Protein AF-0000000079326137 (afdb_homodimer)

InterPro domains:
  IPR001387 Cro/C1-type, helix-turn-helix domain [PF01381] (57-108)
  IPR001387 Cro/C1-type, helix-turn-helix domain [PS50943] (63-108)
  IPR001387 Cro/C1-type, helix-turn-helix domain [SM00530] (54-108)
  IPR001387 Cro/C1-type, helix-turn-helix domain [cd00093] (54-108)
  IPR010982 Lambda repressor-like, DNA-binding domain superfamily [G3DSA:1.10.260.40] (44-111)
  IPR010982 Lambda repressor-like, DNA-binding domain superfamily [SSF47413] (52-109)

Organism: NCBI:txid704125

Solvent-accessible surface area (backbone atoms only — not comparable to full-atom values): 29788 Å² total; per-residue (Å²): 115,70,62,62,52,51,52,49,48,53,48,49,50,51,46,47,52,52,48,50,51,42,65,76,32,60,67,46,35,69,73,31,47,65,58,43,48,53,50,30,50,49,42,36,52,48,32,50,52,24,29,29,54,31,48,53,53,47,23,59,73,47,72,34,60,61,49,38,17,29,63,69,40,48,51,54,65,56,48,50,30,36,62,72,62,78,41,77,79,53,70,30,55,49,51,46,48,19,60,74,54,69,47,54,63,56,59,48,32,71,43,70,66,45,74,47,50,50,51,47,39,54,51,50,69,39,80,57,75,66,38,61,50,54,54,30,30,31,40,32,59,41,84,50,74,95,45,61,81,36,73,42,45,30,41,38,34,42,54,95,65,34,33,37,41,36,36,40,57,95,90,36,77,76,43,61,27,40,37,38,62,48,76,40,92,37,28,34,42,33,52,27,40,25,76,84,69,34,57,36,39,37,31,25,56,53,74,78,80,48,104,58,57,58,52,39,22,48,31,40,33,39,40,50,34,83,90,38,49,23,41,26,35,32,36,32,37,43,21,55,58,84,74,58,60,78,83,42,38,69,62,49,52,61,69,35,31,43,85,55,78,71,66,59,38,56,58,50,71,51,50,71,65,56,29,49,52,44,24,49,57,46,57,73,73,107,117,71,64,62,54,50,52,50,49,53,48,47,50,52,46,47,52,53,49,50,51,42,65,74,32,59,66,46,35,70,73,29,48,64,56,44,48,52,50,31,50,47,43,35,52,47,31,50,53,24,28,30,55,32,48,53,51,48,23,58,74,46,72,34,60,59,49,38,18,30,62,69,38,48,51,52,66,57,48,50,29,36,62,72,61,79,40,76,78,53,70,28,57,49,51,48,48,19,60,75,55,68,46,56,63,57,59,48,30,70,42,68,66,47,73,48,51,50,50,47,37,55,54,51,68,38,83,59,77,66,37,62,51,54,54,28,30,31,40,34,60,41,84,50,75,95,42,60,80,34,74,42,43,30,41,37,35,42,56,95,64,35,33,37,42,35,36,40,56,96,90,36,78,77,42,61,28,40,38,38,62,48,76,40,91,37,28,31,43,34,54,28,40,26,74,83,68,32,59,36,41,36,32,24,55,53,75,80,78,50,104,58,59,59,53,40,22,47,32,40,34,40,40,52,34,84,90,37,49,22,42,26,36,31,36,33,38,41,20,57,59,83,73,58,62,77,84,42,38,68,61,49,51,61,70,35,33,44,86,57,79,71,64,60,37,55,57,50,71,51,51,70,66,57,30,48,52,41,25,48,57,45,56,75,74,105

Nearest PDB structures (foldseek):
  3op9-assembly1_A  TM=6.527E-01  e=8.005E-03  Listeria innocua
  2b5a-assembly1_A  TM=7.492E-01  e=3.880E-02  [Bacillus] caldolyticus
  6c1z-assembly1_A  TM=4.361E-01  e=1.778E-01  Caenorhabditis elegans
  3emn-assembly1_X  TM=4.443E-01  e=1.898E+00  Mus musculus
  7nie-assembly1_C  TM=3.541E-01  e=6.559E+00  Sus scrofa

Foldseek 3Di:
DVVLQVVLVVLVVVLVVLVVVCVVCVVCVVPPPPSVVVSVVSVVVSQLSQLLLQLVLVCVLLPHLCSVCVLLVHDSVVSVCSNVSVDDDDPVSLVSVCLSQVHDSCCNGVHHQDPQNSVQSNVCVPPNCLQADQKWKKKAADPDPVRGLDIWIWMWGADSQKIKIFTDDPNDTPWIWIFGWDDDDQKIWTWIATPQFGIKIKIDGHDDPDVHHQAKFKIKMWGQDDSNPDTDIWIMIIHNDDDDCVVCSVVCSVLTDFDDDDDDDPDTDDDPVSRVVSSVVRVVVD/DVVLQVVLVVLVVVLVVLVVVCVVCVVCVVPPPPSVVVSVVSVVVSQLSQLLLQLVLVCVLLPHLCSVCVLLVHDSVVSVCSNVSVDDDDPVSLVSVCLSQVHDSCCNGVHHQDPVNSVQSNVCVPPNCLQADQKWKKKAADPDPVRGLDIWIWMWGADSQKIKIFTDDPNDTPWIWIFGWDDDDQKIWTWIAGPQFGIKIKIDGHDDPDVHHQAKFKIKMWGQDDRNPDTDIWIMIIHNDDDDCVVCSVVCSVLTDFDDDDDDDPDTDDDPVSRVVSSVVRVVVD

pLDDT: mean 83.82, std 13.49, range [38.31, 98.31]

Sequence (572 aa):
MNKELCEFKEIDEKVKSKLNYIKANPDIMFNNINEVKAVKNDIYMKTSKVFIYNLKKLIQLELTQKNLANKIGISEDLLSKYKSGDAFPAIETLLYICEVYNIGIEKLISSPLTTADIENLENHNELEFNIFEEKYYVYFLVTNISKEGSLHEGIVEIKNGNVSFKICSNDKVIKYFTGNYTTSNKIIFFNLQSSSDGITYINMIKPNVNKNKYVGGLAMMMLPSDANSKPCVQKILFSKIKLDRELYYTNLKEILNFNVEGVTLGHVKISQWEDEAAFNFILKLLMNKELCEFKEIDEKVKSKLNYIKANPDIMFNNINEVKAVKNDIYMKTSKVFIYNLKKLIQLELTQKNLANKIGISEDLLSKYKSGDAFPAIETLLYICEVYNIGIEKLISSPLTTADIENLENHNELEFNIFEEKYYVYFLVTNISKEGSLHEGIVEIKNGNVSFKICSNDKVIKYFTGNYTTSNKIIFFNLQSSSDGITYINMIKPNVNKNKYVGGLAMMMLPSDANSKPCVQKILFSKIKLDRELYYTNLKEILNFNVEGVTLGHVKISQWEDEAAFNFILKLL

Radius of gyration: 24.35 Å; Cα contacts (8 Å, |Δi|>4): 1026; chains: 2; bounding box: 52×69×56 Å

Structure (mmCIF, N/CA/C/O backbone):
data_AF-0000000079326137-model_v1
#
loop_
_entity.id
_entity.type
_entity.pdbx_description
1 polymer 'Transcriptional regulator'
#
loop_
_atom_site.group_PDB
_atom_site.id
_atom_site.type_symbol
_atom_site.label_atom_id
_atom_site.label_alt_id
_atom_site.label_comp_id
_atom_site.label_asym_id
_atom_site.label_entity_id
_atom_site.label_seq_id
_atom_site.pdbx_PDB_ins_code
_atom_site.Cartn_x
_atom_site.Cartn_y
_atom_site.Cartn_z
_atom_site.occupancy
_atom_site.B_iso_or_equiv
_atom_site.auth_seq_id
_atom_site.auth_comp_id
_atom_site.auth_asym_id
_atom_site.auth_atom_id
_atom_site.pdbx_PDB_model_num
ATOM 1 N N . MET A 1 1 ? -19.656 6.289 19.969 1 47.19 1 MET A N 1
ATOM 2 C CA . MET A 1 1 ? -18.641 5.785 19.047 1 47.19 1 MET A CA 1
ATOM 3 C C . MET A 1 1 ? -19.188 5.66 17.641 1 47.19 1 MET A C 1
ATOM 5 O O . MET A 1 1 ? -18.562 6.113 16.672 1 47.19 1 MET A O 1
ATOM 9 N N . ASN A 1 2 ? -20.453 5.246 17.562 1 56.06 2 ASN A N 1
ATOM 10 C CA . ASN A 1 2 ? -21.141 4.965 16.312 1 56.06 2 ASN A CA 1
ATOM 11 C C . ASN A 1 2 ? -21.594 6.246 15.617 1 56.06 2 ASN A C 1
ATOM 13 O O . ASN A 1 2 ? -21.5 6.367 14.398 1 56.06 2 ASN A O 1
ATOM 17 N N . LYS A 1 3 ? -21.875 7.242 16.5 1 56.5 3 LYS A N 1
ATOM 18 C CA . LYS A 1 3 ? -22.406 8.477 15.922 1 56.5 3 LYS A CA 1
ATOM 19 C C . LYS A 1 3 ? -21.312 9.297 15.266 1 56.5 3 LYS A C 1
ATOM 21 O O . LYS A 1 3 ? -21.5 9.852 14.18 1 56.5 3 LYS A O 1
ATOM 26 N N . GLU A 1 4 ? -20.172 9.344 15.93 1 64.88 4 GLU A N 1
ATOM 27 C CA . GLU A 1 4 ? -19.047 10.117 15.406 1 64.88 4 GLU A CA 1
ATOM 28 C C . GLU A 1 4 ? -18.547 9.539 14.086 1 64.88 4 GLU A C 1
ATOM 30 O O . GLU A 1 4 ? -18.219 10.289 13.164 1 64.88 4 GLU A O 1
ATOM 35 N N . LEU A 1 5 ? -18.625 8.305 13.969 1 62.44 5 LEU A N 1
ATOM 36 C CA . LEU A 1 5 ? -18.156 7.641 12.758 1 62.44 5 LEU A CA 1
ATOM 37 C C . LEU A 1 5 ? -19.094 7.941 11.586 1 62.44 5 LEU A C 1
ATOM 39 O O . LEU A 1 5 ? -18.625 8.125 10.453 1 62.44 5 LEU A O 1
ATOM 43 N N . CYS A 1 6 ? -20.422 7.961 11.93 1 61.22 6 CYS A N 1
ATOM 44 C CA . CYS A 1 6 ? -21.391 8.305 10.898 1 61.22 6 CYS A CA 1
ATOM 45 C C . CYS A 1 6 ? -21.188 9.727 10.398 1 61.22 6 CYS A C 1
ATOM 47 O O . CYS A 1 6 ? -21.281 10 9.203 1 61.22 6 CYS A O 1
ATOM 49 N N . GLU A 1 7 ? -20.922 10.609 11.383 1 67.81 7 GLU A N 1
ATOM 50 C CA . GLU A 1 7 ? -20.672 12 11.039 1 67.81 7 GLU A CA 1
ATOM 51 C C . GLU A 1 7 ? -19.438 12.133 10.141 1 67.81 7 GLU A C 1
ATOM 53 O O . GLU A 1 7 ? -19.438 12.93 9.203 1 67.81 7 GLU A O 1
ATOM 58 N N . PHE A 1 8 ? -18.438 11.336 10.391 1 67.81 8 PHE A N 1
ATOM 59 C CA . PHE A 1 8 ? -17.203 11.375 9.594 1 67.81 8 PHE A CA 1
ATOM 60 C C . PHE A 1 8 ? -17.484 10.953 8.156 1 67.81 8 PHE A C 1
ATOM 62 O O . PHE A 1 8 ? -16.938 11.539 7.219 1 67.81 8 PHE A O 1
ATOM 69 N N . LYS A 1 9 ? -18.391 10.086 8.07 1 62.84 9 LYS A N 1
ATOM 70 C CA . LYS A 1 9 ? -18.734 9.586 6.742 1 62.84 9 LYS A CA 1
ATOM 71 C C . LYS A 1 9 ? -19.469 10.656 5.93 1 62.84 9 LYS A C 1
ATOM 73 O O . LYS A 1 9 ? -19.219 10.805 4.734 1 62.84 9 LYS A O 1
ATOM 78 N N . GLU A 1 10 ? -20.328 11.297 6.594 1 66.06 10 GLU A N 1
ATOM 79 C CA . GLU A 1 10 ? -21.094 12.336 5.922 1 66.06 10 GLU A CA 1
ATOM 80 C C . GLU A 1 10 ? -20.188 13.484 5.469 1 66.06 10 GLU A C 1
ATOM 82 O O . GLU A 1 10 ? -20.328 13.984 4.352 1 66.06 10 GLU A O 1
ATOM 87 N N . ILE A 1 11 ? -19.281 13.812 6.352 1 69.31 11 ILE A N 1
ATOM 88 C CA . ILE A 1 11 ? -18.359 14.898 6.035 1 69.31 11 ILE A CA 1
ATOM 89 C C . ILE A 1 11 ? -17.438 14.484 4.887 1 69.31 11 ILE A C 1
ATOM 91 O O . ILE A 1 11 ? -17.172 15.273 3.979 1 69.31 11 ILE A O 1
ATOM 95 N N . ASP A 1 12 ? -17.062 13.266 4.949 1 69.12 12 ASP A N 1
ATOM 96 C CA . ASP A 1 12 ? -16.172 12.734 3.92 1 69.12 12 ASP A CA 1
ATOM 97 C C . ASP A 1 12 ? -16.844 12.742 2.553 1 69.12 12 ASP A C 1
ATOM 99 O O . ASP A 1 12 ? -16.234 13.133 1.555 1 69.12 12 ASP A O 1
ATOM 103 N N . GLU A 1 13 ? -18.094 12.32 2.559 1 65.19 13 GLU A N 1
ATOM 104 C CA . GLU A 1 13 ? -18.844 12.281 1.309 1 65.19 13 GLU A CA 1
ATOM 105 C C . GLU A 1 13 ? -19.062 13.68 0.741 1 65.19 13 GLU A C 1
ATOM 107 O O . GLU A 1 13 ? -18.984 13.883 -0.473 1 65.19 13 GLU A O 1
ATOM 112 N N . LYS A 1 14 ? -19.328 14.609 1.602 1 69.69 14 LYS A N 1
ATOM 113 C CA . LYS A 1 14 ? -19.547 15.992 1.175 1 69.69 14 LYS A CA 1
ATOM 114 C C . LYS A 1 14 ? -18.281 16.578 0.56 1 69.69 14 LYS A C 1
ATOM 116 O O . LYS A 1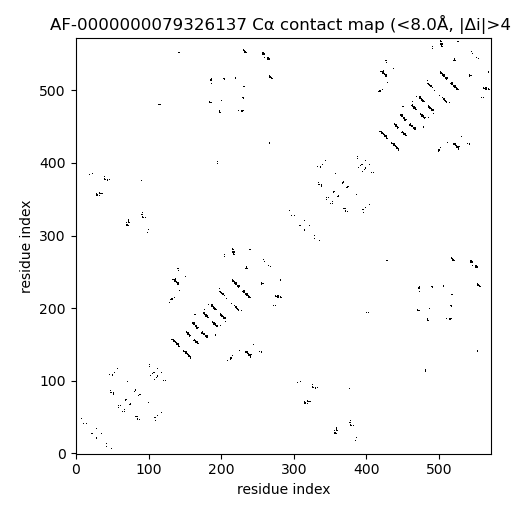 14 ? -18.328 17.203 -0.5 1 69.69 14 LYS A O 1
ATOM 121 N N . VAL A 1 15 ? -17.172 16.344 1.229 1 71.75 15 VAL A N 1
ATOM 122 C CA . VAL A 1 15 ? -15.891 16.875 0.756 1 71.75 15 VAL A CA 1
ATOM 123 C C . VAL A 1 15 ? -15.531 16.234 -0.583 1 71.75 15 VAL A C 1
ATOM 125 O O . VAL A 1 15 ? -15.125 16.938 -1.519 1 71.75 15 VAL A O 1
ATOM 128 N N . LYS A 1 16 ? -15.836 15.055 -0.635 1 63.84 16 LYS A N 1
ATOM 129 C CA . LYS A 1 16 ? -15.508 14.32 -1.852 1 63.84 16 LYS A CA 1
ATOM 130 C C . LYS A 1 16 ? -16.359 14.781 -3.027 1 63.84 16 LYS A C 1
ATOM 132 O O . LYS A 1 16 ? -15.859 14.938 -4.145 1 63.84 16 LYS A O 1
ATOM 137 N N . SER A 1 17 ? -17.625 14.859 -2.744 1 66.69 17 SER A N 1
ATOM 138 C CA . SER A 1 17 ? -18.547 15.32 -3.783 1 66.69 17 SER A CA 1
ATOM 139 C C . SER A 1 17 ? -18.156 16.688 -4.309 1 66.69 17 SER A C 1
ATOM 141 O O . SER A 1 17 ? -18.156 16.922 -5.516 1 66.69 17 SER A O 1
ATOM 143 N N . LYS A 1 18 ? -17.797 17.531 -3.414 1 70.81 18 LYS A N 1
ATOM 144 C CA . LYS A 1 18 ? -17.406 18.891 -3.801 1 70.81 18 LYS A CA 1
ATOM 145 C C . LYS A 1 18 ? -16.094 18.891 -4.582 1 70.81 18 LYS A C 1
ATOM 147 O O . LYS A 1 18 ? -15.953 19.625 -5.566 1 70.81 18 LYS A O 1
ATOM 152 N N . LEU A 1 19 ? -15.258 18.047 -4.168 1 69.88 19 LEU A N 1
ATOM 153 C CA . LEU A 1 19 ? -13.969 17.953 -4.836 1 69.88 19 LEU A CA 1
ATOM 154 C C . LEU A 1 19 ? -14.133 17.406 -6.254 1 69.88 19 LEU A C 1
ATOM 156 O O . LEU A 1 19 ? -13.5 17.906 -7.191 1 69.88 19 LEU A O 1
ATOM 160 N N . ASN A 1 20 ? -14.961 16.453 -6.371 1 63.53 20 ASN A N 1
ATOM 161 C CA . ASN A 1 20 ? -15.242 15.891 -7.688 1 63.53 20 ASN A CA 1
ATOM 162 C C . ASN A 1 20 ? -15.859 16.922 -8.625 1 63.53 20 ASN A C 1
ATOM 164 O O . ASN A 1 20 ? -15.547 16.953 -9.812 1 63.53 20 ASN A O 1
ATOM 168 N N . TYR A 1 21 ? -16.734 17.641 -8.016 1 63.91 21 TYR A N 1
ATOM 169 C CA . TYR A 1 21 ? -17.375 18.703 -8.789 1 63.91 21 TYR A CA 1
ATOM 170 C C . TYR A 1 21 ? -16.344 19.703 -9.297 1 63.91 21 TYR A C 1
ATOM 172 O O . TYR A 1 21 ? -16.375 20.094 -10.469 1 63.91 21 TYR A O 1
ATOM 180 N N . ILE A 1 22 ? -15.469 20.047 -8.523 1 66.19 22 ILE A N 1
ATOM 181 C CA . ILE A 1 22 ? -14.461 21.047 -8.883 1 66.19 22 ILE A CA 1
ATOM 182 C C . ILE A 1 22 ? -13.516 20.469 -9.938 1 66.19 22 ILE A C 1
ATOM 184 O O . ILE A 1 22 ? -13.156 21.156 -10.891 1 66.19 22 ILE A O 1
ATOM 188 N N . LYS A 1 23 ? -13.203 19.281 -9.781 1 65.38 23 LYS A N 1
ATOM 189 C CA . LYS A 1 23 ? -12.289 18.609 -10.703 1 65.38 23 LYS A CA 1
ATOM 190 C C . LYS A 1 23 ? -12.914 18.453 -12.086 1 65.38 23 LYS A C 1
ATOM 192 O O . LYS A 1 23 ? -12.219 18.516 -13.102 1 65.38 23 LYS A O 1
ATOM 197 N N . ALA A 1 24 ? -14.227 18.141 -12.039 1 61.12 24 ALA A N 1
ATOM 198 C CA . ALA A 1 24 ? -14.969 17.938 -13.289 1 61.12 24 ALA A CA 1
ATOM 199 C C . ALA A 1 24 ? -15.195 19.266 -14 1 61.12 24 ALA A C 1
ATOM 201 O O . ALA A 1 24 ? -15.531 19.297 -15.188 1 61.12 24 ALA A O 1
ATOM 202 N N . ASN A 1 25 ? -15.102 20.297 -13.266 1 59.09 25 ASN A N 1
ATOM 203 C CA . ASN A 1 25 ? -15.32 21.625 -13.844 1 59.09 25 ASN A CA 1
ATOM 204 C C . ASN A 1 25 ? -14.102 22.516 -13.68 1 59.09 25 ASN A C 1
ATOM 206 O O . ASN A 1 25 ? -14.109 23.438 -12.867 1 59.09 25 ASN A O 1
ATOM 210 N N . PRO A 1 26 ? -13.078 22.188 -14.531 1 56.72 26 PRO A N 1
ATOM 211 C CA . PRO A 1 26 ? -11.828 22.938 -14.383 1 56.72 26 PRO A CA 1
ATOM 212 C C . PRO A 1 26 ? -12.039 24.453 -14.445 1 56.72 26 PRO A C 1
ATOM 214 O O . PRO A 1 26 ? -11.242 25.203 -13.883 1 56.72 26 PRO A O 1
ATOM 217 N N . ASP A 1 27 ? -13.094 24.875 -15.172 1 58.22 27 ASP A N 1
ATOM 218 C CA . ASP A 1 27 ? -13.375 26.297 -15.266 1 58.22 27 ASP A CA 1
ATOM 219 C C . ASP A 1 27 ? -13.695 26.891 -13.891 1 58.22 27 ASP A C 1
ATOM 221 O O . ASP A 1 27 ? -13.5 28.078 -13.656 1 58.22 27 ASP A O 1
ATOM 225 N N . ILE A 1 28 ? -14.211 26.172 -13.094 1 53.84 28 ILE A N 1
ATOM 226 C CA . ILE A 1 28 ? -14.523 26.609 -11.742 1 53.84 28 ILE A CA 1
ATOM 227 C C . ILE A 1 28 ? -13.234 26.891 -10.977 1 53.84 28 ILE A C 1
ATOM 229 O O . ILE A 1 28 ? -13.172 27.828 -10.172 1 53.84 28 ILE A O 1
ATOM 233 N N . MET A 1 29 ? -12.25 26.062 -11.164 1 54.5 29 MET A N 1
ATOM 234 C CA . MET A 1 29 ? -10.953 26.25 -10.523 1 54.5 29 MET A CA 1
ATOM 235 C C . MET A 1 29 ? -10.383 27.625 -10.836 1 54.5 29 M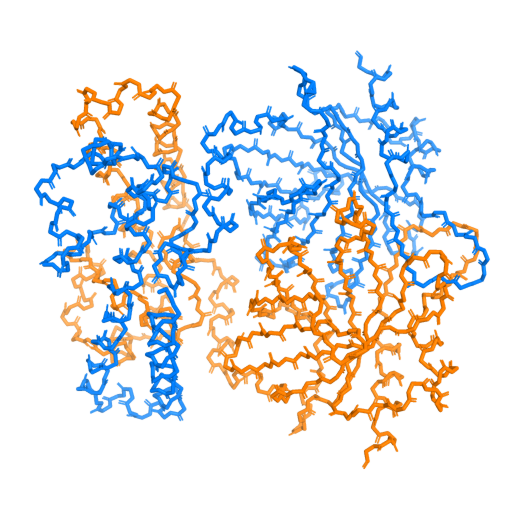ET A C 1
ATOM 237 O O . MET A 1 29 ? -9.719 28.234 -10 1 54.5 29 MET A O 1
ATOM 241 N N . PHE A 1 30 ? -10.719 28.109 -12.039 1 55.44 30 PHE A N 1
ATOM 242 C CA . PHE A 1 30 ? -10.188 29.391 -12.492 1 55.44 30 PHE A CA 1
ATOM 243 C C . PHE A 1 30 ? -11 30.547 -11.906 1 55.44 30 PHE A C 1
ATOM 245 O O . PHE A 1 30 ? -10.461 31.641 -11.68 1 55.44 30 PHE A O 1
ATOM 252 N N . ASN A 1 31 ? -12.344 30.312 -11.828 1 55.06 31 ASN A N 1
ATOM 253 C CA . ASN A 1 31 ? -13.141 31.5 -11.555 1 55.06 31 ASN A CA 1
ATOM 254 C C . ASN A 1 31 ? -13.68 31.5 -10.125 1 55.06 31 ASN A C 1
ATOM 256 O O . ASN A 1 31 ? -14.32 32.469 -9.695 1 55.06 31 ASN A O 1
ATOM 260 N N . ASN A 1 32 ? -13.32 30.453 -9.273 1 65.06 32 ASN A N 1
ATOM 261 C CA . ASN A 1 32 ? -14.086 30.625 -8.039 1 65.06 32 ASN A CA 1
ATOM 262 C C . ASN A 1 32 ? -13.25 30.281 -6.812 1 65.06 32 ASN A C 1
ATOM 264 O O . ASN A 1 32 ? -13.438 29.219 -6.211 1 65.06 32 ASN A O 1
ATOM 268 N N . ILE A 1 33 ? -12.352 31.141 -6.473 1 75.38 33 ILE A N 1
ATOM 269 C CA . ILE A 1 33 ? -11.523 31.125 -5.273 1 75.38 33 ILE A CA 1
ATOM 270 C C . ILE A 1 33 ? -12.391 30.859 -4.047 1 75.38 33 ILE A C 1
ATOM 272 O O . ILE A 1 33 ? -11.992 30.125 -3.137 1 75.38 33 ILE A O 1
ATOM 276 N N . ASN A 1 34 ? -13.562 31.391 -4.191 1 80.5 34 ASN A N 1
ATOM 277 C CA . ASN A 1 34 ? -14.461 31.234 -3.055 1 80.5 34 ASN A CA 1
ATOM 278 C C . ASN A 1 34 ? -14.914 29.781 -2.891 1 80.5 34 ASN A C 1
ATOM 280 O O . ASN A 1 34 ? -15.07 29.297 -1.767 1 80.5 34 ASN A O 1
ATOM 284 N N . GLU A 1 35 ? -15.102 29.203 -3.949 1 81.69 35 GLU A N 1
ATOM 285 C CA . GLU A 1 35 ? -15.516 27.812 -3.887 1 81.69 35 GLU A CA 1
ATOM 286 C C . GLU A 1 35 ? -14.391 26.922 -3.367 1 81.69 35 GLU A C 1
ATOM 288 O O . GLU A 1 35 ? -14.633 26 -2.58 1 81.69 35 GLU A O 1
ATOM 293 N N . VAL A 1 36 ? -13.242 27.25 -3.773 1 85.31 36 VAL A N 1
ATOM 294 C CA . VAL A 1 36 ? -12.086 26.469 -3.332 1 85.31 36 VAL A CA 1
ATOM 295 C C . VAL A 1 36 ? -11.867 26.688 -1.836 1 85.31 36 VAL A C 1
ATOM 297 O O . VAL A 1 36 ? -11.578 25.734 -1.107 1 85.31 36 VAL A O 1
ATOM 300 N N . LYS A 1 37 ? -12.07 27.891 -1.426 1 87.25 37 LYS A N 1
ATOM 301 C CA . LYS A 1 37 ? -11.93 28.203 -0.005 1 87.25 37 LYS A CA 1
ATOM 302 C C . LYS A 1 37 ? -12.945 27.422 0.826 1 87.25 37 LYS A C 1
ATOM 304 O O . LYS A 1 37 ? -12.633 26.953 1.92 1 87.25 37 LYS A O 1
ATOM 309 N N . ALA A 1 38 ? -14.117 27.391 0.252 1 86.06 38 ALA A N 1
ATOM 310 C CA . ALA A 1 38 ? -15.164 26.656 0.949 1 86.06 38 ALA A CA 1
ATOM 311 C C . ALA A 1 38 ? -14.797 25.172 1.081 1 86.06 38 ALA A C 1
ATOM 313 O O . ALA A 1 38 ? -15.016 24.562 2.131 1 86.06 38 ALA A O 1
ATOM 314 N N . VAL A 1 39 ? -14.266 24.594 0.055 1 85.94 39 VAL A N 1
ATOM 315 C CA . VAL A 1 39 ? -13.883 23.188 0.06 1 85.94 39 VAL A CA 1
ATOM 316 C C . VAL A 1 39 ? -12.734 22.969 1.044 1 85.94 39 VAL A C 1
ATOM 318 O O . VAL A 1 39 ? -12.727 21.984 1.786 1 85.94 39 VAL A O 1
ATOM 321 N N . LYS A 1 40 ? -11.836 23.859 1.06 1 90.25 40 LYS A N 1
ATOM 322 C CA . LYS A 1 40 ? -10.703 23.75 1.979 1 90.25 40 LYS A CA 1
ATOM 323 C C . LYS A 1 40 ? -11.172 23.812 3.43 1 90.25 40 LYS A C 1
ATOM 325 O O . LYS A 1 40 ? -10.648 23.094 4.289 1 90.25 40 LYS A O 1
ATOM 330 N N . ASN A 1 41 ? -12.102 24.672 3.619 1 90 41 ASN A N 1
ATOM 331 C CA . ASN A 1 41 ? -12.68 24.75 4.957 1 90 41 ASN A CA 1
ATOM 332 C C . ASN A 1 41 ? -13.32 23.422 5.363 1 90 41 ASN A C 1
ATOM 334 O O . ASN A 1 41 ? -13.227 23 6.52 1 90 41 ASN A O 1
ATOM 338 N N . ASP A 1 42 ? -14.031 22.875 4.426 1 87.44 42 ASP A N 1
ATOM 339 C CA . ASP A 1 42 ? -14.641 21.578 4.688 1 87.44 42 ASP A CA 1
ATOM 340 C C . ASP A 1 42 ? -13.578 20.516 4.977 1 87.44 42 ASP A C 1
ATOM 342 O O . ASP A 1 42 ? -13.766 19.672 5.848 1 87.44 42 ASP A O 1
ATOM 346 N N . ILE A 1 43 ? -12.516 20.562 4.242 1 90 43 ILE A N 1
ATOM 347 C CA . ILE A 1 43 ? -11.406 19.625 4.434 1 90 43 ILE A CA 1
ATOM 348 C C . ILE A 1 43 ? -10.828 19.797 5.836 1 90 43 ILE A C 1
ATOM 350 O O . ILE A 1 43 ? -10.586 18.812 6.539 1 90 43 ILE A O 1
ATOM 354 N N . TYR A 1 44 ? -10.672 21.031 6.219 1 92.31 44 TYR A N 1
ATOM 355 C CA . TYR A 1 44 ? -10.125 21.312 7.543 1 92.31 44 TYR A CA 1
ATOM 356 C C . TYR A 1 44 ? -11.031 20.75 8.633 1 92.31 44 TYR A C 1
ATOM 358 O O . TYR A 1 44 ? -10.547 20.156 9.602 1 92.31 44 TYR A O 1
ATOM 366 N N . MET A 1 45 ? -12.258 21 8.492 1 88.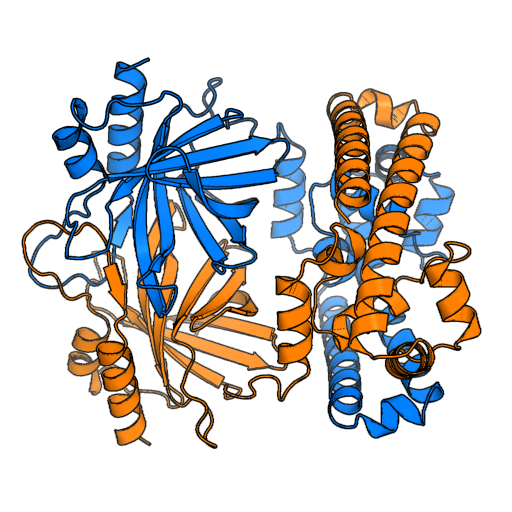94 45 MET A N 1
ATOM 367 C CA . MET A 1 45 ? -13.211 20.562 9.508 1 88.94 45 MET A CA 1
ATOM 368 C C . MET A 1 45 ? -13.172 19.047 9.656 1 88.94 45 MET A C 1
ATOM 370 O O . MET A 1 45 ? -13.141 18.531 10.781 1 88.94 45 MET A O 1
ATOM 374 N N . LYS A 1 46 ? -13.195 18.406 8.555 1 86.94 46 LYS A N 1
ATOM 375 C CA . LYS A 1 46 ? -13.117 16.953 8.586 1 86.94 46 LYS A CA 1
ATOM 376 C C . LYS A 1 46 ? -11.82 16.484 9.25 1 86.94 46 LYS A C 1
ATOM 378 O O . LYS A 1 46 ? -11.844 15.625 10.133 1 86.94 46 LYS A O 1
ATOM 383 N N . THR A 1 47 ? -10.734 17.031 8.805 1 91.75 47 THR A N 1
ATOM 384 C CA . THR A 1 47 ? -9.406 16.656 9.289 1 91.75 47 THR A CA 1
ATOM 385 C C . THR A 1 47 ? -9.289 16.922 10.789 1 91.75 47 THR A C 1
ATOM 387 O O . THR A 1 47 ? -8.758 16.094 11.531 1 91.75 47 THR A O 1
ATOM 390 N N . SER A 1 48 ? -9.75 18.094 11.203 1 92.56 48 SER A N 1
ATOM 391 C CA . SER A 1 48 ? -9.711 18.469 12.609 1 92.56 48 SER A CA 1
ATOM 392 C C . SER A 1 48 ? -10.516 17.484 13.469 1 92.56 48 SER A C 1
ATOM 394 O O . SER A 1 48 ? -10.047 17.047 14.516 1 92.56 48 SER A O 1
ATOM 396 N N . LYS A 1 49 ? -11.656 17.141 13.016 1 90.19 49 LYS A N 1
ATOM 397 C CA . LYS A 1 49 ? -12.516 16.234 13.758 1 90.19 49 LYS A CA 1
ATOM 398 C C . LYS A 1 49 ? -11.867 14.852 13.883 1 90.19 49 LYS A C 1
ATOM 400 O O . LYS A 1 49 ? -11.891 14.242 14.953 1 90.19 49 LYS A O 1
ATOM 405 N N . VAL A 1 50 ? -11.359 14.367 12.75 1 89.94 50 VAL A N 1
ATOM 406 C CA . VAL A 1 50 ? -10.703 13.062 12.742 1 89.94 50 VAL A CA 1
ATOM 407 C C . VAL A 1 50 ? -9.484 13.094 13.664 1 89.94 50 VAL A C 1
ATOM 409 O O . VAL A 1 50 ? -9.281 12.18 14.461 1 89.94 50 VAL A O 1
ATOM 412 N N . PHE A 1 51 ? -8.688 14.125 13.555 1 95.56 51 PHE A N 1
ATOM 413 C CA . PHE A 1 51 ? -7.496 14.25 14.391 1 95.56 51 PHE A CA 1
ATOM 414 C C . PHE A 1 51 ? -7.859 14.242 15.867 1 95.56 51 PHE A C 1
ATOM 416 O O . PHE A 1 51 ? -7.211 13.562 16.672 1 95.56 51 PHE A O 1
ATOM 423 N N . ILE A 1 52 ? -8.875 15 16.203 1 93.88 52 ILE A N 1
ATOM 424 C CA . ILE A 1 52 ? -9.305 15.086 17.594 1 93.88 52 ILE A CA 1
ATOM 425 C C . ILE A 1 52 ? -9.711 13.695 18.094 1 93.88 52 ILE A C 1
ATOM 427 O O . ILE A 1 52 ? -9.328 13.289 19.188 1 93.88 52 ILE A O 1
ATOM 431 N N . TYR A 1 53 ? -10.477 12.992 17.281 1 92.25 53 TYR A N 1
ATOM 432 C CA . TYR A 1 53 ? -10.875 11.633 17.625 1 92.25 53 TYR A CA 1
ATOM 433 C C . TYR A 1 53 ? -9.664 10.742 17.859 1 92.25 53 TYR A C 1
ATOM 435 O O . TYR A 1 53 ? -9.594 10.039 18.875 1 92.25 53 TYR A O 1
ATOM 443 N N . ASN A 1 54 ? -8.742 10.789 16.938 1 93.31 54 ASN A N 1
ATOM 444 C CA . ASN A 1 54 ? -7.555 9.945 17.016 1 93.31 54 ASN A CA 1
ATOM 445 C C . ASN A 1 54 ? -6.656 10.352 18.188 1 93.31 54 ASN A C 1
ATOM 447 O O . ASN A 1 54 ? -6.02 9.5 18.812 1 93.31 54 ASN A O 1
ATOM 451 N N . LEU A 1 55 ? -6.598 11.648 18.469 1 95.38 55 LEU A N 1
ATOM 452 C CA . LEU A 1 55 ? -5.828 12.141 19.609 1 95.38 55 LEU A CA 1
ATOM 453 C C . LEU A 1 55 ? -6.363 11.57 20.922 1 95.38 55 LEU A C 1
ATOM 455 O O . LEU A 1 55 ? -5.59 11.195 21.797 1 95.38 55 LEU A O 1
ATOM 459 N N . LYS A 1 56 ? -7.633 11.555 21.016 1 94.06 56 LYS A N 1
ATOM 460 C CA . LYS A 1 56 ? -8.25 11 22.219 1 94.06 56 LYS A CA 1
ATOM 461 C C . LYS A 1 56 ? -7.891 9.523 22.391 1 94.06 56 LYS A C 1
ATOM 463 O O . LYS A 1 56 ? -7.664 9.062 23.516 1 94.06 56 LYS A O 1
ATOM 468 N N . LYS A 1 57 ? -7.863 8.805 21.312 1 92.75 57 LYS A N 1
ATOM 469 C CA . LYS A 1 57 ? -7.453 7.402 21.359 1 92.75 57 LYS A CA 1
ATOM 470 C C . LYS A 1 57 ? -6 7.273 21.797 1 92.75 57 LYS A C 1
ATOM 472 O O . LYS A 1 57 ? -5.652 6.367 22.562 1 92.75 57 LYS A O 1
ATOM 477 N N . LEU A 1 58 ? -5.16 8.148 21.328 1 93.06 58 LEU A N 1
ATOM 478 C CA . LEU A 1 58 ? -3.756 8.125 21.719 1 93.06 58 LEU A CA 1
ATOM 479 C C . LEU A 1 58 ? -3.598 8.445 23.203 1 93.06 58 LEU A C 1
ATOM 481 O O . LEU A 1 58 ? -2.73 7.883 23.875 1 93.06 58 LEU A O 1
ATOM 485 N N . ILE A 1 59 ? -4.426 9.383 23.672 1 93.56 59 ILE A N 1
ATOM 486 C CA . ILE A 1 59 ? -4.398 9.719 25.094 1 93.56 59 ILE A CA 1
ATOM 487 C C . ILE A 1 59 ? -4.75 8.484 25.922 1 93.56 59 ILE A C 1
ATOM 489 O O . ILE A 1 59 ? -4.109 8.203 26.938 1 93.56 59 ILE A O 1
ATOM 493 N N . GLN A 1 60 ? -5.777 7.785 25.453 1 92.31 60 GLN A N 1
ATOM 494 C CA . GLN A 1 60 ? -6.156 6.555 26.125 1 92.31 60 GLN A CA 1
ATOM 495 C C . GLN A 1 60 ? -5.016 5.543 26.125 1 92.31 60 GLN A C 1
ATOM 497 O O . GLN A 1 60 ? -4.77 4.863 27.125 1 92.31 60 GLN A O 1
ATOM 502 N N . LEU A 1 61 ? -4.379 5.477 25.031 1 86.5 61 LEU A N 1
ATOM 503 C CA . LEU A 1 61 ? -3.256 4.559 24.875 1 86.5 61 LEU A CA 1
ATOM 504 C C . LEU A 1 61 ? -2.139 4.902 25.859 1 86.5 61 LEU A C 1
ATOM 506 O O . LEU A 1 61 ? -1.484 4.008 26.391 1 86.5 61 LEU A O 1
ATOM 510 N N . GLU A 1 62 ? -1.946 6.223 26.078 1 87.62 62 GLU A N 1
ATOM 511 C CA . GLU A 1 62 ? -0.881 6.684 26.969 1 87.62 62 GLU A CA 1
ATOM 512 C C . GLU A 1 62 ? -1.378 6.824 28.406 1 87.62 62 GLU A C 1
ATOM 514 O O . GLU A 1 62 ? -0.645 7.297 29.281 1 87.62 62 GLU A O 1
ATOM 519 N N . LEU A 1 63 ? -2.613 6.539 28.703 1 90.19 63 LEU A N 1
ATOM 520 C CA . LEU A 1 63 ? -3.264 6.477 30 1 90.19 63 LEU A CA 1
ATOM 521 C C . LEU A 1 63 ? -3.67 7.871 30.469 1 90.19 63 LEU A C 1
ATOM 523 O O . LEU A 1 63 ? -4.703 8.031 31.125 1 90.19 63 LEU A O 1
ATOM 527 N N . THR A 1 64 ? -2.771 8.898 30.234 1 91.44 64 THR A N 1
ATOM 528 C CA . THR A 1 64 ? -3.119 10.25 30.656 1 91.44 64 THR A CA 1
ATOM 529 C C . THR A 1 64 ? -2.713 11.266 29.594 1 91.44 64 THR A C 1
ATOM 531 O O . THR A 1 64 ? -1.833 11 28.766 1 91.44 64 THR A O 1
ATOM 534 N N . GLN A 1 65 ? -3.361 12.406 29.672 1 93.06 65 GLN A N 1
ATOM 535 C CA . GLN A 1 65 ? -3.004 13.508 28.781 1 93.06 65 GLN A CA 1
ATOM 536 C C . GLN A 1 65 ? -1.558 13.945 29 1 93.06 65 GLN A C 1
ATOM 538 O O . GLN A 1 65 ? -0.853 14.273 28.047 1 93.06 65 GLN A O 1
ATOM 543 N N . LYS A 1 66 ? -1.188 13.922 30.203 1 91.5 66 LYS A N 1
ATOM 544 C CA . LYS A 1 66 ? 0.169 14.32 30.562 1 91.5 66 LYS A CA 1
ATOM 545 C C . LYS A 1 66 ? 1.204 13.414 29.906 1 91.5 66 LYS A C 1
ATOM 547 O O . LYS A 1 66 ? 2.205 13.898 29.375 1 91.5 66 LYS A O 1
ATOM 552 N N . ASN A 1 67 ? 0.927 12.164 29.906 1 89.44 67 ASN A N 1
ATOM 553 C CA . ASN A 1 67 ? 1.845 11.195 29.312 1 89.44 67 ASN A CA 1
ATOM 554 C C . ASN A 1 67 ? 1.998 11.422 27.812 1 89.44 67 ASN A C 1
ATOM 556 O O . ASN A 1 67 ? 3.113 11.398 27.297 1 89.44 67 ASN A O 1
ATOM 560 N N . LEU A 1 68 ? 0.94 11.641 27.156 1 91.69 68 LEU A N 1
ATOM 561 C CA . LEU A 1 68 ? 1.005 11.875 25.719 1 91.69 68 LEU A CA 1
ATOM 562 C C . LEU A 1 68 ? 1.718 13.188 25.406 1 91.69 68 LEU A C 1
ATOM 564 O O . LEU A 1 68 ? 2.543 13.25 24.484 1 91.69 68 LEU A O 1
ATOM 568 N N . ALA A 1 69 ? 1.37 14.203 26.125 1 92.5 69 ALA A N 1
ATOM 569 C CA . ALA A 1 69 ? 2 15.508 25.922 1 92.5 69 ALA A CA 1
ATOM 570 C C . ALA A 1 69 ? 3.518 15.406 26.047 1 92.5 69 ALA A C 1
ATOM 572 O O . ALA A 1 69 ? 4.25 15.953 25.219 1 92.5 69 ALA A O 1
ATOM 573 N N . ASN A 1 70 ? 3.885 14.695 27.062 1 86.44 70 ASN A N 1
ATOM 574 C CA . ASN A 1 70 ? 5.312 14.484 27.266 1 86.44 70 ASN A CA 1
ATOM 575 C C . ASN A 1 70 ? 5.934 13.695 26.125 1 86.44 70 ASN A C 1
ATOM 577 O O . ASN A 1 70 ? 7.016 14.031 25.641 1 86.44 70 ASN A O 1
ATOM 581 N N . LYS A 1 71 ? 5.242 12.719 25.672 1 84.19 71 LYS A N 1
ATOM 582 C CA . LYS A 1 71 ? 5.738 11.828 24.625 1 84.19 71 LYS A CA 1
ATOM 583 C C . LYS A 1 71 ? 5.938 12.578 23.312 1 84.19 71 LYS A C 1
ATOM 585 O O . LYS A 1 71 ? 6.867 12.281 22.562 1 84.19 71 LYS A O 1
ATOM 590 N N . ILE A 1 72 ? 5.07 13.547 23.109 1 89.06 72 ILE A N 1
ATOM 591 C CA . ILE A 1 72 ? 5.164 14.211 21.812 1 89.06 72 ILE A CA 1
ATOM 592 C C . ILE A 1 72 ? 5.789 15.594 21.984 1 89.06 72 ILE A C 1
ATOM 594 O O . ILE A 1 72 ? 5.809 16.391 21.047 1 89.06 72 ILE A O 1
ATOM 598 N N . GLY A 1 73 ? 6.211 15.984 23.188 1 87.81 73 GLY A N 1
ATOM 599 C CA . GLY A 1 73 ? 7.035 17.141 23.469 1 87.81 73 GLY A CA 1
ATOM 600 C C . GLY A 1 73 ? 6.254 18.453 23.438 1 87.81 73 GLY A C 1
ATOM 601 O O . GLY A 1 73 ? 6.715 19.453 22.891 1 87.81 73 GLY A O 1
ATOM 602 N N . ILE A 1 74 ? 5.066 18.422 23.984 1 91.31 74 ILE A N 1
ATOM 603 C CA . ILE A 1 74 ? 4.289 19.656 24.094 1 91.31 74 ILE A CA 1
ATOM 604 C C . ILE A 1 74 ? 3.74 19.797 25.5 1 91.31 74 ILE A C 1
ATOM 606 O O . ILE A 1 74 ? 3.832 18.875 26.312 1 91.31 74 ILE A O 1
ATOM 610 N N . SER A 1 75 ? 3.264 20.984 25.797 1 92.31 75 SER A N 1
ATOM 611 C CA . SER A 1 75 ? 2.66 21.219 27.109 1 92.31 75 SER A CA 1
ATOM 612 C C . SER A 1 75 ? 1.279 20.578 27.188 1 92.31 75 SER A C 1
ATOM 614 O O . SER A 1 75 ? 0.597 20.406 26.188 1 92.31 75 SER A O 1
ATOM 616 N N . GLU A 1 76 ? 0.895 20.219 28.406 1 93.56 76 GLU A N 1
ATOM 617 C CA . GLU A 1 76 ? -0.446 19.688 28.625 1 93.56 76 GLU A CA 1
ATOM 618 C C . GLU A 1 76 ? -1.515 20.688 28.188 1 93.56 76 GLU A C 1
ATOM 620 O O . GLU A 1 76 ? -2.576 20.281 27.688 1 93.56 76 GLU A O 1
ATOM 625 N N . ASP A 1 77 ? -1.159 21.906 28.344 1 95.19 77 ASP A N 1
ATOM 626 C CA . ASP A 1 77 ? -2.086 22.953 27.938 1 95.19 77 ASP A CA 1
ATOM 627 C C . ASP A 1 77 ? -2.318 22.938 26.422 1 95.19 77 ASP A C 1
ATOM 629 O O . ASP A 1 77 ? -3.459 23.031 25.969 1 95.19 77 ASP A O 1
ATOM 633 N N . LEU A 1 78 ? -1.276 22.859 25.719 1 95.38 78 LEU A N 1
ATOM 634 C CA . LEU A 1 78 ? -1.387 22.812 24.266 1 95.38 78 LEU A CA 1
ATOM 635 C C . LEU A 1 78 ? -2.135 21.547 23.812 1 95.38 78 LEU A C 1
ATOM 637 O O . LEU A 1 78 ? -2.949 21.609 22.891 1 95.38 78 LEU A O 1
ATOM 641 N N . LEU A 1 79 ? -1.862 20.422 24.438 1 96.38 79 LEU A N 1
ATOM 642 C CA . LEU A 1 79 ? -2.574 19.188 24.109 1 96.38 79 LEU A CA 1
ATOM 643 C C . LEU A 1 79 ? -4.07 19.344 24.359 1 96.38 79 LEU A C 1
ATOM 645 O O . LEU A 1 79 ? -4.887 18.812 23.609 1 96.38 79 LEU A O 1
ATOM 649 N N . SER A 1 80 ? -4.398 20.031 25.469 1 96.12 80 SER A N 1
ATOM 650 C CA . SER A 1 80 ? -5.797 20.297 25.781 1 96.12 80 SER A CA 1
ATOM 651 C C . SER A 1 80 ? -6.465 21.109 24.672 1 96.12 80 SER A C 1
ATOM 653 O O . SER A 1 80 ? -7.617 20.859 24.312 1 96.12 80 SER A O 1
ATOM 655 N N . LYS A 1 81 ? -5.727 22.031 24.141 1 96.88 81 LYS A N 1
ATOM 656 C CA . LYS A 1 81 ? -6.242 22.844 23.047 1 96.88 81 LYS A CA 1
ATOM 657 C C . LYS A 1 81 ? -6.449 22.016 21.781 1 96.88 81 LYS A C 1
ATOM 659 O O . LYS A 1 81 ? -7.391 22.25 21.031 1 96.88 81 LYS A O 1
ATOM 664 N N . TYR A 1 82 ? -5.516 21.094 21.531 1 96.62 82 TYR A N 1
ATOM 665 C CA . TYR A 1 82 ? -5.695 20.172 20.406 1 96.62 82 TYR A CA 1
ATOM 666 C C . TYR A 1 82 ? -6.961 19.344 20.578 1 96.62 82 TYR A C 1
ATOM 668 O O . TYR A 1 82 ? -7.75 19.203 19.641 1 96.62 82 TYR A O 1
ATOM 676 N N . LYS A 1 83 ? -7.125 18.891 21.781 1 95.31 83 LYS A N 1
ATOM 677 C CA . LYS A 1 83 ? -8.219 17.984 22.109 1 95.31 83 LYS A CA 1
ATOM 678 C C . LYS A 1 83 ? -9.57 18.672 21.969 1 95.31 83 LYS A C 1
ATOM 680 O O . LYS A 1 83 ? -10.562 18.047 21.578 1 95.31 83 LYS A O 1
ATOM 685 N N . SER A 1 84 ? -9.594 19.984 22.281 1 94.44 84 SER A N 1
ATOM 686 C CA . SER A 1 84 ? -10.844 20.75 22.234 1 94.44 84 SER A CA 1
ATOM 687 C C . SER A 1 84 ? -11.078 21.328 20.859 1 94.44 84 SER A C 1
ATOM 689 O O . SER A 1 84 ? -12.156 21.859 20.578 1 94.44 84 SER A O 1
ATOM 691 N N . GLY A 1 85 ? -10.078 21.328 20 1 94.12 85 GLY A N 1
ATOM 692 C CA . GLY A 1 85 ? -10.211 21.891 18.672 1 94.12 85 GLY A CA 1
ATOM 693 C C . GLY A 1 85 ? -9.828 23.359 18.594 1 94.12 85 GLY A C 1
ATOM 694 O O . GLY A 1 85 ? -9.953 23.984 17.531 1 94.12 85 GLY A O 1
ATOM 695 N N . ASP A 1 86 ? -9.336 23.922 19.656 1 95.06 86 ASP A N 1
ATOM 696 C CA . ASP A 1 86 ? -8.969 25.328 19.703 1 95.06 86 ASP A CA 1
ATOM 697 C C . ASP A 1 86 ? -7.68 25.578 18.922 1 95.06 86 ASP A C 1
ATOM 699 O O . ASP A 1 86 ? -7.398 26.719 18.531 1 95.06 86 ASP A O 1
ATOM 703 N N . ALA A 1 87 ? -6.949 24.562 18.766 1 95.69 87 ALA A N 1
ATOM 704 C CA . ALA A 1 87 ? -5.727 24.625 17.969 1 95.69 87 ALA A CA 1
ATOM 705 C C . ALA A 1 87 ? -5.523 23.344 17.172 1 95.69 87 ALA A C 1
ATOM 707 O O . ALA A 1 87 ? -6.008 22.281 17.562 1 95.69 87 ALA A O 1
ATOM 708 N N . PHE A 1 88 ? -4.871 23.453 16.062 1 96.38 88 PHE A N 1
ATOM 709 C CA . PHE A 1 88 ? -4.469 22.312 15.258 1 96.38 88 PHE A CA 1
ATOM 710 C C . PHE A 1 88 ? -2.951 22.25 15.109 1 96.38 88 PHE A C 1
ATOM 712 O O . PHE A 1 88 ? -2.301 23.281 14.938 1 96.38 88 PHE A O 1
ATOM 719 N N . PRO A 1 89 ? -2.375 21.109 15.227 1 96.56 89 PRO A N 1
ATOM 720 C CA . PRO A 1 89 ? -0.913 21.016 15.203 1 96.56 89 PRO A CA 1
ATOM 721 C C . PRO A 1 89 ? -0.316 21.453 13.867 1 96.56 89 PRO A C 1
ATOM 723 O O . PRO A 1 89 ? -0.922 21.234 12.812 1 96.56 89 PRO A O 1
ATOM 726 N N . ALA A 1 90 ? 0.815 22.016 13.969 1 94.94 90 ALA A N 1
ATOM 727 C CA . ALA A 1 90 ? 1.591 22.297 12.766 1 94.94 90 ALA A CA 1
ATOM 728 C C . ALA A 1 90 ? 2.113 21 12.133 1 94.94 90 ALA A C 1
ATOM 730 O O . ALA A 1 90 ? 2.057 19.938 12.742 1 94.94 90 ALA A O 1
ATOM 731 N N . ILE A 1 91 ? 2.629 21.078 10.93 1 95.69 91 ILE A N 1
ATOM 732 C CA . ILE A 1 91 ? 2.984 19.891 10.141 1 95.69 91 ILE A CA 1
ATOM 733 C C . ILE A 1 91 ? 4.094 19.125 10.852 1 95.69 91 ILE A C 1
ATOM 735 O O . ILE A 1 91 ? 4.082 17.891 10.859 1 95.69 91 ILE A O 1
ATOM 739 N N . GLU A 1 92 ? 5.062 19.797 11.477 1 93.94 92 GLU A N 1
ATOM 740 C CA . GLU A 1 92 ? 6.172 19.125 12.125 1 93.94 92 GLU A CA 1
ATOM 741 C C . GLU A 1 92 ? 5.695 18.328 13.336 1 93.94 92 GLU A C 1
ATOM 743 O O . GLU A 1 92 ? 6.23 17.25 13.633 1 93.94 92 GLU A O 1
ATOM 748 N N . THR A 1 93 ? 4.715 18.875 14.039 1 94.62 93 THR A N 1
ATOM 749 C CA . THR A 1 93 ? 4.152 18.172 15.18 1 94.62 93 THR A CA 1
ATOM 750 C C . THR A 1 93 ? 3.387 16.938 14.711 1 94.62 93 THR A C 1
ATOM 752 O O . THR A 1 93 ? 3.516 15.859 15.305 1 94.62 93 THR A O 1
ATOM 755 N N . LEU A 1 94 ? 2.613 17.094 13.625 1 96 94 LEU A N 1
ATOM 756 C CA . LEU A 1 94 ? 1.883 15.961 13.07 1 96 94 LEU A CA 1
ATOM 757 C C . LEU A 1 94 ? 2.84 14.844 12.656 1 96 94 LEU A C 1
ATOM 759 O O . LEU A 1 94 ? 2.625 13.68 13 1 96 94 LEU A O 1
ATOM 763 N N . LEU A 1 95 ? 3.889 15.211 11.992 1 92.62 95 LEU A N 1
ATOM 764 C CA . LEU A 1 95 ? 4.844 14.227 11.5 1 92.62 95 LEU A CA 1
ATOM 765 C C . LEU A 1 95 ? 5.613 13.586 12.648 1 92.62 95 LEU A C 1
ATOM 767 O O . LEU A 1 95 ? 5.957 12.406 12.594 1 92.62 95 LEU A O 1
ATOM 771 N N . TYR A 1 96 ? 5.887 14.375 13.664 1 90.75 96 TYR A N 1
ATOM 772 C CA . TYR A 1 96 ? 6.555 13.82 14.836 1 90.75 96 TYR A CA 1
ATOM 773 C C . TYR A 1 96 ? 5.684 12.766 15.516 1 90.75 96 TYR A C 1
ATOM 775 O O . TYR A 1 96 ? 6.172 11.703 15.906 1 90.75 96 TYR A O 1
ATOM 783 N N . ILE A 1 97 ? 4.395 13.078 15.656 1 91.06 97 ILE A N 1
ATOM 784 C CA . ILE A 1 97 ? 3.463 12.109 16.234 1 91.06 97 ILE A CA 1
ATOM 785 C C . ILE A 1 97 ? 3.475 10.828 15.406 1 91.06 97 ILE A C 1
ATOM 787 O O . ILE A 1 97 ? 3.506 9.727 15.961 1 91.06 97 ILE A O 1
ATOM 791 N N . CYS A 1 98 ? 3.463 10.984 14.109 1 87 98 CYS A N 1
ATOM 792 C CA . CYS A 1 98 ? 3.49 9.836 13.211 1 87 98 CYS A CA 1
ATOM 793 C C . CYS A 1 98 ? 4.727 8.984 13.461 1 87 98 CYS A C 1
ATOM 795 O O . CYS A 1 98 ? 4.648 7.75 13.453 1 87 98 CYS A O 1
ATOM 797 N N . GLU A 1 99 ? 5.84 9.633 13.695 1 80.31 99 GLU A N 1
ATOM 798 C CA . GLU A 1 99 ? 7.09 8.922 13.953 1 80.31 99 GLU A CA 1
ATOM 799 C C . GLU A 1 99 ? 7.043 8.195 15.297 1 80.31 99 GLU A C 1
ATOM 801 O O . GLU A 1 99 ? 7.52 7.062 15.406 1 80.31 99 GLU A O 1
ATOM 806 N N . VAL A 1 100 ? 6.488 8.852 16.234 1 79.88 100 VAL A N 1
ATOM 807 C CA . VAL A 1 100 ? 6.422 8.297 17.578 1 79.88 100 VAL A CA 1
ATOM 808 C C . VAL A 1 100 ? 5.582 7.02 17.578 1 79.88 100 VAL A C 1
ATOM 810 O O . VAL A 1 100 ? 5.926 6.039 18.25 1 79.88 100 VAL A O 1
ATOM 813 N N . TYR A 1 101 ? 4.547 7.039 16.781 1 80.75 101 TYR A N 1
ATOM 814 C CA . TYR A 1 101 ? 3.625 5.91 16.812 1 80.75 101 TYR A CA 1
ATOM 815 C C . TYR A 1 101 ? 3.797 5.027 15.586 1 80.75 101 TYR A C 1
ATOM 817 O O . TYR A 1 101 ? 3.061 4.059 15.398 1 80.75 101 TYR A O 1
ATOM 825 N N . ASN A 1 102 ? 4.715 5.469 14.742 1 75.12 102 ASN A N 1
ATOM 826 C CA . ASN A 1 102 ? 5.043 4.719 13.539 1 75.12 102 ASN A CA 1
ATOM 827 C C . ASN A 1 102 ? 3.814 4.516 12.656 1 75.12 102 ASN A C 1
ATOM 829 O O . ASN A 1 102 ? 3.498 3.383 12.281 1 75.12 102 ASN A O 1
ATOM 833 N N . ILE A 1 103 ? 3.158 5.598 12.391 1 76.81 103 ILE A N 1
ATOM 834 C CA . ILE A 1 103 ? 2.014 5.574 11.484 1 76.81 103 ILE A CA 1
ATOM 835 C C . ILE A 1 103 ? 2.148 6.688 10.453 1 76.81 103 ILE A C 1
ATOM 837 O O . ILE A 1 103 ? 2.922 7.629 10.641 1 76.81 103 ILE A O 1
ATOM 841 N N . GLY A 1 104 ? 1.499 6.488 9.398 1 80.62 104 GLY A N 1
ATOM 842 C CA . GLY A 1 104 ? 1.48 7.527 8.383 1 80.62 104 GLY A CA 1
ATOM 843 C C . GLY A 1 104 ? 0.564 8.688 8.734 1 80.62 104 GLY A C 1
ATOM 844 O O . GLY A 1 104 ? -0.327 8.547 9.57 1 80.62 104 GLY A O 1
ATOM 845 N N . ILE A 1 105 ? 0.779 9.789 8.156 1 88.62 105 ILE A N 1
ATOM 846 C CA . ILE A 1 105 ? 0.029 11 8.477 1 88.62 105 ILE A CA 1
ATOM 847 C C . ILE A 1 105 ? -1.435 10.82 8.078 1 88.62 105 ILE A C 1
ATOM 849 O O . ILE A 1 105 ? -2.334 11.336 8.742 1 88.62 105 ILE A O 1
ATOM 853 N N . GLU A 1 106 ? -1.696 10.062 7.039 1 82.19 106 GLU A N 1
ATOM 854 C CA . GLU A 1 106 ? -3.074 9.812 6.625 1 82.19 106 GLU A CA 1
ATOM 855 C C . GLU A 1 106 ? -3.846 9.062 7.707 1 82.19 106 GLU A C 1
ATOM 857 O O . GLU A 1 106 ? -5.012 9.367 7.973 1 82.19 106 GLU A O 1
ATOM 862 N N . LYS A 1 107 ? -3.139 8.141 8.273 1 80.44 107 LYS A N 1
ATOM 863 C CA . LYS A 1 107 ? -3.756 7.363 9.344 1 80.44 107 LYS A CA 1
ATOM 864 C C . LYS A 1 107 ? -4.094 8.25 10.539 1 80.44 107 LYS A C 1
ATOM 866 O O . LYS A 1 107 ? -5.07 8.008 11.242 1 80.44 107 LYS A O 1
ATOM 871 N N . LEU A 1 108 ? -3.307 9.273 10.719 1 90.94 108 LEU A N 1
ATOM 872 C CA . LEU A 1 108 ? -3.475 10.164 11.867 1 90.94 108 LEU A CA 1
ATOM 873 C C . LEU A 1 108 ? -4.609 11.156 11.625 1 90.94 108 LEU A C 1
ATOM 875 O O . LEU A 1 108 ? -5.324 11.523 12.562 1 90.94 108 LEU A O 1
ATOM 879 N N . ILE A 1 109 ? -4.875 11.469 10.281 1 92.12 109 ILE A N 1
ATOM 880 C CA . ILE A 1 109 ? -5.723 12.648 10.148 1 92.12 109 ILE A CA 1
ATOM 881 C C . ILE A 1 109 ? -6.859 12.352 9.172 1 92.12 109 ILE A C 1
ATOM 883 O O . ILE A 1 109 ? -7.766 13.172 9 1 92.12 109 ILE A O 1
ATOM 887 N N . SER A 1 110 ? -6.875 11.289 8.492 1 81.06 110 SER A N 1
ATOM 888 C CA . SER A 1 110 ? -7.84 11.086 7.418 1 81.06 110 SER A CA 1
ATOM 889 C C . SER A 1 110 ? -8.977 10.164 7.859 1 81.06 110 SER A C 1
ATOM 891 O O . SER A 1 110 ? -10.094 10.266 7.352 1 81.06 110 SER A O 1
ATOM 893 N N . SER A 1 111 ? -8.688 9.234 8.742 1 75.81 111 SER A N 1
ATOM 894 C CA . SER A 1 111 ? -9.703 8.289 9.195 1 75.81 111 SER A CA 1
ATOM 895 C C . SER A 1 111 ? -9.562 8 10.68 1 75.81 111 SER A C 1
ATOM 897 O O . SER A 1 111 ? -8.453 8.008 11.219 1 75.81 111 SER A O 1
ATOM 899 N N . PRO A 1 112 ? -10.703 7.746 11.266 1 81.31 112 PRO A N 1
ATOM 900 C CA . PRO A 1 112 ? -10.641 7.395 12.688 1 81.31 112 PRO A CA 1
ATOM 901 C C . PRO A 1 112 ? -9.891 6.09 12.938 1 81.31 112 PRO A C 1
ATOM 903 O O . PRO A 1 112 ? -10.062 5.121 12.195 1 81.31 112 PRO A O 1
ATOM 906 N N . LEU A 1 113 ? -9.078 6.109 14.008 1 80.62 113 LEU A N 1
ATOM 907 C CA . LEU A 1 113 ? -8.359 4.902 14.398 1 80.62 113 LEU A CA 1
ATOM 908 C C . LEU A 1 113 ? -9.32 3.838 14.914 1 80.62 113 LEU A C 1
ATOM 910 O O . LEU A 1 113 ? -10.211 4.133 15.711 1 80.62 113 LEU A O 1
ATOM 914 N N . THR A 1 114 ? -9.102 2.684 14.438 1 71.94 114 THR A N 1
ATOM 915 C CA . THR A 1 114 ? -9.914 1.555 14.883 1 71.94 114 THR A CA 1
ATOM 916 C C . THR A 1 114 ? -9.258 0.865 16.078 1 71.94 114 THR A C 1
ATOM 918 O O . THR A 1 114 ? -8.133 1.197 16.453 1 71.94 114 THR A O 1
ATOM 921 N N . THR A 1 115 ? -9.984 -0.102 16.641 1 73.31 115 THR A N 1
ATOM 922 C CA . THR A 1 115 ? -9.43 -0.892 17.734 1 73.31 115 THR A CA 1
ATOM 923 C C . THR A 1 115 ? -8.18 -1.643 17.281 1 73.31 115 THR A C 1
ATOM 925 O O . THR A 1 115 ? -7.219 -1.767 18.047 1 73.31 115 THR A O 1
ATOM 928 N N . ALA A 1 116 ? -8.281 -2.092 16.031 1 62.31 116 ALA A N 1
ATOM 929 C CA . ALA A 1 116 ? -7.137 -2.809 15.484 1 62.31 116 ALA A CA 1
ATOM 930 C C . ALA A 1 116 ? -5.93 -1.888 15.336 1 62.31 116 ALA A C 1
ATOM 932 O O . ALA A 1 116 ? -4.793 -2.299 15.594 1 62.31 116 ALA A O 1
ATOM 933 N N . ASP A 1 117 ? -6.195 -0.646 14.969 1 71.94 117 ASP A N 1
ATOM 934 C CA . ASP A 1 117 ? -5.121 0.336 14.867 1 71.94 117 ASP A CA 1
ATOM 935 C C . ASP A 1 117 ? -4.438 0.551 16.219 1 71.94 117 ASP A C 1
ATOM 937 O O . ASP A 1 117 ? -3.209 0.576 16.297 1 71.94 117 ASP A O 1
ATOM 941 N N . ILE A 1 118 ? -5.27 0.637 17.188 1 75.94 118 ILE A N 1
ATOM 942 C CA . ILE A 1 118 ? -4.766 0.941 18.516 1 75.94 118 ILE A CA 1
ATOM 943 C C . ILE A 1 118 ? -3.92 -0.223 19.031 1 75.94 118 ILE A C 1
ATOM 945 O O . ILE A 1 118 ? -2.877 -0.014 19.656 1 75.94 118 ILE A O 1
ATOM 949 N N . GLU A 1 119 ? -4.398 -1.395 18.766 1 69.94 119 GLU A N 1
ATOM 950 C CA . GLU A 1 119 ? -3.637 -2.576 19.156 1 69.94 119 GLU A CA 1
ATOM 951 C C . GLU A 1 119 ? -2.275 -2.605 18.453 1 69.94 119 GLU A C 1
ATOM 953 O O . GLU A 1 119 ? -1.268 -2.957 19.078 1 69.94 119 GLU A O 1
ATOM 958 N N . ASN A 1 120 ? -2.328 -2.246 17.25 1 65.88 120 ASN A N 1
ATOM 959 C CA . ASN A 1 120 ? -1.078 -2.205 16.484 1 65.88 120 ASN A CA 1
ATOM 960 C C . ASN A 1 120 ? -0.134 -1.134 17.031 1 65.88 120 ASN A C 1
ATOM 962 O O . ASN A 1 120 ? 1.083 -1.323 17.047 1 65.88 120 ASN A O 1
ATOM 966 N N . LEU A 1 121 ? -0.72 -0.055 17.422 1 71.88 121 LEU A N 1
ATOM 967 C CA . LEU A 1 121 ? 0.079 1.032 17.969 1 71.88 121 LEU A CA 1
ATOM 968 C C . LEU A 1 121 ? 0.718 0.616 19.297 1 71.88 121 LEU A C 1
ATOM 970 O O . LEU A 1 121 ? 1.838 1.03 19.609 1 71.88 121 LEU A O 1
ATOM 974 N N . GLU A 1 122 ? -0.071 -0.128 19.984 1 65.69 122 GLU A N 1
ATOM 975 C CA . GLU A 1 122 ? 0.427 -0.638 21.266 1 65.69 122 GLU A CA 1
ATOM 976 C C . GLU A 1 122 ? 1.571 -1.626 21.047 1 65.69 122 GLU A C 1
ATOM 978 O O . GLU A 1 122 ? 2.549 -1.62 21.797 1 65.69 122 GLU A O 1
ATOM 983 N N . ASN A 1 123 ? 1.256 -2.453 20.109 1 54.91 123 ASN A N 1
ATOM 984 C CA . ASN A 1 123 ? 2.262 -3.473 19.828 1 54.91 123 ASN A CA 1
ATOM 985 C C . ASN A 1 123 ? 3.502 -2.873 19.172 1 54.91 123 AS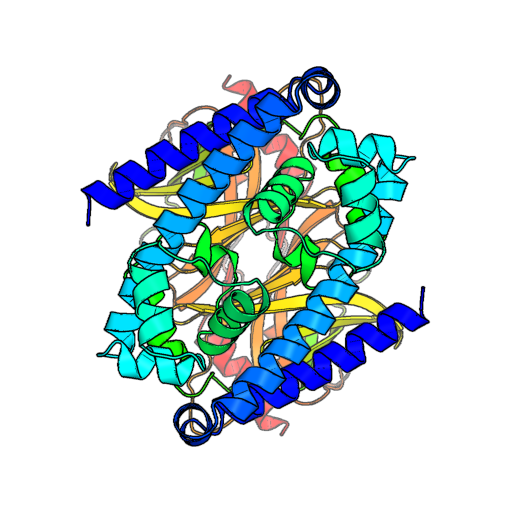N A C 1
ATOM 987 O O . ASN A 1 123 ? 4.605 -3.396 19.328 1 54.91 123 ASN A O 1
ATOM 991 N N . HIS A 1 124 ? 3.271 -1.958 18.297 1 49.97 124 HIS A N 1
ATOM 992 C CA . HIS A 1 124 ? 4.418 -1.302 17.672 1 49.97 124 HIS A CA 1
ATOM 993 C C . HIS A 1 124 ? 5.301 -0.631 18.719 1 49.97 124 HIS A C 1
ATOM 995 O O . HIS A 1 124 ? 6.488 -0.41 18.484 1 49.97 124 HIS A O 1
ATOM 1001 N N . ASN A 1 125 ? 4.594 0.103 19.719 1 45.75 125 ASN A N 1
ATOM 1002 C CA . ASN A 1 125 ? 5.445 0.583 20.812 1 45.75 125 ASN A CA 1
ATOM 1003 C C . ASN A 1 125 ? 6.348 -0.523 21.344 1 45.75 125 ASN A C 1
ATOM 1005 O O . ASN A 1 125 ? 7.301 -0.252 22.078 1 45.75 125 ASN A O 1
ATOM 1009 N N . GLU A 1 126 ? 5.742 -1.634 21.578 1 41.94 126 GLU A N 1
ATOM 1010 C CA . GLU A 1 126 ? 6.73 -2.631 21.969 1 41.94 126 GLU A CA 1
ATOM 1011 C C . GLU A 1 126 ? 7.914 -2.654 21.016 1 41.94 126 GLU A C 1
ATOM 1013 O O . GLU A 1 126 ? 7.809 -2.168 19.875 1 41.94 126 GLU A O 1
ATOM 1018 N N . LEU A 1 127 ? 9.117 -3.369 21.297 1 38.56 127 LEU A N 1
ATOM 1019 C CA . LEU A 1 127 ? 10.352 -3.633 20.562 1 38.56 127 LEU A CA 1
ATOM 1020 C C . LEU A 1 127 ? 10.078 -3.797 19.078 1 38.56 127 LEU A C 1
ATOM 1022 O O . LEU A 1 127 ? 9.398 -4.742 18.672 1 38.56 127 LEU A O 1
ATOM 1026 N N . GLU A 1 128 ? 9.531 -2.787 18.375 1 46.66 128 GLU A N 1
ATOM 1027 C CA . GLU A 1 128 ? 9.672 -2.836 16.922 1 46.66 128 GLU A CA 1
ATOM 1028 C C . GLU A 1 128 ? 10.547 -4.008 16.484 1 46.66 128 GLU A C 1
ATOM 1030 O O . GLU A 1 128 ? 11.648 -4.191 17.016 1 46.66 128 GLU A O 1
ATOM 1035 N N . PHE A 1 129 ? 9.867 -4.965 16.188 1 47.38 129 PHE A N 1
ATOM 1036 C CA . PHE A 1 129 ? 10.414 -6.238 15.734 1 47.38 129 PHE A CA 1
ATOM 1037 C C . PHE A 1 129 ? 11.695 -6.023 14.93 1 47.38 129 PHE A C 1
ATOM 1039 O O . PHE A 1 129 ? 11.656 -5.559 13.789 1 47.38 129 PHE A O 1
ATOM 1046 N N . ASN A 1 130 ? 12.539 -5.438 15.469 1 62.19 130 ASN A N 1
ATOM 1047 C CA . ASN A 1 130 ? 13.938 -5.543 15.07 1 62.19 130 ASN A CA 1
ATOM 1048 C C . ASN A 1 130 ? 14.297 -6.969 14.648 1 62.19 130 ASN A C 1
ATOM 1050 O O . ASN A 1 130 ? 15.312 -7.512 15.086 1 62.19 130 ASN A O 1
ATOM 1054 N N . ILE A 1 131 ? 13.25 -7.566 14.008 1 75.94 131 ILE A N 1
ATOM 1055 C CA . ILE A 1 131 ? 13.547 -8.961 13.703 1 75.94 131 ILE A CA 1
ATOM 1056 C C . ILE A 1 131 ? 14.438 -9.047 12.469 1 75.94 131 ILE A C 1
ATOM 1058 O O . ILE A 1 131 ? 15.062 -10.078 12.211 1 75.94 131 ILE A O 1
ATOM 1062 N N . PHE A 1 132 ? 14.461 -7.91 11.805 1 86.62 132 PHE A N 1
ATOM 1063 C CA . PHE A 1 132 ? 15.211 -7.992 10.555 1 86.62 132 PHE A CA 1
ATOM 1064 C C . PHE A 1 132 ? 16.641 -7.492 10.742 1 86.62 132 PHE A C 1
ATOM 1066 O O . PHE A 1 132 ? 16.875 -6.578 11.531 1 86.62 132 PHE A O 1
ATOM 1073 N N . GLU A 1 133 ? 17.5 -8.156 9.984 1 87.81 133 GLU A N 1
ATOM 1074 C CA . GLU A 1 133 ? 18.812 -7.555 9.734 1 87.81 133 GLU A CA 1
ATOM 1075 C C . GLU A 1 133 ? 18.703 -6.387 8.758 1 87.81 133 GLU A C 1
ATOM 1077 O O . GLU A 1 133 ? 17.656 -6.176 8.148 1 87.81 133 GLU A O 1
ATOM 1082 N N . GLU A 1 134 ? 19.75 -5.688 8.625 1 89.56 134 GLU A N 1
ATOM 1083 C CA . GLU A 1 134 ? 19.734 -4.5 7.777 1 89.56 134 GLU A CA 1
ATOM 1084 C C . GLU A 1 134 ? 19.781 -4.875 6.297 1 89.56 134 GLU A C 1
ATOM 1086 O O . GLU A 1 134 ? 19.422 -4.078 5.434 1 89.56 134 GLU A O 1
ATOM 1091 N N . LYS A 1 135 ? 20.359 -6.055 6.055 1 95.5 135 LYS A N 1
ATOM 1092 C CA . LYS A 1 135 ? 20.547 -6.418 4.652 1 95.5 135 LYS A CA 1
ATOM 1093 C C . LYS A 1 135 ? 20.266 -7.902 4.426 1 95.5 135 LYS A C 1
ATOM 1095 O O . LYS A 1 135 ? 20.688 -8.742 5.227 1 95.5 135 LYS A O 1
ATOM 1100 N N . TYR A 1 136 ? 19.547 -8.164 3.291 1 96.94 136 TYR A N 1
ATOM 1101 C CA . TYR A 1 136 ? 19.328 -9.531 2.834 1 96.94 136 TYR A CA 1
ATOM 1102 C C . TYR A 1 136 ? 19.609 -9.656 1.344 1 96.94 136 TYR A C 1
ATOM 1104 O O . TYR A 1 136 ? 19.344 -8.734 0.569 1 96.94 136 TYR A O 1
ATOM 1112 N N . TYR A 1 137 ? 20.203 -10.789 0.989 1 97.31 137 TYR A N 1
ATOM 1113 C CA . TYR A 1 137 ? 20.172 -11.211 -0.405 1 97.31 137 TYR A CA 1
ATOM 1114 C C . TYR A 1 137 ? 18.891 -11.977 -0.708 1 97.31 137 TYR A C 1
ATOM 1116 O O . TYR A 1 137 ? 18.406 -12.75 0.127 1 97.31 137 TYR A O 1
ATOM 1124 N N . VAL A 1 138 ? 18.391 -11.727 -1.899 1 97.94 138 VAL A N 1
ATOM 1125 C CA . VAL A 1 138 ? 17.156 -12.422 -2.234 1 97.94 138 VAL A CA 1
ATOM 1126 C C . VAL A 1 138 ? 17.312 -13.141 -3.57 1 97.94 138 VAL A C 1
ATOM 1128 O O . VAL A 1 138 ? 18.016 -12.672 -4.457 1 97.94 138 VAL A O 1
ATOM 1131 N N . TYR A 1 139 ? 16.609 -14.281 -3.686 1 97.19 139 TYR A N 1
ATOM 1132 C CA . TYR A 1 139 ? 16.688 -15.125 -4.875 1 97.19 139 TYR A CA 1
ATOM 1133 C C . TYR A 1 139 ? 15.289 -15.531 -5.34 1 97.19 139 TYR A C 1
ATOM 1135 O O . TYR A 1 139 ? 14.43 -15.867 -4.52 1 97.19 139 TYR A O 1
ATOM 1143 N N . PHE A 1 140 ? 15.055 -15.484 -6.633 1 95.94 140 PHE A N 1
ATOM 1144 C CA . PHE A 1 140 ? 13.797 -15.906 -7.227 1 95.94 140 PHE A CA 1
ATOM 1145 C C . PHE A 1 140 ? 13.992 -16.297 -8.688 1 95.94 140 PHE A C 1
ATOM 1147 O O . PHE A 1 140 ? 14.992 -15.938 -9.305 1 95.94 140 PHE A O 1
ATOM 1154 N N . LEU A 1 141 ? 13.07 -17.047 -9.211 1 92.94 141 LEU A N 1
ATOM 1155 C CA . LEU A 1 141 ? 13.211 -17.609 -10.555 1 92.94 141 LEU A CA 1
ATOM 1156 C C . LEU A 1 141 ? 12.883 -16.562 -11.617 1 92.94 141 LEU A C 1
ATOM 1158 O O . LEU A 1 141 ? 11.969 -15.75 -11.43 1 92.94 141 LEU A O 1
ATOM 1162 N N . VAL A 1 142 ? 13.562 -16.641 -12.719 1 87.31 142 VAL A N 1
ATOM 1163 C CA . VAL A 1 142 ? 13.25 -15.797 -13.875 1 87.31 142 VAL A CA 1
ATOM 1164 C C . VAL A 1 142 ? 11.938 -16.25 -14.5 1 87.31 142 VAL A C 1
ATOM 1166 O O . VAL A 1 142 ? 11.664 -17.438 -14.594 1 87.31 142 VAL A O 1
ATOM 1169 N N . THR A 1 143 ? 11.148 -15.297 -14.938 1 79.75 143 THR A N 1
ATOM 1170 C CA . THR A 1 143 ? 9.797 -15.633 -15.383 1 79.75 143 THR A CA 1
ATOM 1171 C C . THR A 1 143 ? 9.727 -15.695 -16.906 1 79.75 143 THR A C 1
ATOM 1173 O O . THR A 1 143 ? 8.75 -16.203 -17.469 1 79.75 143 THR A O 1
ATOM 1176 N N . ASN A 1 144 ? 10.82 -15.211 -17.547 1 73.94 144 ASN A N 1
ATOM 1177 C CA . ASN A 1 144 ? 10.852 -15.266 -19 1 73.94 144 ASN A CA 1
ATOM 1178 C C . ASN A 1 144 ? 11.156 -16.672 -19.5 1 73.94 144 ASN A C 1
ATOM 1180 O O . ASN A 1 144 ? 12.07 -17.328 -19 1 73.94 144 ASN A O 1
ATOM 1184 N N . ILE A 1 145 ? 10.492 -17.109 -20.5 1 64.75 145 ILE A N 1
ATOM 1185 C CA . ILE A 1 145 ? 10.547 -18.469 -21.016 1 64.75 145 ILE A CA 1
ATOM 1186 C C . ILE A 1 145 ? 11.953 -18.766 -21.531 1 64.75 145 ILE A C 1
ATOM 1188 O O . ILE A 1 145 ? 12.477 -19.859 -21.328 1 64.75 145 ILE A O 1
ATOM 1192 N N . SER A 1 146 ? 12.523 -17.828 -22.219 1 61.19 146 SER A N 1
ATOM 1193 C CA . SER A 1 146 ? 13.836 -18.078 -22.797 1 61.19 146 SER A CA 1
ATOM 1194 C C . SER A 1 146 ? 14.883 -18.344 -21.719 1 61.19 146 SER A C 1
ATOM 1196 O O . SER A 1 146 ? 15.938 -18.906 -22 1 61.19 146 SER A O 1
ATOM 1198 N N . LYS A 1 147 ? 14.578 -18.062 -20.5 1 65.56 147 LYS A N 1
ATOM 1199 C CA . LYS A 1 147 ? 15.531 -18.188 -19.406 1 65.56 147 LYS A CA 1
ATOM 1200 C C . LYS A 1 147 ? 14.922 -18.938 -18.234 1 65.56 147 LYS A C 1
ATOM 1202 O O . LYS A 1 147 ? 15.273 -18.703 -17.078 1 65.56 147 LYS A O 1
ATOM 1207 N N . GLU A 1 148 ? 14.039 -19.875 -18.609 1 63 148 GLU A N 1
ATOM 1208 C CA . GLU A 1 148 ? 13.344 -20.609 -17.578 1 63 148 GLU A CA 1
ATOM 1209 C C . GLU A 1 148 ? 14.32 -21.391 -16.688 1 63 148 GLU A C 1
ATOM 1211 O O . GLU A 1 148 ? 15.281 -21.969 -17.188 1 63 148 GLU A O 1
ATOM 1216 N N . GLY A 1 149 ? 14.148 -21.156 -15.492 1 65.88 149 GLY A N 1
ATOM 1217 C CA . GLY A 1 149 ? 14.992 -21.875 -14.555 1 65.88 149 GLY A CA 1
ATOM 1218 C C . GLY A 1 149 ? 16.203 -21.094 -14.094 1 65.88 149 GLY A C 1
ATOM 1219 O O . GLY A 1 149 ? 16.953 -21.547 -13.227 1 65.88 149 GLY A O 1
ATOM 1220 N N . SER A 1 150 ? 16.344 -20 -14.688 1 85.06 150 SER A N 1
ATOM 1221 C CA . SER A 1 150 ? 17.422 -19.156 -14.195 1 85.06 150 SER A CA 1
ATOM 1222 C C . SER A 1 150 ? 17.016 -18.406 -12.938 1 85.06 150 SER A C 1
ATOM 1224 O O . SER A 1 150 ? 15.836 -18.422 -12.555 1 85.06 150 SER A O 1
ATOM 1226 N N . LEU A 1 151 ? 18.047 -17.969 -12.25 1 92.06 151 LEU A N 1
ATOM 1227 C CA . LEU A 1 151 ? 17.797 -17.312 -10.969 1 92.06 151 LEU A CA 1
ATOM 1228 C C . LEU A 1 151 ? 18.188 -15.836 -11.023 1 92.06 151 LEU A C 1
ATOM 1230 O O . LEU A 1 151 ? 19.25 -15.492 -11.547 1 92.06 151 LEU A O 1
ATOM 1234 N N . HIS A 1 152 ? 17.281 -15.039 -10.539 1 92.81 152 HIS A N 1
ATOM 1235 C CA . HIS A 1 152 ? 17.625 -13.648 -10.258 1 92.81 152 HIS A CA 1
ATOM 1236 C C . HIS A 1 152 ? 18.172 -13.492 -8.836 1 92.81 152 HIS A C 1
ATOM 1238 O O . HIS A 1 152 ? 17.875 -14.305 -7.961 1 92.81 152 HIS A O 1
ATOM 1244 N N . GLU A 1 153 ? 19.031 -12.516 -8.766 1 94.12 153 GLU A N 1
ATOM 1245 C CA . GLU A 1 153 ? 19.516 -12.078 -7.457 1 94.12 153 GLU A CA 1
ATOM 1246 C C . GLU A 1 153 ? 19.141 -10.625 -7.191 1 94.12 153 GLU A C 1
ATOM 1248 O O . GLU A 1 153 ? 19.172 -9.789 -8.102 1 94.12 153 GLU A O 1
ATOM 1253 N N . GLY A 1 154 ? 18.719 -10.398 -5.953 1 96.25 154 GLY A N 1
ATOM 1254 C CA . GLY A 1 154 ? 18.438 -9.039 -5.52 1 96.25 154 GLY A CA 1
ATOM 1255 C C . GLY A 1 154 ? 18.953 -8.75 -4.121 1 96.25 154 GLY A C 1
ATOM 1256 O O . GLY A 1 154 ? 19.578 -9.602 -3.492 1 96.25 154 GLY A O 1
ATOM 1257 N N . ILE A 1 155 ? 18.781 -7.496 -3.721 1 96.94 155 ILE A N 1
ATOM 1258 C CA . ILE A 1 155 ? 19.188 -7.055 -2.389 1 96.94 155 ILE A CA 1
ATOM 1259 C C . ILE A 1 155 ? 18.031 -6.293 -1.733 1 96.94 155 ILE A C 1
ATOM 1261 O O . ILE A 1 155 ? 17.453 -5.387 -2.338 1 96.94 155 ILE A O 1
ATOM 1265 N N . VAL A 1 156 ? 17.703 -6.723 -0.498 1 97.19 156 VAL A N 1
ATOM 1266 C CA . VAL A 1 156 ? 16.719 -6.004 0.31 1 97.19 156 VAL A CA 1
ATOM 1267 C C . VAL A 1 156 ? 17.422 -5.367 1.515 1 97.19 156 VAL A C 1
ATOM 1269 O O . VAL A 1 156 ? 18.125 -6.047 2.258 1 97.19 156 VAL A O 1
ATOM 1272 N N . GLU A 1 157 ? 17.25 -4.141 1.637 1 94.19 157 GLU A N 1
ATOM 1273 C CA . GLU A 1 157 ? 17.766 -3.424 2.803 1 94.19 157 GLU A CA 1
ATOM 1274 C C . GLU A 1 157 ? 16.609 -2.846 3.635 1 94.19 157 GLU A C 1
ATOM 1276 O O . GLU A 1 157 ? 15.672 -2.273 3.088 1 94.19 157 GLU A O 1
ATOM 1281 N N . ILE A 1 158 ? 16.703 -3.125 4.926 1 87.19 158 ILE A N 1
ATOM 1282 C CA . ILE A 1 158 ? 15.68 -2.66 5.855 1 87.19 158 ILE A CA 1
ATOM 1283 C C . ILE A 1 158 ? 16.328 -1.78 6.926 1 87.19 158 ILE A C 1
ATOM 1285 O O . ILE A 1 158 ? 17.172 -2.244 7.695 1 87.19 158 ILE A O 1
ATOM 1289 N N . LYS A 1 159 ? 15.984 -0.587 6.848 1 76.75 159 LYS A N 1
ATOM 1290 C CA . LYS A 1 159 ? 16.516 0.359 7.824 1 76.75 159 LYS A CA 1
ATOM 1291 C C . LYS A 1 159 ? 15.406 1.227 8.406 1 76.75 159 LYS A C 1
ATOM 1293 O O . LYS A 1 159 ? 14.758 1.99 7.684 1 76.75 159 LYS A O 1
ATOM 1298 N N . ASN A 1 160 ? 15.148 1.068 9.688 1 63.62 160 ASN A N 1
ATOM 1299 C CA . ASN A 1 160 ? 14.172 1.885 10.406 1 63.62 160 ASN A CA 1
ATOM 1300 C C . ASN A 1 160 ? 12.797 1.819 9.742 1 63.62 160 ASN A C 1
ATOM 1302 O O . ASN A 1 160 ? 12.172 2.854 9.492 1 63.62 160 ASN A O 1
ATOM 1306 N N . GLY A 1 161 ? 12.492 0.602 9.359 1 67.88 161 GLY A N 1
ATOM 1307 C CA . GLY A 1 161 ? 11.164 0.402 8.789 1 67.88 161 GLY A CA 1
ATOM 1308 C C . GLY A 1 161 ? 11.109 0.665 7.297 1 67.88 161 GLY A C 1
ATOM 1309 O O . GLY A 1 161 ? 10.148 0.278 6.633 1 67.88 161 GLY A O 1
ATOM 1310 N N . ASN A 1 162 ? 12.141 1.39 6.773 1 75.31 162 ASN A N 1
ATOM 1311 C CA . ASN A 1 162 ? 12.234 1.614 5.336 1 75.31 162 ASN A CA 1
ATOM 1312 C C . ASN A 1 162 ? 12.859 0.419 4.621 1 75.31 162 ASN A C 1
ATOM 1314 O O . ASN A 1 162 ? 13.805 -0.188 5.129 1 75.31 162 ASN A O 1
ATOM 1318 N N . VAL A 1 163 ? 12.242 0.182 3.52 1 88.19 163 VAL A N 1
ATOM 1319 C CA . VAL A 1 163 ? 12.703 -0.986 2.777 1 88.19 163 VAL A CA 1
ATOM 1320 C C . VAL A 1 163 ? 13.141 -0.568 1.375 1 88.19 163 VAL A C 1
ATOM 1322 O O . VAL A 1 163 ? 12.453 0.207 0.708 1 88.19 163 VAL A O 1
ATOM 1325 N N . SER A 1 164 ? 14.305 -0.965 0.996 1 90.56 164 SER A N 1
ATOM 1326 C CA . SER A 1 164 ? 14.734 -0.865 -0.396 1 90.56 164 SER A CA 1
ATOM 1327 C C . SER A 1 164 ? 14.977 -2.244 -1 1 90.56 164 SER A C 1
ATOM 1329 O O . SER A 1 164 ? 15.5 -3.137 -0.331 1 90.56 164 SER A O 1
ATOM 1331 N N . PHE A 1 165 ? 14.453 -2.48 -2.184 1 97 165 PHE A N 1
ATOM 1332 C CA . PHE A 1 165 ? 14.602 -3.732 -2.918 1 97 165 PHE A CA 1
ATOM 1333 C C . PHE A 1 165 ? 15.164 -3.48 -4.309 1 97 165 PHE A C 1
ATOM 1335 O O . PHE A 1 165 ? 14.516 -2.857 -5.148 1 97 165 PHE A O 1
ATOM 1342 N N . LYS A 1 166 ? 16.375 -4.035 -4.531 1 94.88 166 LYS A N 1
ATOM 1343 C CA . LYS A 1 166 ? 17.078 -3.906 -5.809 1 94.88 166 LYS A CA 1
ATOM 1344 C C . LYS A 1 166 ? 17.172 -5.254 -6.52 1 94.88 166 LYS A C 1
ATOM 1346 O O . LYS A 1 166 ? 17.5 -6.266 -5.895 1 94.88 166 LYS A O 1
ATOM 1351 N N . ILE A 1 167 ? 16.797 -5.289 -7.738 1 93.81 167 ILE A N 1
ATOM 1352 C CA . ILE A 1 167 ? 17.047 -6.457 -8.578 1 93.81 167 ILE A CA 1
ATOM 1353 C C . ILE A 1 167 ? 18.25 -6.203 -9.484 1 93.81 167 ILE A C 1
ATOM 1355 O O . ILE A 1 167 ? 18.312 -5.184 -10.172 1 93.81 167 ILE A O 1
ATOM 1359 N N . CYS A 1 168 ? 19.125 -7.148 -9.438 1 88.31 168 CYS A N 1
ATOM 1360 C CA . CYS A 1 168 ? 20.391 -6.953 -10.125 1 88.31 168 CYS A CA 1
ATOM 1361 C C . CYS A 1 168 ? 20.562 -7.949 -11.266 1 88.31 168 CYS A C 1
ATOM 1363 O O . CYS A 1 168 ? 20.047 -9.062 -11.203 1 88.31 168 CYS A O 1
ATOM 1365 N N . SER A 1 169 ? 21.078 -7.555 -12.328 1 82.88 169 SER A N 1
ATOM 1366 C CA . SER A 1 169 ? 21.562 -8.375 -13.438 1 82.88 169 SER A CA 1
ATOM 1367 C C . SER A 1 169 ? 22.969 -7.988 -13.844 1 82.88 169 SER A C 1
ATOM 1369 O O . SER A 1 169 ? 23.219 -6.832 -14.203 1 82.88 169 SER A O 1
ATOM 1371 N N . ASN A 1 170 ? 23.922 -8.945 -13.828 1 80.44 170 ASN A N 1
ATOM 1372 C CA . ASN A 1 170 ? 25.328 -8.703 -14.141 1 80.44 170 ASN A CA 1
ATOM 1373 C C . ASN A 1 170 ? 25.875 -7.523 -13.352 1 80.44 170 ASN A C 1
ATOM 1375 O O . ASN A 1 170 ? 26.453 -6.598 -13.93 1 80.44 170 ASN A O 1
ATOM 1379 N N . ASP A 1 171 ? 25.531 -7.336 -12.062 1 75.25 171 ASP A N 1
ATOM 1380 C CA . ASP A 1 171 ? 26.047 -6.383 -11.086 1 75.25 171 ASP A CA 1
ATOM 1381 C C . ASP A 1 171 ? 25.484 -4.984 -11.336 1 75.25 171 ASP A C 1
ATOM 1383 O O . ASP A 1 171 ? 26.047 -3.994 -10.844 1 75.25 171 ASP A O 1
ATOM 1387 N N . LYS A 1 172 ? 24.578 -4.895 -12.211 1 87.25 172 LYS A N 1
ATOM 1388 C CA . LYS A 1 172 ? 23.875 -3.631 -12.43 1 87.25 172 LYS A CA 1
ATOM 1389 C C . LYS A 1 172 ? 22.438 -3.695 -11.898 1 87.25 172 LYS A C 1
ATOM 1391 O O . LYS A 1 172 ? 21.781 -4.723 -12.031 1 87.25 172 LYS A O 1
ATOM 1396 N N . VAL A 1 173 ? 22.031 -2.637 -11.352 1 87.19 173 VAL A N 1
ATOM 1397 C CA . VAL A 1 173 ? 20.672 -2.549 -10.844 1 87.19 173 VAL A CA 1
ATOM 1398 C C . VAL A 1 173 ? 19.703 -2.312 -12 1 87.19 173 VAL A C 1
ATOM 1400 O O . VAL A 1 173 ? 19.812 -1.313 -12.711 1 87.19 173 VAL A O 1
ATOM 1403 N N . ILE A 1 174 ? 18.781 -3.215 -12.156 1 86.69 174 ILE A N 1
ATOM 1404 C CA . ILE A 1 174 ? 17.859 -3.082 -13.281 1 86.69 174 ILE A CA 1
ATOM 1405 C C . ILE A 1 174 ? 16.5 -2.596 -12.781 1 86.69 174 ILE A C 1
ATOM 1407 O O . ILE A 1 174 ? 15.734 -1.988 -13.539 1 86.69 174 ILE A O 1
ATOM 1411 N N . LYS A 1 175 ? 16.188 -2.943 -11.57 1 88.94 175 LYS A N 1
ATOM 1412 C CA . LYS A 1 175 ? 14.969 -2.434 -10.93 1 88.94 175 LYS A CA 1
ATOM 1413 C C . LYS A 1 175 ? 15.242 -2.002 -9.492 1 88.94 175 LYS A C 1
ATOM 1415 O O . LYS A 1 175 ? 16.062 -2.611 -8.805 1 88.94 175 LYS A O 1
ATOM 1420 N N . TYR A 1 176 ? 14.57 -0.951 -9.117 1 87.44 176 TYR A N 1
ATOM 1421 C CA . TYR A 1 176 ? 14.758 -0.401 -7.781 1 87.44 176 TYR A CA 1
ATOM 1422 C C . TYR A 1 176 ? 13.43 0.019 -7.176 1 87.44 176 TYR A C 1
ATOM 1424 O O . TYR A 1 176 ? 12.75 0.912 -7.695 1 87.44 176 TYR A O 1
ATOM 1432 N N . PHE A 1 177 ? 13.078 -0.656 -6.051 1 89.19 177 PHE A N 1
ATOM 1433 C CA . PHE A 1 177 ? 11.828 -0.386 -5.352 1 89.19 177 PHE A CA 1
ATOM 1434 C C . PHE A 1 177 ? 12.094 0.136 -3.945 1 89.19 177 PHE A C 1
ATOM 1436 O O . PHE A 1 177 ? 13.062 -0.275 -3.297 1 89.19 177 PHE A O 1
ATOM 1443 N N . THR A 1 178 ? 11.242 1.017 -3.477 1 84 178 THR A N 1
ATOM 1444 C CA . THR A 1 178 ? 11.32 1.505 -2.105 1 84 178 THR A CA 1
ATOM 1445 C C . THR A 1 178 ? 9.938 1.524 -1.459 1 84 178 THR A C 1
ATOM 1447 O O . THR A 1 178 ? 8.922 1.605 -2.154 1 84 178 THR A O 1
ATOM 1450 N N . GLY A 1 179 ? 9.883 1.368 -0.157 1 83.5 179 GLY A N 1
ATOM 1451 C CA . GLY A 1 179 ? 8.633 1.388 0.59 1 83.5 179 GLY A CA 1
ATOM 1452 C C . GLY A 1 179 ? 8.805 0.974 2.039 1 83.5 179 GLY A C 1
ATOM 1453 O O . GLY A 1 179 ? 9.82 1.275 2.664 1 83.5 179 GLY A O 1
ATOM 1454 N N . ASN A 1 180 ? 7.746 0.365 2.543 1 82.5 180 ASN A N 1
ATOM 1455 C CA . ASN A 1 180 ? 7.73 -0.05 3.941 1 82.5 180 ASN A CA 1
ATOM 1456 C C . ASN A 1 180 ? 7.039 -1.399 4.117 1 82.5 180 ASN A C 1
ATOM 1458 O O . ASN A 1 180 ? 6.609 -2.016 3.139 1 82.5 180 ASN A O 1
ATOM 1462 N N . TYR A 1 181 ? 7.148 -1.868 5.344 1 86.62 181 TYR A N 1
ATOM 1463 C CA . TYR A 1 181 ? 6.395 -3.07 5.672 1 86.62 181 TYR A CA 1
ATOM 1464 C C . TYR A 1 181 ? 5.516 -2.844 6.898 1 86.62 181 TYR A C 1
ATOM 1466 O O . TYR A 1 181 ? 5.766 -1.93 7.688 1 86.62 181 TYR A O 1
ATOM 1474 N N . THR A 1 182 ? 4.457 -3.627 6.973 1 80.62 182 THR A N 1
ATOM 1475 C CA . THR A 1 182 ? 3.557 -3.65 8.125 1 80.62 182 THR A CA 1
ATOM 1476 C C . THR A 1 182 ? 3.287 -5.082 8.57 1 80.62 182 THR A C 1
ATOM 1478 O O . THR A 1 182 ? 3.359 -6.016 7.766 1 80.62 182 THR A O 1
ATOM 1481 N N . THR A 1 183 ? 3.064 -5.227 9.82 1 81.19 183 THR A N 1
ATOM 1482 C CA . THR A 1 183 ? 2.768 -6.551 10.359 1 81.19 183 THR A CA 1
ATOM 1483 C C . THR A 1 183 ? 1.314 -6.633 10.812 1 81.19 183 THR A C 1
ATOM 1485 O O . THR A 1 183 ? 0.8 -5.699 11.438 1 81.19 183 THR A O 1
ATOM 1488 N N . SER A 1 184 ? 0.645 -7.641 10.383 1 80.81 184 SER A N 1
ATOM 1489 C CA . SER A 1 184 ? -0.698 -7.957 10.859 1 80.81 184 SER A CA 1
ATOM 1490 C C . SER A 1 184 ? -0.854 -9.453 11.117 1 80.81 184 SER A C 1
ATOM 1492 O O . SER A 1 184 ? -0.637 -10.266 10.219 1 80.81 184 SER A O 1
ATOM 1494 N N . ASN A 1 185 ? -1.212 -9.82 12.336 1 79.75 185 ASN A N 1
ATOM 1495 C CA . ASN A 1 185 ? -1.314 -11.219 12.742 1 79.75 185 ASN A CA 1
ATOM 1496 C C . ASN A 1 185 ? -0.006 -11.969 12.508 1 79.75 185 ASN A C 1
ATOM 1498 O O . ASN A 1 185 ? 1.044 -11.57 13.008 1 79.75 185 ASN A O 1
ATOM 1502 N N . LYS A 1 186 ? -0.045 -12.953 11.703 1 86.06 186 LYS A N 1
ATOM 1503 C CA . LYS A 1 186 ? 1.122 -13.812 11.508 1 86.06 186 LYS A CA 1
ATOM 1504 C C . LYS A 1 186 ? 1.82 -13.5 10.188 1 86.06 186 LYS A C 1
ATOM 1506 O O . LYS A 1 186 ? 2.668 -14.273 9.734 1 86.06 186 LYS A O 1
ATOM 1511 N N . ILE A 1 187 ? 1.453 -12.336 9.594 1 91.62 187 ILE A N 1
ATOM 1512 C CA . ILE A 1 187 ? 1.998 -12.062 8.273 1 91.62 187 ILE A CA 1
ATOM 1513 C C . ILE A 1 187 ? 2.617 -10.664 8.25 1 91.62 187 ILE A C 1
ATOM 1515 O O . ILE A 1 187 ? 2.084 -9.734 8.859 1 91.62 187 ILE A O 1
ATOM 1519 N N . ILE A 1 188 ? 3.729 -10.531 7.598 1 91.06 188 ILE A N 1
ATOM 1520 C CA . ILE A 1 188 ? 4.352 -9.242 7.297 1 91.06 188 ILE A CA 1
ATOM 1521 C C . ILE A 1 188 ? 4.066 -8.859 5.848 1 91.06 188 ILE A C 1
ATOM 1523 O O . ILE A 1 188 ? 4.215 -9.68 4.938 1 91.06 188 ILE A O 1
ATOM 1527 N N . PHE A 1 189 ? 3.629 -7.621 5.645 1 92.25 189 PHE A N 1
ATOM 1528 C CA . PHE A 1 189 ? 3.223 -7.113 4.34 1 92.25 189 PHE A CA 1
ATOM 1529 C C . PHE A 1 189 ? 4.164 -6.008 3.873 1 92.25 189 PHE A C 1
ATOM 1531 O O . PHE A 1 189 ? 4.27 -4.965 4.52 1 92.25 189 PHE A O 1
ATOM 1538 N N . PHE A 1 190 ? 4.848 -6.27 2.709 1 93.31 190 PHE A N 1
ATOM 1539 C CA . PHE A 1 190 ? 5.68 -5.234 2.105 1 93.31 190 PHE A CA 1
ATOM 1540 C C . PHE A 1 190 ? 4.957 -4.57 0.939 1 93.31 190 PHE A C 1
ATOM 1542 O O . PHE A 1 190 ? 4.371 -5.25 0.095 1 93.31 190 PHE A O 1
ATOM 1549 N N . ASN A 1 191 ? 4.934 -3.301 0.909 1 89.81 191 ASN A N 1
ATOM 1550 C CA . ASN A 1 191 ? 4.469 -2.469 -0.198 1 89.81 191 ASN A CA 1
ATOM 1551 C C . ASN A 1 191 ? 5.582 -1.569 -0.727 1 89.81 191 ASN A C 1
ATOM 1553 O O . ASN A 1 191 ? 5.953 -0.587 -0.081 1 89.81 191 ASN A O 1
ATOM 1557 N N . LEU A 1 192 ? 6.117 -1.966 -1.967 1 90.56 192 LEU A N 1
ATOM 1558 C CA . LEU A 1 192 ? 7.301 -1.298 -2.5 1 90.56 192 LEU A CA 1
ATOM 1559 C C . LEU A 1 192 ? 7.02 -0.724 -3.887 1 90.56 192 LEU A C 1
ATOM 1561 O O . LEU A 1 192 ? 6.402 -1.385 -4.723 1 90.56 192 LEU A O 1
ATOM 1565 N N . GLN A 1 193 ? 7.457 0.426 -4.133 1 84.62 193 GLN A N 1
ATOM 1566 C CA . GLN A 1 193 ? 7.145 1.123 -5.375 1 84.62 193 GLN A CA 1
ATOM 1567 C C . GLN A 1 193 ? 8.414 1.533 -6.109 1 84.62 193 GLN A C 1
ATOM 1569 O O . GLN A 1 193 ? 9.438 1.826 -5.48 1 84.62 193 GLN A O 1
ATOM 1574 N N . SER A 1 194 ? 8.359 1.441 -7.406 1 83.06 194 SER A N 1
ATOM 1575 C CA . SER A 1 194 ? 9.422 1.912 -8.297 1 83.06 194 SER A CA 1
ATOM 1576 C C . SER A 1 194 ? 8.93 3.057 -9.18 1 83.06 194 SER A C 1
ATOM 1578 O O . SER A 1 194 ? 7.75 3.123 -9.516 1 83.06 194 SER A O 1
ATOM 1580 N N . SER A 1 195 ? 9.844 3.895 -9.539 1 67.31 195 SER A N 1
ATOM 1581 C CA . SER A 1 195 ? 9.5 5.008 -10.414 1 67.31 195 SER A CA 1
ATOM 1582 C C . SER A 1 195 ? 9.195 4.523 -11.828 1 67.31 195 SER A C 1
ATOM 1584 O O . SER A 1 195 ? 8.406 5.137 -12.547 1 67.31 195 SER A O 1
ATOM 1586 N N . SER A 1 196 ? 9.727 3.414 -12.141 1 70.25 196 SER A N 1
ATOM 1587 C CA . SER A 1 196 ? 9.641 3.008 -13.539 1 70.25 196 SER A CA 1
ATOM 1588 C C . SER A 1 196 ? 9.047 1.609 -13.672 1 70.25 196 SER A C 1
ATOM 1590 O O . SER A 1 196 ? 8.578 1.227 -14.742 1 70.25 196 SER A O 1
ATOM 1592 N N . ASP A 1 197 ? 8.984 0.929 -12.57 1 83.88 197 ASP A N 1
ATOM 1593 C CA . ASP A 1 197 ? 8.664 -0.486 -12.719 1 83.88 197 ASP A CA 1
ATOM 1594 C C . ASP A 1 197 ? 7.383 -0.841 -11.969 1 83.88 197 ASP A C 1
ATOM 1596 O O . ASP A 1 197 ? 7.09 -2.02 -11.75 1 83.88 197 ASP A O 1
ATOM 1600 N N . GLY A 1 198 ? 6.672 0.188 -11.516 1 86.19 198 GLY A N 1
ATOM 1601 C CA . GLY A 1 198 ? 5.398 -0.043 -10.852 1 86.19 198 GLY A CA 1
ATOM 1602 C C . GLY A 1 198 ? 5.543 -0.396 -9.383 1 86.19 198 GLY A C 1
ATOM 1603 O O . GLY A 1 198 ? 6.355 0.204 -8.68 1 86.19 198 GLY A O 1
ATOM 1604 N N . ILE A 1 199 ? 4.609 -1.336 -8.93 1 91.44 199 ILE A N 1
ATOM 1605 C CA . ILE A 1 199 ? 4.57 -1.684 -7.512 1 91.44 199 ILE A CA 1
ATOM 1606 C C . ILE A 1 199 ? 4.863 -3.174 -7.34 1 91.44 199 ILE A C 1
ATOM 1608 O O . ILE A 1 199 ? 4.461 -3.99 -8.172 1 91.44 199 ILE A O 1
ATOM 1612 N N . THR A 1 200 ? 5.59 -3.5 -6.301 1 95.44 200 THR A N 1
ATOM 1613 C CA . THR A 1 200 ? 5.793 -4.891 -5.914 1 95.44 200 THR A CA 1
ATOM 1614 C C . THR A 1 200 ? 5.309 -5.133 -4.484 1 95.44 200 THR A C 1
ATOM 1616 O O . THR A 1 200 ? 5.598 -4.344 -3.586 1 95.44 200 THR A O 1
ATOM 1619 N N . TYR A 1 201 ? 4.516 -6.168 -4.344 1 97.06 201 TYR A N 1
ATOM 1620 C CA . TYR A 1 201 ? 4.035 -6.586 -3.031 1 97.06 201 TYR A CA 1
ATOM 1621 C C . TYR A 1 201 ? 4.73 -7.859 -2.576 1 97.06 201 TYR A C 1
ATOM 1623 O O . TYR A 1 201 ? 4.953 -8.773 -3.377 1 97.06 201 TYR A O 1
ATOM 1631 N N . ILE A 1 202 ? 5.109 -7.902 -1.273 1 97.81 202 ILE A N 1
ATOM 1632 C CA . ILE A 1 202 ? 5.711 -9.094 -0.692 1 97.81 202 ILE A CA 1
ATOM 1633 C C . ILE A 1 202 ? 5.008 -9.445 0.618 1 97.81 202 ILE A C 1
ATOM 1635 O O . ILE A 1 202 ? 4.809 -8.578 1.471 1 97.81 202 ILE A O 1
ATOM 1639 N N . ASN A 1 203 ? 4.555 -10.68 0.772 1 97.56 203 ASN A N 1
ATOM 1640 C CA . ASN A 1 203 ? 4.016 -11.203 2.021 1 97.56 203 ASN A CA 1
ATOM 1641 C C . ASN A 1 203 ? 4.879 -12.336 2.572 1 97.56 203 ASN A C 1
ATOM 1643 O O . ASN A 1 203 ? 5.309 -13.219 1.826 1 97.56 203 ASN A O 1
ATOM 1647 N N . MET A 1 204 ? 5.172 -12.305 3.818 1 95.56 204 MET A N 1
ATOM 1648 C CA . MET A 1 204 ? 5.895 -13.414 4.434 1 95.56 204 MET A CA 1
ATOM 1649 C C . MET A 1 204 ? 5.312 -13.75 5.805 1 95.56 204 MET A C 1
ATOM 1651 O O . MET A 1 204 ? 4.695 -12.898 6.445 1 95.56 204 MET A O 1
ATOM 1655 N N . ILE A 1 205 ? 5.531 -14.984 6.16 1 93.5 205 ILE A N 1
ATOM 1656 C CA . ILE A 1 205 ? 5.148 -15.422 7.5 1 93.5 205 ILE A CA 1
ATOM 1657 C C . ILE A 1 205 ? 6.047 -14.742 8.531 1 93.5 205 ILE A C 1
ATOM 1659 O O . ILE A 1 205 ? 7.27 -14.727 8.391 1 93.5 205 ILE A O 1
ATOM 1663 N N . LYS A 1 206 ? 5.449 -14.141 9.477 1 88.31 206 LYS A N 1
ATOM 1664 C CA . LYS A 1 206 ? 6.195 -13.492 10.555 1 88.31 206 LYS A CA 1
ATOM 1665 C C . LYS A 1 206 ? 7.094 -14.492 11.273 1 88.31 206 LYS A C 1
ATOM 1667 O O . LYS A 1 206 ? 6.617 -15.516 11.773 1 88.31 206 LYS A O 1
ATOM 1672 N N . PRO A 1 207 ? 8.406 -14.227 11.25 1 82.69 207 PRO A N 1
ATOM 1673 C CA . PRO A 1 207 ? 9.305 -15.141 11.961 1 82.69 207 PRO A CA 1
ATOM 1674 C C . PRO A 1 207 ? 9.047 -15.18 13.461 1 82.69 207 PRO A C 1
ATOM 1676 O O . PRO A 1 207 ? 8.664 -14.172 14.055 1 82.69 207 PRO A O 1
ATOM 1679 N N . ASN A 1 208 ? 9.094 -16.391 14.055 1 68.94 208 ASN A N 1
ATOM 1680 C CA . ASN A 1 208 ? 8.953 -16.547 15.5 1 68.94 208 ASN A CA 1
ATOM 1681 C C . ASN A 1 208 ? 10.109 -15.883 16.25 1 68.94 208 ASN A C 1
ATOM 1683 O O . ASN A 1 208 ? 11.234 -15.852 15.75 1 68.94 208 ASN A O 1
ATOM 1687 N N . VAL A 1 209 ? 9.898 -14.758 16.984 1 55.41 209 VAL A N 1
ATOM 1688 C CA . VAL A 1 209 ? 10.836 -13.867 17.672 1 55.41 209 VAL A CA 1
ATOM 1689 C C . VAL A 1 209 ? 11.688 -14.672 18.656 1 55.41 209 VAL A C 1
ATOM 1691 O O . VAL A 1 209 ? 11.211 -15.055 19.734 1 55.41 209 VAL A O 1
ATOM 1694 N N . ASN A 1 210 ? 12.078 -15.781 18.266 1 53.66 210 ASN A N 1
ATOM 1695 C CA . ASN A 1 210 ? 13.117 -16 19.25 1 53.66 210 ASN A CA 1
ATOM 1696 C C . ASN A 1 210 ? 14.18 -14.914 19.219 1 53.66 210 ASN A C 1
ATOM 1698 O O . ASN A 1 210 ? 14.273 -14.172 18.234 1 53.66 210 ASN A O 1
ATOM 1702 N N . LYS A 1 211 ? 14.891 -14.625 20.422 1 53.22 211 LYS A N 1
ATOM 1703 C CA . LYS A 1 211 ? 15.875 -13.586 20.703 1 53.22 211 LYS A CA 1
ATOM 1704 C C . LYS A 1 211 ? 16.797 -13.359 19.5 1 53.22 211 LYS A C 1
ATOM 1706 O O . LYS A 1 211 ? 17.562 -12.406 19.484 1 53.22 211 LYS A O 1
ATOM 1711 N N . ASN A 1 212 ? 16.672 -14.211 18.359 1 60.06 212 ASN A N 1
ATOM 1712 C CA . ASN A 1 212 ? 17.609 -14.016 17.266 1 60.06 212 ASN A CA 1
ATOM 1713 C C . ASN A 1 212 ? 16.938 -13.367 16.062 1 60.06 212 ASN A C 1
ATOM 1715 O O . ASN A 1 212 ? 15.727 -13.5 15.867 1 60.06 212 ASN A O 1
ATOM 1719 N N . LYS A 1 213 ? 17.656 -12.5 15.352 1 76.5 213 LYS A N 1
ATOM 1720 C CA . LYS A 1 213 ? 17.281 -11.766 14.148 1 76.5 213 LYS A CA 1
ATOM 1721 C C . LYS A 1 213 ? 16.953 -12.727 13 1 76.5 213 LYS A C 1
ATOM 1723 O O . LYS A 1 213 ? 17.516 -13.828 12.938 1 76.5 213 LYS A O 1
ATOM 1728 N N . TYR A 1 214 ? 16.078 -12.438 12.164 1 88.06 214 TYR A N 1
ATOM 1729 C CA . TYR A 1 214 ? 15.641 -13.195 11 1 88.06 214 TYR A CA 1
ATOM 1730 C C . TYR A 1 214 ? 16.797 -13.398 10.016 1 88.06 214 TYR A C 1
ATOM 1732 O O . TYR A 1 214 ? 17.375 -12.43 9.523 1 88.06 214 TYR A O 1
ATOM 1740 N N . VAL A 1 215 ? 17.203 -14.711 9.812 1 91.75 215 VAL A N 1
ATOM 1741 C CA . VAL A 1 215 ? 18.375 -14.961 8.992 1 91.75 215 VAL A CA 1
ATOM 1742 C C . VAL A 1 215 ? 17.953 -15.312 7.566 1 91.75 215 VAL A C 1
ATOM 1744 O O . VAL A 1 215 ? 18.781 -15.344 6.652 1 91.75 215 VAL A O 1
ATOM 1747 N N . GLY A 1 216 ? 16.719 -15.695 7.418 1 94.12 216 GLY A N 1
ATOM 1748 C CA . GLY A 1 216 ? 16.234 -16.031 6.09 1 94.12 216 GLY A CA 1
ATOM 1749 C C . GLY A 1 216 ? 14.938 -16.797 6.109 1 94.12 216 GLY A C 1
ATOM 1750 O O . GLY A 1 216 ? 14.461 -17.203 7.172 1 94.12 216 GLY A O 1
ATOM 1751 N N . GLY A 1 217 ? 14.367 -17.016 4.969 1 95.81 217 GLY A N 1
ATOM 1752 C CA . GLY A 1 217 ? 13.109 -17.703 4.785 1 95.81 217 GLY A CA 1
ATOM 1753 C C . GLY A 1 217 ? 12.398 -17.344 3.494 1 95.81 217 GLY A C 1
ATOM 1754 O O . GLY A 1 217 ? 12.984 -16.688 2.627 1 95.81 217 GLY A O 1
ATOM 1755 N N . LEU A 1 218 ? 11.156 -17.828 3.361 1 97.25 218 LEU A N 1
ATOM 1756 C CA . LEU A 1 218 ? 10.414 -17.641 2.119 1 97.25 218 LEU A CA 1
ATOM 1757 C C . LEU A 1 218 ? 9.438 -16.484 2.238 1 97.25 218 LEU A C 1
ATOM 1759 O O . LEU A 1 218 ? 8.969 -16.172 3.336 1 97.25 218 LEU A O 1
ATOM 1763 N N . ALA A 1 219 ? 9.188 -15.891 1.153 1 98 219 ALA A N 1
ATOM 1764 C CA . ALA A 1 219 ? 8.109 -14.922 1.004 1 98 219 ALA A CA 1
ATOM 1765 C C . ALA A 1 219 ? 7.43 -15.055 -0.357 1 98 219 ALA A C 1
ATOM 1767 O O . ALA A 1 219 ? 7.953 -15.719 -1.255 1 98 219 ALA A O 1
ATOM 1768 N N . MET A 1 220 ? 6.207 -14.578 -0.437 1 98.19 220 MET A N 1
ATOM 1769 C CA . MET A 1 220 ? 5.465 -14.477 -1.689 1 98.19 220 MET A CA 1
ATOM 1770 C C . MET A 1 220 ? 5.617 -13.094 -2.305 1 98.19 220 MET A C 1
ATOM 1772 O O . MET A 1 220 ? 5.359 -12.086 -1.646 1 98.19 220 MET A O 1
ATOM 1776 N N . MET A 1 221 ? 6.012 -13.055 -3.539 1 98.19 221 MET A N 1
ATOM 1777 C CA . MET A 1 221 ? 6.219 -11.766 -4.199 1 98.19 221 MET A CA 1
ATOM 1778 C C . MET A 1 221 ? 5.309 -11.625 -5.414 1 98.19 221 MET A C 1
ATOM 1780 O O . MET A 1 221 ? 5.25 -12.523 -6.262 1 98.19 221 MET A O 1
ATOM 1784 N N . MET A 1 222 ? 4.562 -10.586 -5.484 1 97.31 222 MET A N 1
ATOM 1785 C CA . MET A 1 222 ? 3.777 -10.203 -6.652 1 97.31 222 MET A CA 1
ATOM 1786 C C . MET A 1 222 ? 4.398 -9.008 -7.359 1 97.31 222 MET A C 1
ATOM 1788 O O . MET A 1 222 ? 4.395 -7.895 -6.824 1 97.31 222 MET A O 1
ATOM 1792 N N . LEU A 1 223 ? 4.98 -9.203 -8.523 1 93.88 223 LEU A N 1
ATOM 1793 C CA . LEU A 1 223 ? 5.711 -8.234 -9.328 1 93.88 223 LEU A CA 1
ATOM 1794 C C . LEU A 1 223 ? 5.301 -8.328 -10.797 1 93.88 223 LEU A C 1
ATOM 1796 O O . LEU A 1 223 ? 5.148 -9.43 -11.328 1 93.88 223 LEU A O 1
ATOM 1800 N N . PRO A 1 224 ? 5.047 -7.129 -11.422 1 90.5 224 PRO A N 1
ATOM 1801 C CA . PRO A 1 224 ? 4.734 -7.191 -12.844 1 90.5 224 PRO A CA 1
ATOM 1802 C C . PRO A 1 224 ? 5.855 -7.824 -13.672 1 90.5 224 PRO A C 1
ATOM 1804 O O . PRO A 1 224 ? 7.031 -7.531 -13.445 1 90.5 224 PRO A O 1
ATOM 1807 N N . SER A 1 225 ? 5.508 -8.719 -14.547 1 88.62 225 SER A N 1
ATOM 1808 C CA . SER A 1 225 ? 6.457 -9.375 -15.438 1 88.62 225 SER A CA 1
ATOM 1809 C C . SER A 1 225 ? 6.223 -8.977 -16.891 1 88.62 225 SER A C 1
ATOM 1811 O O . SER A 1 225 ? 5.297 -8.219 -17.188 1 88.62 225 SER A O 1
ATOM 1813 N N . ASP A 1 226 ? 7.113 -9.445 -17.797 1 83.81 226 ASP A N 1
ATOM 1814 C CA . ASP A 1 226 ? 6.984 -9.242 -19.234 1 83.81 226 ASP A CA 1
ATOM 1815 C C . ASP A 1 226 ? 6.805 -7.766 -19.578 1 83.81 226 ASP A C 1
ATOM 1817 O O . ASP A 1 226 ? 5.789 -7.375 -20.156 1 83.81 226 ASP A O 1
ATOM 1821 N N . ALA A 1 227 ? 7.801 -6.957 -19.219 1 77.44 227 ALA A N 1
ATOM 1822 C CA . ALA A 1 227 ? 7.82 -5.52 -19.453 1 77.44 227 ALA A CA 1
ATOM 1823 C C . ALA A 1 227 ? 6.66 -4.832 -18.734 1 77.44 227 ALA A C 1
ATOM 1825 O O . ALA A 1 227 ? 5.957 -4.004 -19.328 1 77.44 227 ALA A O 1
ATOM 1826 N N . ASN A 1 228 ? 6.344 -5.316 -17.547 1 81.12 228 ASN A N 1
ATOM 1827 C CA . ASN A 1 228 ? 5.352 -4.727 -16.656 1 81.12 228 ASN A CA 1
ATOM 1828 C C . ASN A 1 228 ? 3.949 -4.805 -17.25 1 81.12 228 ASN A C 1
ATOM 1830 O O . ASN A 1 228 ? 3.15 -3.879 -17.094 1 81.12 228 ASN A O 1
ATOM 1834 N N . SER A 1 229 ? 3.67 -5.961 -17.984 1 85.81 229 SER A N 1
ATOM 1835 C CA . SER A 1 229 ? 2.383 -6.039 -18.672 1 85.81 229 SER A CA 1
ATOM 1836 C C . SER A 1 229 ? 1.497 -7.117 -18.047 1 85.81 229 SER A C 1
ATOM 1838 O O . SER A 1 229 ? 0.298 -7.176 -18.328 1 85.81 229 SER A O 1
ATOM 1840 N N . LYS A 1 230 ? 2.061 -7.934 -17.188 1 92.75 230 LYS A N 1
ATOM 1841 C CA . LYS A 1 230 ? 1.306 -9.055 -16.641 1 92.75 230 LYS A CA 1
ATOM 1842 C C . LYS A 1 230 ? 1.496 -9.156 -15.133 1 92.75 230 LYS A C 1
ATOM 1844 O O . LYS A 1 230 ? 2.623 -9.102 -14.633 1 92.75 230 LYS A O 1
ATOM 1849 N N . PRO A 1 231 ? 0.355 -9.289 -14.375 1 94.75 231 PRO A N 1
ATOM 1850 C CA . PRO A 1 231 ? 0.544 -9.68 -12.977 1 94.75 231 PRO A CA 1
ATOM 1851 C C . PRO A 1 231 ? 1.254 -11.023 -12.828 1 94.75 231 PRO A C 1
ATOM 1853 O O . PRO A 1 231 ? 0.886 -12 -13.5 1 94.75 231 PRO A O 1
ATOM 1856 N N . CYS A 1 232 ? 2.258 -11.102 -12.031 1 95.5 232 CYS A N 1
ATOM 1857 C CA . CYS A 1 232 ? 3.055 -12.305 -11.836 1 95.5 232 CYS A CA 1
ATOM 1858 C C . CYS A 1 232 ? 3.377 -12.523 -10.367 1 95.5 232 CYS A C 1
ATOM 1860 O O . CYS A 1 232 ? 3.633 -11.562 -9.633 1 95.5 232 CYS A O 1
ATOM 1862 N N . VAL A 1 233 ? 3.285 -13.805 -9.914 1 96.38 233 VAL A N 1
ATOM 1863 C CA . VAL A 1 233 ? 3.582 -14.141 -8.523 1 96.38 233 VAL A CA 1
ATOM 1864 C C . VAL A 1 233 ? 4.598 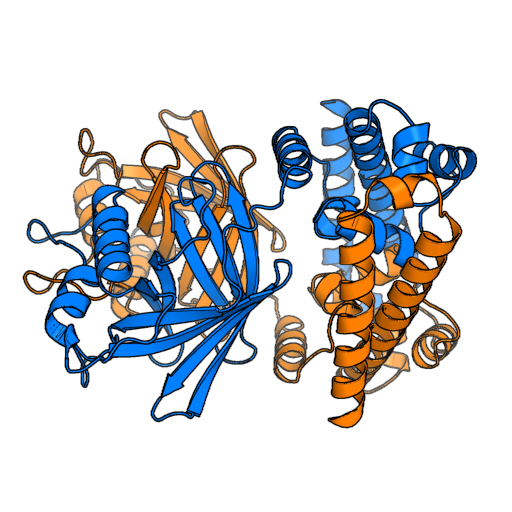-15.281 -8.477 1 96.38 233 VAL A C 1
ATOM 1866 O O . VAL A 1 233 ? 4.523 -16.219 -9.266 1 96.38 233 VAL A O 1
ATOM 1869 N N . GLN A 1 234 ? 5.492 -15.156 -7.605 1 96.12 234 GLN A N 1
ATOM 1870 C CA . GLN A 1 234 ? 6.5 -16.188 -7.391 1 96.12 234 GLN A CA 1
ATOM 1871 C C . GLN A 1 234 ? 6.996 -16.188 -5.949 1 96.12 234 GLN A C 1
ATOM 1873 O O . GLN A 1 234 ? 6.766 -15.227 -5.211 1 96.12 234 GLN A O 1
ATOM 1878 N N . LYS A 1 235 ? 7.676 -17.312 -5.594 1 97.25 235 LYS A N 1
ATOM 1879 C CA . LYS A 1 235 ? 8.367 -17.344 -4.305 1 97.25 235 LYS A CA 1
ATOM 1880 C C . LYS A 1 235 ? 9.688 -16.578 -4.375 1 97.25 235 LYS A C 1
ATOM 1882 O O . LYS A 1 235 ? 10.336 -16.531 -5.422 1 97.25 235 LYS A O 1
ATOM 1887 N N . ILE A 1 236 ? 10.023 -16.016 -3.281 1 98.12 236 ILE A N 1
ATOM 1888 C CA . ILE A 1 236 ? 11.32 -15.375 -3.117 1 98.12 236 ILE A CA 1
ATOM 1889 C C . ILE A 1 236 ? 11.977 -15.852 -1.826 1 98.12 236 ILE A C 1
ATOM 1891 O O . ILE A 1 236 ? 11.305 -16.031 -0.808 1 98.12 236 ILE A O 1
ATOM 1895 N N . LEU A 1 237 ? 13.273 -16.109 -1.926 1 98.31 237 LEU A N 1
ATOM 1896 C CA . LEU A 1 237 ? 14.039 -16.547 -0.76 1 98.31 237 LEU A CA 1
ATOM 1897 C C . LEU A 1 237 ? 14.875 -15.406 -0.201 1 98.31 237 LEU A C 1
ATOM 1899 O O . LEU A 1 237 ? 15.719 -14.844 -0.908 1 98.31 237 LEU A O 1
ATOM 1903 N N . PHE A 1 238 ? 14.633 -15.062 1.045 1 97.5 238 PHE A N 1
ATOM 1904 C CA . PHE A 1 238 ? 15.492 -14.141 1.785 1 97.5 238 PHE A CA 1
ATOM 1905 C C . PHE A 1 238 ? 16.672 -14.883 2.4 1 97.5 238 PHE A C 1
ATOM 1907 O O . PHE A 1 238 ? 16.5 -15.953 2.982 1 97.5 238 PHE A O 1
ATOM 1914 N N . SER A 1 239 ? 17.891 -14.305 2.256 1 97.56 239 SER A N 1
ATOM 1915 C CA . SER A 1 239 ? 19.094 -14.891 2.838 1 97.56 239 SER A CA 1
ATOM 1916 C C . SER A 1 239 ? 20 -13.82 3.422 1 97.56 239 SER A C 1
ATOM 1918 O O . SER A 1 239 ? 20.375 -12.875 2.732 1 97.56 239 SER A O 1
ATOM 1920 N N . LYS A 1 240 ? 20.359 -14.047 4.598 1 95.19 240 LYS A N 1
ATOM 1921 C CA . LYS A 1 240 ? 21.297 -13.133 5.242 1 95.19 240 LYS A CA 1
ATOM 1922 C C . LYS A 1 240 ? 22.672 -13.172 4.562 1 95.19 240 LYS A C 1
ATOM 1924 O O . LYS A 1 240 ? 23.375 -12.164 4.527 1 95.19 240 LYS A O 1
ATOM 1929 N N . ILE A 1 241 ? 23.016 -14.305 4.008 1 96.5 241 ILE A N 1
ATOM 1930 C CA . ILE A 1 241 ? 24.312 -14.453 3.354 1 96.5 241 ILE A CA 1
ATOM 1931 C C . ILE A 1 241 ? 24.109 -14.609 1.846 1 96.5 241 ILE A C 1
ATOM 1933 O O . ILE A 1 241 ? 23.078 -15.117 1.397 1 96.5 241 ILE A O 1
ATOM 1937 N N . LYS A 1 242 ? 25.125 -14.164 1.162 1 96.62 242 LYS A N 1
ATOM 1938 C CA . LYS A 1 242 ? 25.078 -14.336 -0.288 1 96.62 242 LYS A CA 1
ATOM 1939 C C . LYS A 1 242 ? 25.297 -15.797 -0.674 1 96.62 242 LYS A C 1
ATOM 1941 O O . LYS A 1 242 ? 26.219 -16.453 -0.184 1 96.62 242 LYS A O 1
ATOM 1946 N N . LEU A 1 243 ? 24.5 -16.297 -1.525 1 96.62 243 LEU A N 1
ATOM 1947 C CA . LEU A 1 243 ? 24.609 -17.688 -1.946 1 96.62 243 LEU A CA 1
ATOM 1948 C C . LEU A 1 243 ? 25.25 -17.797 -3.326 1 96.62 243 LEU A C 1
ATOM 1950 O O . LEU A 1 243 ? 24.984 -16.969 -4.199 1 96.62 243 LEU A O 1
ATOM 1954 N N . ASP A 1 244 ? 26.078 -18.828 -3.432 1 95.12 244 ASP A N 1
ATOM 1955 C CA . ASP A 1 244 ? 26.547 -19.188 -4.766 1 95.12 244 ASP A CA 1
ATOM 1956 C C . ASP A 1 244 ? 25.438 -19.828 -5.582 1 95.12 244 ASP A C 1
ATOM 1958 O O . ASP A 1 244 ? 25.094 -21 -5.367 1 95.12 244 ASP A O 1
ATOM 1962 N N . ARG A 1 245 ? 25 -19.188 -6.586 1 92.38 245 ARG A N 1
ATOM 1963 C CA . ARG A 1 245 ? 23.812 -19.594 -7.324 1 92.38 245 ARG A CA 1
ATOM 1964 C C . ARG A 1 245 ? 24.078 -20.875 -8.109 1 92.38 245 ARG A C 1
ATOM 1966 O O . ARG A 1 245 ? 23.172 -21.703 -8.281 1 92.38 245 ARG A O 1
ATOM 1973 N N . GLU A 1 246 ? 25.266 -20.953 -8.539 1 92.56 246 GLU A N 1
ATOM 1974 C CA . GLU A 1 246 ? 25.609 -22.172 -9.289 1 92.56 246 GLU A CA 1
ATOM 1975 C C . GLU A 1 246 ? 25.734 -23.375 -8.359 1 92.56 246 GLU A C 1
ATOM 1977 O O . GLU A 1 246 ? 25.203 -24.453 -8.648 1 92.56 246 GLU A O 1
ATOM 1982 N N . LEU A 1 247 ? 26.422 -23.188 -7.285 1 95.06 247 LEU A N 1
ATOM 1983 C CA . LEU A 1 247 ? 26.656 -24.266 -6.324 1 95.06 247 LEU A CA 1
ATOM 1984 C C . LEU A 1 247 ? 25.344 -24.766 -5.727 1 95.06 247 LEU A C 1
ATOM 1986 O O . LEU A 1 247 ? 25.156 -25.969 -5.527 1 95.06 247 LEU A O 1
ATOM 1990 N N . TYR A 1 248 ? 24.391 -23.844 -5.469 1 95.81 248 TYR A N 1
ATOM 1991 C CA . TYR A 1 248 ? 23.172 -24.219 -4.758 1 95.81 248 TYR A CA 1
ATOM 1992 C C . TYR A 1 248 ? 21.969 -24.188 -5.688 1 95.81 248 TYR A C 1
ATOM 1994 O O . TYR A 1 248 ? 20.828 -24.031 -5.234 1 95.81 248 TYR A O 1
ATOM 2002 N N . TYR A 1 249 ? 22.156 -24.297 -6.934 1 94.31 249 TYR A N 1
ATOM 2003 C CA . TYR A 1 249 ? 21.094 -24.125 -7.93 1 94.31 249 TYR A CA 1
ATOM 2004 C C . TYR A 1 249 ? 19.953 -25.109 -7.688 1 94.31 249 TYR A C 1
ATOM 2006 O O . TYR A 1 249 ? 18.781 -24.719 -7.68 1 94.31 249 TYR A O 1
ATOM 2014 N N . THR A 1 250 ? 20.266 -26.359 -7.461 1 93.94 250 THR A N 1
ATOM 2015 C CA . THR A 1 250 ? 19.25 -27.391 -7.285 1 93.94 250 THR A CA 1
ATOM 2016 C C . THR A 1 250 ? 18.453 -27.141 -6.016 1 93.94 250 THR A C 1
ATOM 2018 O O . THR A 1 250 ? 17.219 -27.266 -6.02 1 93.94 250 THR A O 1
ATOM 2021 N N . ASN A 1 251 ? 19.125 -26.75 -4.938 1 95.38 251 ASN A N 1
ATOM 2022 C CA . ASN A 1 251 ? 18.453 -26.438 -3.686 1 95.38 251 ASN A CA 1
ATOM 2023 C C . ASN A 1 251 ? 17.5 -25.25 -3.848 1 95.38 251 ASN A C 1
ATOM 2025 O O . ASN A 1 251 ? 16.359 -25.297 -3.396 1 95.38 251 ASN A O 1
ATOM 2029 N N . LEU A 1 252 ? 18 -24.266 -4.551 1 95.81 252 LEU A N 1
ATOM 2030 C CA . LEU A 1 252 ? 17.219 -23.047 -4.73 1 95.81 252 LEU A CA 1
ATOM 2031 C C . LEU A 1 252 ? 16 -23.297 -5.609 1 95.81 252 LEU A C 1
ATOM 2033 O O . LEU A 1 252 ? 14.906 -22.828 -5.312 1 95.81 252 LEU A O 1
ATOM 2037 N N . LYS A 1 253 ? 16.203 -24.047 -6.625 1 93.12 253 LYS A N 1
ATOM 2038 C CA . LYS A 1 253 ? 15.094 -24.375 -7.504 1 93.12 253 LYS A CA 1
ATOM 2039 C C . LYS A 1 253 ? 14 -25.109 -6.75 1 93.12 253 LYS A C 1
ATOM 2041 O O . LYS A 1 253 ? 12.812 -24.828 -6.926 1 93.12 253 LYS A O 1
ATOM 2046 N N . GLU A 1 254 ? 14.391 -26 -5.953 1 93 254 GLU A N 1
ATOM 2047 C CA . GLU A 1 254 ? 13.422 -26.781 -5.176 1 93 254 GLU A CA 1
ATOM 2048 C C . GLU A 1 254 ? 12.672 -25.891 -4.191 1 93 254 GLU A C 1
ATOM 2050 O O . GLU A 1 254 ? 11.445 -26 -4.055 1 93 254 GLU A O 1
ATOM 2055 N N . ILE A 1 255 ? 13.344 -25 -3.555 1 95.56 255 ILE A N 1
ATOM 2056 C CA . ILE A 1 255 ? 12.773 -24.125 -2.543 1 95.56 255 ILE A CA 1
ATOM 2057 C C . ILE A 1 255 ? 11.82 -23.125 -3.203 1 95.56 255 ILE A C 1
ATOM 2059 O O . ILE A 1 255 ? 10.773 -22.797 -2.646 1 95.56 255 ILE A O 1
ATOM 2063 N N . LEU A 1 256 ? 12.164 -22.734 -4.414 1 96.25 256 LEU A N 1
ATOM 2064 C CA . LEU A 1 256 ? 11.492 -21.609 -5.035 1 96.25 256 LEU A CA 1
ATOM 2065 C C . LEU A 1 256 ? 10.336 -22.062 -5.91 1 96.25 256 LEU A C 1
ATOM 2067 O O . LEU A 1 256 ? 9.5 -21.25 -6.316 1 96.25 256 LEU A O 1
ATOM 2071 N N . ASN A 1 257 ? 10.281 -23.359 -6.129 1 93.06 257 ASN A N 1
ATOM 2072 C CA . ASN A 1 257 ? 9.172 -23.859 -6.934 1 93.06 257 ASN A CA 1
ATOM 2073 C C . ASN A 1 257 ? 7.93 -24.109 -6.09 1 93.06 257 ASN A C 1
ATOM 2075 O O . ASN A 1 257 ? 8.031 -24.547 -4.941 1 93.06 257 ASN A O 1
ATOM 2079 N N . PHE A 1 258 ? 6.793 -23.781 -6.707 1 91.62 258 PHE A N 1
ATOM 2080 C CA . PHE A 1 258 ? 5.539 -24.219 -6.109 1 91.62 258 PHE A CA 1
ATOM 2081 C C . PHE A 1 258 ? 5.34 -25.719 -6.309 1 91.62 258 PHE A C 1
ATOM 2083 O O . PHE A 1 258 ? 5.676 -26.266 -7.367 1 91.62 258 PHE A O 1
ATOM 2090 N N . ASN A 1 259 ? 4.82 -26.328 -5.234 1 80.06 259 ASN A N 1
ATOM 2091 C CA . ASN A 1 259 ? 4.441 -27.734 -5.387 1 80.06 259 ASN A CA 1
ATOM 2092 C C . ASN A 1 259 ? 3.062 -27.875 -6.023 1 80.06 259 ASN A C 1
ATOM 2094 O O . ASN A 1 259 ? 2.098 -27.25 -5.566 1 80.06 259 ASN A O 1
ATOM 2098 N N . VAL A 1 260 ? 3.002 -28.516 -7.16 1 79.06 260 VAL A N 1
ATOM 2099 C CA . VAL A 1 260 ? 1.746 -28.672 -7.887 1 79.06 260 VAL A CA 1
ATOM 2100 C C . VAL A 1 260 ? 1.282 -30.125 -7.805 1 79.06 260 VAL A C 1
ATOM 2102 O O . VAL A 1 260 ? 2.049 -31.047 -8.102 1 79.06 260 VAL A O 1
ATOM 2105 N N . GLU A 1 261 ? 0.183 -30.234 -6.965 1 69.38 261 GLU A N 1
ATOM 2106 C CA . GLU A 1 261 ? -0.428 -31.547 -6.992 1 69.38 261 GLU A CA 1
ATOM 2107 C C . GLU A 1 261 ? -1.545 -31.625 -8.031 1 69.38 261 GLU A C 1
ATOM 2109 O O . GLU A 1 261 ? -2.566 -30.938 -7.898 1 69.38 261 GLU A O 1
ATOM 2114 N N . GLY A 1 262 ? -1.352 -32.281 -9.195 1 67.56 262 GLY A N 1
ATOM 2115 C CA . GLY A 1 262 ? -2.389 -32.469 -10.195 1 67.56 262 GLY A CA 1
ATOM 2116 C C . GLY A 1 262 ? -2.279 -31.5 -11.359 1 67.56 262 GLY A C 1
ATOM 2117 O O . GLY A 1 262 ? -1.23 -30.875 -11.562 1 67.56 262 GLY A O 1
ATOM 2118 N N . VAL A 1 263 ? -3.43 -31.344 -12.102 1 65.31 263 VAL A N 1
ATOM 2119 C CA . VAL A 1 263 ? -3.4 -30.625 -13.367 1 65.31 263 VAL A CA 1
ATOM 2120 C C . VAL A 1 263 ? -3.859 -29.188 -13.156 1 65.31 263 VAL A C 1
ATOM 2122 O O . VAL A 1 263 ? -3.527 -28.297 -13.945 1 65.31 263 VAL A O 1
ATOM 2125 N N . THR A 1 264 ? -4.637 -28.922 -12.219 1 71.31 264 THR A N 1
ATOM 2126 C CA . THR A 1 264 ? -5.121 -27.578 -11.969 1 71.31 264 THR A CA 1
ATOM 2127 C C . THR A 1 264 ? -4.738 -27.109 -10.562 1 71.31 264 THR A C 1
ATOM 2129 O O . THR A 1 264 ? -4.609 -27.938 -9.648 1 71.31 264 THR A O 1
ATOM 2132 N N . LEU A 1 265 ? -4.457 -25.797 -10.57 1 84.56 265 LEU A N 1
ATOM 2133 C CA . LEU A 1 265 ? -4.047 -25.188 -9.312 1 84.56 265 LEU A CA 1
ATOM 2134 C C . LEU A 1 265 ? -4.898 -23.969 -9.008 1 84.56 265 LEU A C 1
ATOM 2136 O O . LEU A 1 265 ? -4.867 -22.984 -9.75 1 84.56 265 LEU A O 1
ATOM 2140 N N . GLY A 1 266 ? -5.699 -24.078 -8 1 88.62 266 GLY A N 1
ATOM 2141 C CA . GLY A 1 266 ? -6.625 -23 -7.68 1 88.62 266 GLY A CA 1
ATOM 2142 C C . GLY A 1 266 ? -5.965 -21.844 -6.957 1 88.62 266 GLY A C 1
ATOM 2143 O O . GLY A 1 266 ? -6.473 -20.719 -6.98 1 88.62 266 GLY A O 1
ATOM 2144 N N . HIS A 1 267 ? -4.922 -22.156 -6.285 1 91 267 HIS A N 1
ATOM 2145 C CA . HIS A 1 267 ? -4.18 -21.172 -5.512 1 91 267 HIS A CA 1
ATOM 2146 C C . HIS A 1 267 ? -2.758 -21.641 -5.234 1 91 267 HIS A C 1
ATOM 2148 O O . HIS A 1 267 ? -2.441 -22.812 -5.422 1 91 267 HIS A O 1
ATOM 2154 N N . VAL A 1 268 ? -1.934 -20.766 -4.949 1 92.31 268 VAL A N 1
ATOM 2155 C CA . VAL A 1 268 ? -0.608 -21.094 -4.434 1 92.31 268 VAL A CA 1
ATOM 2156 C C . VAL A 1 268 ? -0.42 -20.469 -3.053 1 92.31 268 VAL A C 1
ATOM 2158 O O . VAL A 1 268 ? -0.897 -19.359 -2.797 1 92.31 268 VAL A O 1
ATOM 2161 N N . LYS A 1 269 ? 0.28 -21.219 -2.174 1 93.31 269 LYS A N 1
ATOM 2162 C CA . LYS A 1 269 ? 0.519 -20.766 -0.807 1 93.31 269 LYS A CA 1
ATOM 2163 C C . LYS A 1 269 ? 1.945 -21.078 -0.365 1 93.31 269 LYS A C 1
ATOM 2165 O O . LYS A 1 269 ? 2.654 -21.844 -1.03 1 93.31 269 LYS A O 1
ATOM 2170 N N . ILE A 1 270 ? 2.357 -20.375 0.636 1 94.88 270 ILE A N 1
ATOM 2171 C CA . ILE A 1 270 ? 3.568 -20.734 1.356 1 94.88 270 ILE A CA 1
ATOM 2172 C C . ILE A 1 270 ? 3.203 -21.297 2.73 1 94.88 270 ILE A C 1
ATOM 2174 O O . ILE A 1 270 ? 2.605 -20.594 3.551 1 94.88 270 ILE A O 1
ATOM 2178 N N . SER A 1 271 ? 3.568 -22.562 2.947 1 91.88 271 SER A N 1
ATOM 2179 C CA . SER A 1 271 ? 3.285 -23.172 4.242 1 91.88 271 SER A CA 1
ATOM 2180 C C . SER A 1 271 ? 4.387 -22.859 5.25 1 91.88 271 SER A C 1
ATOM 2182 O O . SER A 1 271 ? 5.504 -22.516 4.871 1 91.88 271 SER A O 1
ATOM 2184 N N . GLN A 1 272 ? 3.996 -23.031 6.488 1 91.5 272 GLN A N 1
ATOM 2185 C CA . GLN A 1 272 ? 4.98 -22.859 7.551 1 91.5 272 GLN A CA 1
ATOM 2186 C C . GLN A 1 272 ? 6.133 -23.844 7.406 1 91.5 272 GLN A C 1
ATOM 2188 O O . GLN A 1 272 ? 7.285 -23.5 7.668 1 91.5 272 GLN A O 1
ATOM 2193 N N . TRP A 1 273 ? 5.816 -24.984 6.98 1 91.12 273 TRP A N 1
ATOM 2194 C CA . TRP A 1 273 ? 6.828 -26.031 6.816 1 91.12 273 TRP A CA 1
ATOM 2195 C C . TRP A 1 273 ? 7.824 -25.656 5.727 1 91.12 273 TRP A C 1
ATOM 2197 O O . TRP A 1 273 ? 9.031 -25.844 5.887 1 91.12 273 TRP A O 1
ATOM 2207 N N . GLU A 1 274 ? 7.305 -25.141 4.66 1 94.06 274 GLU A N 1
ATOM 2208 C CA . GLU A 1 274 ? 8.18 -24.703 3.578 1 94.06 274 GLU A CA 1
ATOM 2209 C C . GLU A 1 274 ? 9.094 -23.562 4.031 1 94.06 274 GLU A C 1
ATOM 2211 O O . GLU A 1 274 ? 10.281 -23.547 3.695 1 94.06 274 GLU A O 1
ATOM 2216 N N . ASP A 1 275 ? 8.484 -22.625 4.746 1 94.69 275 ASP A N 1
ATOM 2217 C CA . ASP A 1 275 ? 9.266 -21.5 5.25 1 94.69 275 ASP A CA 1
ATOM 2218 C C . ASP A 1 275 ? 10.344 -21.969 6.227 1 94.69 275 ASP A C 1
ATOM 2220 O O . ASP A 1 275 ? 11.477 -21.5 6.18 1 94.69 275 ASP A O 1
ATOM 2224 N N . GLU A 1 276 ? 10.008 -22.922 7.059 1 93.06 276 GLU A N 1
ATOM 2225 C CA . GLU A 1 276 ? 10.961 -23.469 8.016 1 93.06 276 GLU A CA 1
ATOM 2226 C C . GLU A 1 276 ? 12.094 -24.203 7.309 1 93.06 276 GLU A C 1
ATOM 2228 O O . GLU A 1 276 ? 13.25 -24.125 7.727 1 93.06 276 GLU A O 1
ATOM 2233 N N . ALA A 1 277 ? 11.734 -24.938 6.312 1 94 277 ALA A N 1
ATOM 2234 C CA . ALA A 1 277 ? 12.75 -25.656 5.539 1 94 277 ALA A CA 1
ATOM 2235 C C . ALA A 1 277 ? 13.734 -24.672 4.902 1 94 277 ALA A C 1
ATOM 2237 O O . ALA A 1 277 ? 14.945 -24.906 4.906 1 94 277 ALA A O 1
ATOM 2238 N N . ALA A 1 278 ? 13.227 -23.594 4.375 1 95.94 278 ALA A N 1
ATOM 2239 C CA . ALA A 1 278 ? 14.07 -22.562 3.781 1 95.94 278 ALA A CA 1
ATOM 2240 C C . ALA A 1 278 ? 14.945 -21.906 4.836 1 95.94 278 ALA A C 1
ATOM 2242 O O . ALA A 1 278 ? 16.141 -21.672 4.609 1 95.94 278 ALA A O 1
ATOM 2243 N N . PHE A 1 279 ? 14.32 -21.609 5.953 1 94.06 279 PHE A N 1
ATOM 2244 C CA . PHE A 1 279 ? 15.047 -21.047 7.082 1 94.06 279 PHE A CA 1
ATOM 2245 C C . PHE A 1 279 ? 16.203 -21.938 7.492 1 94.06 279 PHE A C 1
ATOM 2247 O O . PHE A 1 279 ? 17.328 -21.484 7.664 1 94.06 279 PHE A O 1
ATOM 2254 N N . ASN A 1 280 ? 15.945 -23.203 7.605 1 93.75 280 ASN A N 1
ATOM 2255 C CA . ASN A 1 280 ? 16.953 -24.172 8.008 1 93.75 280 ASN A CA 1
ATOM 2256 C C . ASN A 1 280 ? 18.078 -24.266 6.977 1 93.75 280 ASN A C 1
ATOM 2258 O O . ASN A 1 280 ? 19.25 -24.438 7.332 1 93.75 280 ASN A O 1
ATOM 2262 N N . PHE A 1 281 ? 17.703 -24.25 5.762 1 96.44 281 PHE A N 1
ATOM 2263 C CA . PHE A 1 281 ? 18.688 -24.281 4.688 1 96.44 281 PHE A CA 1
ATOM 2264 C C . PHE A 1 281 ? 19.688 -23.156 4.84 1 96.44 281 PHE A C 1
ATOM 2266 O O . PHE A 1 281 ? 20.906 -23.375 4.746 1 96.44 281 PHE A O 1
ATOM 2273 N N . ILE A 1 282 ? 19.188 -21.906 5.102 1 95.25 282 ILE A N 1
ATOM 2274 C CA . ILE A 1 282 ? 20.047 -20.75 5.258 1 95.25 282 ILE A CA 1
ATOM 2275 C C . ILE A 1 282 ? 20.859 -20.875 6.551 1 95.25 282 ILE A C 1
ATOM 2277 O O . ILE A 1 282 ? 22.047 -20.562 6.582 1 95.25 282 ILE A O 1
ATOM 2281 N N . LEU A 1 283 ? 20.234 -21.328 7.57 1 92 283 LEU A N 1
ATOM 2282 C CA . LEU A 1 283 ? 20.875 -21.469 8.875 1 92 283 LEU A CA 1
ATOM 2283 C C . LEU A 1 283 ? 22.078 -22.422 8.797 1 92 283 LEU A C 1
ATOM 2285 O O . LEU A 1 283 ? 23.094 -22.172 9.445 1 92 283 LEU A O 1
ATOM 2289 N N . LYS A 1 284 ? 21.969 -23.453 8.031 1 94.25 284 LYS A N 1
ATOM 2290 C CA . LYS A 1 284 ? 23.047 -24.438 7.879 1 94.25 284 LYS A CA 1
ATOM 2291 C C . LYS A 1 284 ? 24.266 -23.828 7.191 1 94.25 284 LYS A C 1
ATOM 2293 O O . LYS A 1 284 ? 25.375 -24.328 7.336 1 94.25 284 LYS A O 1
ATOM 2298 N N . LEU A 1 285 ? 24.016 -22.812 6.449 1 94.06 285 LEU A N 1
ATOM 2299 C CA . LEU A 1 285 ? 25.094 -22.188 5.688 1 94.06 285 LEU A CA 1
ATOM 2300 C C . LEU A 1 285 ? 25.781 -21.094 6.496 1 94.06 285 LEU A C 1
ATOM 2302 O O . LEU A 1 285 ?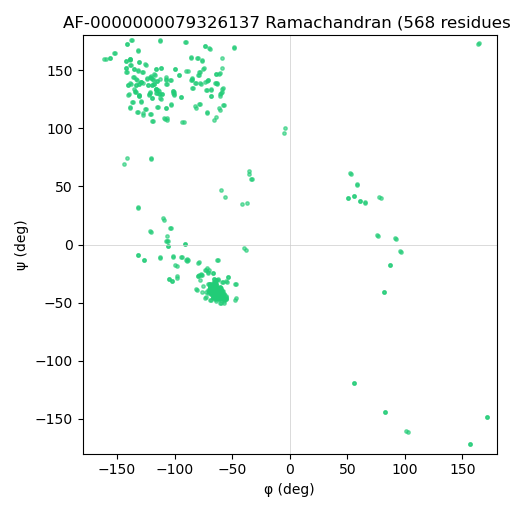 26.781 -20.531 6.066 1 94.06 285 LEU A O 1
ATOM 2306 N N . LEU A 1 286 ? 25.188 -20.688 7.594 1 88.44 286 LEU A N 1
ATOM 2307 C CA . LEU A 1 286 ? 25.766 -19.703 8.5 1 88.44 286 LEU A CA 1
ATOM 2308 C C . LEU A 1 286 ? 26.75 -20.359 9.461 1 88.44 286 LEU A C 1
ATOM 2310 O O . LEU A 1 286 ? 27.781 -19.766 9.789 1 88.44 286 LEU A O 1
ATOM 2314 N N . MET B 1 1 ? 19.875 19.594 -9.719 1 46.22 1 MET B N 1
ATOM 2315 C CA . MET B 1 1 ? 18.922 18.516 -9.469 1 46.22 1 MET B CA 1
ATOM 2316 C C . MET B 1 1 ? 19.516 17.453 -8.547 1 46.22 1 MET B C 1
ATOM 2318 O O . MET B 1 1 ? 18.891 17.062 -7.562 1 46.22 1 MET B O 1
ATOM 2322 N N . ASN B 1 2 ? 20.859 17.125 -8.812 1 58.44 2 ASN B N 1
ATOM 2323 C CA . ASN B 1 2 ? 21.594 16.078 -8.102 1 58.44 2 ASN B CA 1
ATOM 2324 C C . ASN B 1 2 ? 21.984 16.531 -6.699 1 58.44 2 ASN B C 1
ATOM 2326 O O . ASN B 1 2 ? 21.922 15.75 -5.75 1 58.44 2 ASN B O 1
ATOM 2330 N N . LYS B 1 3 ? 22.297 17.828 -6.637 1 59 3 LYS B N 1
ATOM 2331 C CA . LYS B 1 3 ? 22.781 18.328 -5.363 1 59 3 LYS B CA 1
ATOM 2332 C C . LYS B 1 3 ? 21.656 18.422 -4.336 1 59 3 LYS B C 1
ATOM 2334 O O . LYS B 1 3 ? 21.844 18.078 -3.166 1 59 3 LYS B O 1
ATOM 2339 N N . GLU B 1 4 ? 20.406 18.875 -4.707 1 63.97 4 GLU B N 1
ATOM 2340 C CA . GLU B 1 4 ? 19.266 19.016 -3.824 1 63.97 4 GLU B CA 1
ATOM 2341 C C . GLU B 1 4 ? 18.812 17.656 -3.283 1 63.97 4 GLU B C 1
ATOM 2343 O O . GLU B 1 4 ? 18.453 17.547 -2.109 1 63.97 4 GLU B O 1
ATOM 2348 N N . LEU B 1 5 ? 18.922 16.703 -4.059 1 62.62 5 LEU B N 1
ATOM 2349 C CA . LEU B 1 5 ? 18.5 15.352 -3.662 1 62.62 5 LEU B CA 1
ATOM 2350 C C . LEU B 1 5 ? 19.438 14.789 -2.596 1 62.62 5 LEU B C 1
ATOM 2352 O O . LEU B 1 5 ? 19 14.109 -1.672 1 62.62 5 LEU B O 1
ATOM 2356 N N . CYS B 1 6 ? 20.766 15.188 -2.787 1 62.84 6 CYS B N 1
ATOM 2357 C CA . CYS B 1 6 ? 21.75 14.758 -1.797 1 62.84 6 CYS B CA 1
ATOM 2358 C C . CYS B 1 6 ? 21.484 15.406 -0.446 1 62.84 6 CYS B C 1
ATOM 2360 O O . CYS B 1 6 ? 21.594 14.758 0.596 1 62.84 6 CYS B O 1
ATOM 2362 N N . GLU B 1 7 ? 21.141 16.672 -0.542 1 68.5 7 GLU B N 1
ATOM 2363 C CA . GLU B 1 7 ? 20.828 17.406 0.684 1 68.5 7 GLU B CA 1
ATOM 2364 C C . GLU B 1 7 ? 19.625 16.812 1.391 1 68.5 7 GLU B C 1
ATOM 2366 O O . GLU B 1 7 ? 19.594 16.703 2.619 1 68.5 7 GLU B O 1
ATOM 2371 N N . PHE B 1 8 ? 18.641 16.375 0.643 1 68.5 8 PHE B N 1
ATOM 2372 C CA . PHE B 1 8 ? 17.438 15.781 1.207 1 68.5 8 PHE B CA 1
ATOM 2373 C C . PHE B 1 8 ? 17.766 14.484 1.937 1 68.5 8 PHE B C 1
ATOM 2375 O O . PHE B 1 8 ? 17.219 14.211 3.006 1 68.5 8 PHE B O 1
ATOM 2382 N N . LYS B 1 9 ? 18.719 13.836 1.405 1 63.88 9 LYS B N 1
ATOM 2383 C CA . LYS B 1 9 ? 19.125 12.562 2.008 1 63.88 9 LYS B CA 1
ATOM 2384 C C . LYS B 1 9 ? 19.812 12.781 3.352 1 63.88 9 LYS B C 1
ATOM 2386 O O . LYS B 1 9 ? 19.578 12.039 4.305 1 63.88 9 LYS B O 1
ATOM 2391 N N . GLU B 1 10 ? 20.609 13.766 3.352 1 66.44 10 GLU B N 1
ATOM 2392 C CA . GLU B 1 10 ? 21.344 14.07 4.582 1 66.44 10 GLU B CA 1
ATOM 2393 C C . GLU B 1 10 ? 20.391 14.516 5.688 1 66.44 10 GLU B C 1
ATOM 2395 O O . GLU B 1 10 ? 20.516 14.094 6.84 1 66.44 10 GLU B O 1
ATOM 2400 N N . ILE B 1 11 ? 19.453 15.305 5.262 1 70.5 11 ILE B N 1
ATOM 2401 C CA . ILE B 1 11 ? 18.484 15.812 6.234 1 70.5 11 ILE B CA 1
ATOM 2402 C C . ILE B 1 11 ? 17.609 14.672 6.738 1 70.5 11 ILE B C 1
ATOM 2404 O O . ILE B 1 11 ? 17.328 14.578 7.934 1 70.5 11 ILE B O 1
ATOM 2408 N N . ASP B 1 12 ? 17.281 13.828 5.832 1 70.06 12 ASP B N 1
ATOM 2409 C CA . ASP B 1 12 ? 16.438 12.688 6.168 1 70.06 12 ASP B CA 1
ATOM 2410 C C . ASP B 1 12 ? 17.141 11.766 7.16 1 70.06 12 ASP B C 1
ATOM 2412 O O . ASP B 1 12 ? 16.531 11.312 8.133 1 70.06 12 ASP B O 1
ATOM 2416 N N . GLU B 1 13 ? 18.406 11.539 6.91 1 66.31 13 GLU B N 1
ATOM 2417 C CA . GLU B 1 13 ? 19.188 10.664 7.781 1 66.31 13 GLU B CA 1
ATOM 2418 C C . GLU B 1 13 ? 19.328 11.273 9.18 1 66.31 13 GLU B C 1
ATOM 2420 O O . GLU B 1 13 ? 19.266 10.555 10.18 1 66.31 13 GLU B O 1
ATOM 2425 N N . LYS B 1 14 ? 19.562 12.547 9.211 1 70.62 14 LYS B N 1
ATOM 2426 C CA . LYS B 1 14 ? 19.719 13.242 10.484 1 70.62 14 LYS B CA 1
ATOM 2427 C C . LYS B 1 14 ? 18.422 13.164 11.305 1 70.62 14 LYS B C 1
ATOM 2429 O O . LYS B 1 14 ? 18.469 12.859 12.5 1 70.62 14 LYS B O 1
ATOM 2434 N N . VAL B 1 15 ? 17.328 13.414 10.656 1 71.94 15 VAL B N 1
ATOM 2435 C CA . VAL B 1 15 ? 16.031 13.406 11.336 1 71.94 15 VAL B CA 1
ATOM 2436 C C . VAL B 1 15 ? 15.727 11.992 11.828 1 71.94 15 VAL B C 1
ATOM 2438 O O . VAL B 1 15 ? 15.305 11.805 12.977 1 71.94 15 VAL B O 1
ATOM 2441 N N . LYS B 1 16 ? 16.078 11.125 11.039 1 65.44 16 LYS B N 1
ATOM 2442 C CA . LYS B 1 16 ? 15.812 9.734 11.375 1 65.44 16 LYS B CA 1
ATOM 2443 C C . LYS B 1 16 ? 16.672 9.281 12.555 1 65.44 16 LYS B C 1
ATOM 2445 O O . LYS B 1 16 ? 16.172 8.578 13.445 1 65.44 16 LYS B O 1
ATOM 2450 N N . SER B 1 17 ? 17.922 9.602 12.445 1 68 17 SER B N 1
ATOM 2451 C CA . SER B 1 17 ? 18.828 9.242 13.523 1 68 17 SER B CA 1
ATOM 2452 C C . SER B 1 17 ? 18.375 9.828 14.859 1 68 17 SER B C 1
ATOM 2454 O O . SER B 1 17 ? 18.406 9.141 15.883 1 68 17 SER B O 1
ATOM 2456 N N . LYS B 1 18 ? 17.953 11.039 14.82 1 71 18 LYS B N 1
ATOM 2457 C CA . LYS B 1 18 ? 17.516 11.711 16.047 1 71 18 LYS B CA 1
ATOM 2458 C C . LYS B 1 18 ? 16.219 11.094 16.562 1 71 18 LYS B C 1
ATOM 2460 O O . LYS B 1 18 ? 16.062 10.914 17.781 1 71 18 LYS B O 1
ATOM 2465 N N . LEU B 1 19 ? 15.414 10.75 15.648 1 70.25 19 LEU B N 1
ATOM 2466 C CA . LEU B 1 19 ? 14.141 10.148 16.031 1 70.25 19 LEU B CA 1
ATOM 2467 C C . LEU B 1 19 ? 14.359 8.773 16.656 1 70.25 19 LEU B C 1
ATOM 2469 O O . LEU B 1 19 ? 13.727 8.438 17.656 1 70.25 19 LEU B O 1
ATOM 2473 N N . ASN B 1 20 ? 15.234 8.062 16.094 1 64 20 ASN B N 1
ATOM 2474 C CA . ASN B 1 20 ? 15.562 6.746 16.641 1 64 20 ASN B CA 1
ATOM 2475 C C . ASN B 1 20 ? 16.141 6.844 18.047 1 64 20 ASN B C 1
ATOM 2477 O O . ASN B 1 20 ? 15.859 6.012 18.906 1 64 20 ASN B O 1
ATOM 2481 N N . TYR B 1 21 ? 16.969 7.82 18.141 1 64.75 21 TYR B N 1
ATOM 2482 C CA . TYR B 1 21 ? 17.578 8.062 19.438 1 64.75 21 TYR B CA 1
ATOM 2483 C C . TYR B 1 21 ? 16.5 8.359 20.484 1 64.75 21 TYR B C 1
ATOM 2485 O O . TYR B 1 21 ? 16.531 7.816 21.594 1 64.75 21 TYR B O 1
ATOM 2493 N N . ILE B 1 22 ? 15.586 9.109 20.156 1 66.69 22 ILE B N 1
ATOM 2494 C CA . ILE B 1 22 ? 14.539 9.516 21.078 1 66.69 22 ILE B CA 1
ATOM 2495 C C . ILE B 1 22 ? 13.648 8.32 21.406 1 66.69 22 ILE B C 1
ATOM 2497 O O . ILE B 1 22 ? 13.266 8.109 22.562 1 66.69 22 ILE B O 1
ATOM 2501 N N . LYS B 1 23 ? 13.398 7.582 20.469 1 64.94 23 LYS B N 1
ATOM 2502 C CA . LYS B 1 23 ? 12.531 6.418 20.625 1 64.94 23 LYS B CA 1
ATOM 2503 C C . LYS B 1 23 ? 13.188 5.371 21.516 1 64.94 23 LYS B C 1
ATOM 2505 O O . LYS B 1 23 ? 12.5 4.672 22.266 1 64.94 23 LYS B O 1
ATOM 2510 N N . ALA B 1 24 ? 14.508 5.219 21.281 1 60.94 24 ALA B N 1
ATOM 2511 C CA . ALA B 1 24 ? 15.281 4.238 22.047 1 60.94 24 ALA B CA 1
ATOM 2512 C C . ALA B 1 24 ? 15.453 4.684 23.5 1 60.94 24 ALA B C 1
ATOM 2514 O O . ALA B 1 24 ? 15.812 3.877 24.359 1 60.94 24 ALA B O 1
ATOM 2515 N N . ASN B 1 25 ? 15.312 5.922 23.688 1 59.16 25 ASN B N 1
ATOM 2516 C CA . ASN B 1 25 ? 15.484 6.453 25.031 1 59.16 25 ASN B CA 1
ATOM 2517 C C . ASN B 1 25 ? 14.219 7.148 25.531 1 59.16 25 ASN B C 1
ATOM 2519 O O . ASN B 1 25 ? 14.172 8.375 25.609 1 59.16 25 ASN B O 1
ATOM 2523 N N . PRO B 1 26 ? 13.227 6.27 25.859 1 56.44 26 PRO B N 1
ATOM 2524 C CA . PRO B 1 26 ? 11.945 6.852 26.25 1 56.44 26 PRO B CA 1
ATOM 2525 C C . PRO B 1 26 ? 12.086 7.871 27.375 1 56.44 26 PRO B C 1
ATOM 2527 O O . PRO B 1 26 ? 11.258 8.773 27.516 1 56.44 26 PRO B O 1
ATOM 2530 N N . ASP B 1 27 ? 13.125 7.699 28.219 1 57.91 27 ASP B N 1
ATOM 2531 C CA . ASP B 1 27 ? 13.344 8.641 29.312 1 57.91 27 ASP B CA 1
ATOM 2532 C C . ASP B 1 27 ? 13.625 10.047 28.781 1 57.91 27 ASP B C 1
ATOM 2534 O O . ASP B 1 27 ? 13.398 11.039 29.469 1 57.91 27 ASP B O 1
ATOM 2538 N N . ILE B 1 28 ? 14.156 10.125 27.734 1 53.28 28 ILE B N 1
ATOM 2539 C CA . ILE B 1 28 ? 14.438 11.414 27.109 1 53.28 28 ILE B CA 1
ATOM 2540 C C . ILE B 1 28 ? 13.125 12.117 26.766 1 53.28 28 ILE B C 1
ATOM 2542 O O . ILE B 1 28 ? 13.031 13.344 26.828 1 53.28 28 ILE B O 1
ATOM 2546 N N . MET B 1 29 ? 12.148 11.375 26.312 1 53.78 29 MET B N 1
ATOM 2547 C CA . MET B 1 29 ? 10.836 11.93 26 1 53.78 29 MET B CA 1
ATOM 2548 C C . MET B 1 29 ? 10.258 12.688 27.188 1 53.78 29 MET B C 1
ATOM 2550 O O . MET B 1 29 ? 9.555 13.688 27.016 1 53.78 29 MET B O 1
ATOM 2554 N N . PHE B 1 30 ? 10.609 12.203 28.391 1 54.72 30 PHE B N 1
ATOM 2555 C CA . PHE B 1 30 ? 10.062 12.797 29.609 1 54.72 30 PHE B CA 1
ATOM 2556 C C . PHE B 1 30 ? 10.82 14.07 29.984 1 54.72 30 PHE B C 1
ATOM 2558 O O . PHE B 1 30 ? 10.258 14.984 30.578 1 54.72 30 PHE B O 1
ATOM 2565 N N . ASN B 1 31 ? 12.188 14.008 29.781 1 54.44 31 ASN B N 1
ATOM 2566 C CA . ASN B 1 31 ? 12.953 15.102 30.375 1 54.44 31 ASN B CA 1
ATOM 2567 C C . ASN B 1 31 ? 13.445 16.078 29.312 1 54.44 31 ASN B C 1
ATOM 2569 O O . ASN B 1 31 ? 14.07 17.094 29.641 1 54.44 31 ASN B O 1
ATOM 2573 N N . ASN B 1 32 ? 13.023 15.938 28 1 65.19 32 ASN B N 1
ATOM 2574 C CA . ASN B 1 32 ? 13.773 16.906 27.188 1 65.19 32 ASN B CA 1
ATOM 2575 C C . ASN B 1 32 ? 12.922 17.484 26.062 1 65.19 32 ASN B C 1
ATOM 2577 O O . ASN B 1 32 ? 13.148 17.188 24.891 1 65.19 32 ASN B O 1
ATOM 2581 N N . ILE B 1 33 ? 11.969 18.266 26.438 1 75.31 33 ILE B N 1
ATOM 2582 C CA . ILE B 1 33 ? 11.117 19.047 25.547 1 75.31 33 ILE B CA 1
ATOM 2583 C C . ILE B 1 33 ? 11.977 19.766 24.516 1 75.31 33 ILE B C 1
ATOM 2585 O O . ILE B 1 33 ? 11.594 19.859 23.344 1 75.31 33 ILE B O 1
ATOM 2589 N N . ASN B 1 34 ? 13.117 20.109 25.016 1 80.69 34 ASN B N 1
ATOM 2590 C CA . ASN B 1 34 ? 14 20.844 24.109 1 80.69 34 ASN B CA 1
ATOM 2591 C C . ASN B 1 34 ? 14.523 19.953 22.984 1 80.69 34 ASN B C 1
ATOM 2593 O O . ASN B 1 34 ? 14.68 20.422 21.859 1 80.69 34 ASN B O 1
ATOM 2597 N N . GLU B 1 35 ? 14.758 18.812 23.344 1 81.62 35 GLU B N 1
ATOM 2598 C CA . GLU B 1 35 ? 15.242 17.891 22.328 1 81.62 35 GLU B CA 1
ATOM 2599 C C . GLU B 1 35 ? 14.148 17.562 21.312 1 81.62 35 GLU B C 1
ATOM 2601 O O . GLU B 1 35 ? 14.414 17.484 20.109 1 81.62 35 GLU B O 1
ATOM 2606 N N . VAL B 1 36 ? 12.992 17.453 21.797 1 85.31 36 VAL B N 1
ATOM 2607 C CA . VAL B 1 36 ? 11.867 17.156 20.922 1 85.31 36 VAL B CA 1
ATOM 2608 C C . VAL B 1 36 ? 11.609 18.359 20 1 85.31 36 VAL B C 1
ATOM 2610 O O . VAL B 1 36 ? 11.352 18.172 18.797 1 85.31 36 VAL B O 1
ATOM 2613 N N . LYS B 1 37 ? 11.734 19.516 20.578 1 87.31 37 LYS B N 1
ATOM 2614 C CA . LYS B 1 37 ? 11.555 20.719 19.781 1 87.31 37 LYS B CA 1
ATOM 2615 C C . LYS B 1 37 ? 12.594 20.812 18.672 1 87.31 37 LYS B C 1
ATOM 2617 O O . LYS B 1 37 ? 12.273 21.234 17.547 1 87.31 37 LYS B O 1
ATOM 2622 N N . ALA B 1 38 ? 13.773 20.438 19.078 1 86.25 38 ALA B N 1
ATOM 2623 C CA . ALA B 1 38 ? 14.844 20.469 18.078 1 86.25 38 ALA B CA 1
ATOM 2624 C C . ALA B 1 38 ? 14.555 19.5 16.938 1 86.25 38 ALA B C 1
ATOM 2626 O O . ALA B 1 38 ? 14.781 19.812 15.773 1 86.25 38 ALA B O 1
ATOM 2627 N N . VAL B 1 39 ? 14.078 18.344 17.234 1 86.25 39 VAL B N 1
ATOM 2628 C CA . VAL B 1 39 ? 13.766 17.328 16.234 1 86.25 39 VAL B CA 1
ATOM 2629 C C . VAL B 1 39 ? 12.609 17.812 15.367 1 86.25 39 VAL B C 1
ATOM 2631 O O . VAL B 1 39 ? 12.625 17.625 14.141 1 86.25 39 VAL B O 1
ATOM 2634 N N . LYS B 1 40 ? 11.648 18.391 15.969 1 90.25 40 LYS B N 1
ATOM 2635 C CA . LYS B 1 40 ? 10.508 18.906 15.211 1 90.25 40 LYS B CA 1
ATOM 2636 C C . LYS B 1 40 ? 10.938 20 14.242 1 90.25 40 LYS B C 1
ATOM 2638 O O . LYS B 1 40 ? 10.438 20.062 13.117 1 90.25 40 LYS B O 1
ATOM 2643 N N . ASN B 1 41 ? 11.828 20.781 14.711 1 90.06 41 ASN B N 1
ATOM 2644 C CA . ASN B 1 41 ? 12.367 21.812 13.828 1 90.06 41 ASN B CA 1
ATOM 2645 C C . ASN B 1 41 ? 13.07 21.188 12.625 1 90.06 41 ASN B C 1
ATOM 2647 O O . ASN B 1 41 ? 12.969 21.719 11.508 1 90.06 41 ASN B O 1
ATOM 2651 N N . ASP B 1 42 ? 13.82 20.172 12.914 1 87.75 42 ASP B N 1
ATOM 2652 C CA . ASP B 1 42 ? 14.492 19.469 11.828 1 87.75 42 ASP B CA 1
ATOM 2653 C C . ASP B 1 42 ? 13.477 18.875 10.859 1 87.75 42 ASP B C 1
ATOM 2655 O O . ASP B 1 42 ? 13.688 18.891 9.641 1 87.75 42 ASP B O 1
ATOM 2659 N N . ILE B 1 43 ? 12.43 18.344 11.398 1 90.31 43 ILE B N 1
ATOM 2660 C CA . ILE B 1 43 ? 11.367 17.766 10.586 1 90.31 43 ILE B CA 1
ATOM 2661 C C . ILE B 1 43 ? 10.75 18.844 9.695 1 90.31 43 ILE B C 1
ATOM 2663 O O . ILE B 1 43 ? 10.547 18.625 8.5 1 90.31 43 ILE B O 1
ATOM 2667 N N . TYR B 1 44 ? 10.523 19.969 10.281 1 92.44 44 TYR B N 1
ATOM 2668 C CA . TYR B 1 44 ? 9.945 21.062 9.523 1 92.44 44 TYR B CA 1
ATOM 2669 C C . TYR B 1 44 ? 10.852 21.484 8.375 1 92.44 44 TYR B C 1
ATOM 2671 O O . TYR B 1 44 ? 10.391 21.719 7.258 1 92.44 44 TYR B O 1
ATOM 2679 N N . MET B 1 45 ? 12.07 21.625 8.688 1 89.19 45 MET B N 1
ATOM 2680 C CA . MET B 1 45 ? 13.023 22.062 7.672 1 89.19 45 MET B CA 1
ATOM 2681 C C . MET B 1 45 ? 13.062 21.094 6.496 1 89.19 45 MET B C 1
ATOM 2683 O O . MET B 1 45 ? 13.031 21.516 5.34 1 89.19 45 MET B O 1
ATOM 2687 N N . LYS B 1 46 ? 13.125 19.891 6.836 1 87.25 46 LYS B N 1
ATOM 2688 C CA . LYS B 1 46 ? 13.117 18.875 5.781 1 87.25 46 LYS B CA 1
ATOM 2689 C C . LYS B 1 46 ? 11.828 18.953 4.957 1 87.25 46 LYS B C 1
ATOM 2691 O O . LYS B 1 46 ? 11.875 18.969 3.727 1 87.25 46 LYS B O 1
ATOM 2696 N N . THR B 1 47 ? 10.719 18.969 5.629 1 92 47 THR B N 1
ATOM 2697 C CA . THR B 1 47 ? 9.406 18.969 4.992 1 92 47 THR B CA 1
ATOM 2698 C C . THR B 1 47 ? 9.242 20.203 4.117 1 92 47 THR B C 1
ATOM 2700 O O . THR B 1 47 ? 8.734 20.125 2.998 1 92 47 THR B O 1
ATOM 2703 N N . SER B 1 48 ? 9.641 21.344 4.637 1 92.62 48 SER B N 1
ATOM 2704 C CA . SER B 1 48 ? 9.555 22.594 3.9 1 92.62 48 SER B CA 1
ATOM 2705 C C . SER B 1 48 ? 10.383 22.547 2.623 1 92.62 48 SER B C 1
ATOM 2707 O O . SER B 1 48 ? 9.914 22.953 1.558 1 92.62 48 SER B O 1
ATOM 2709 N N . LYS B 1 49 ? 11.555 22.047 2.746 1 90.44 49 LYS B N 1
ATOM 2710 C CA . LYS B 1 49 ? 12.445 21.969 1.588 1 90.44 49 LYS B CA 1
ATOM 2711 C C . LYS B 1 49 ? 11.867 21.047 0.517 1 90.44 49 LYS B C 1
ATOM 2713 O O . LYS B 1 49 ? 11.898 21.375 -0.671 1 90.44 49 LYS B O 1
ATOM 2718 N N . VAL B 1 50 ? 11.406 19.891 0.969 1 90.06 50 VAL B N 1
ATOM 2719 C CA . VAL B 1 50 ? 10.82 18.922 0.038 1 90.06 50 VAL B CA 1
ATOM 2720 C C . VAL B 1 50 ? 9.578 19.547 -0.618 1 90.06 50 VAL B C 1
ATOM 2722 O O . VAL B 1 50 ? 9.406 19.438 -1.834 1 90.06 50 VAL B O 1
ATOM 2725 N N . PHE B 1 51 ? 8.734 20.156 0.163 1 95.75 51 PHE B N 1
ATOM 2726 C CA . PHE B 1 51 ? 7.52 20.766 -0.364 1 95.75 51 PHE B CA 1
ATOM 2727 C C . PHE B 1 51 ? 7.855 21.812 -1.411 1 95.75 51 PHE B C 1
ATOM 2729 O O . PHE B 1 51 ? 7.223 21.875 -2.469 1 95.75 51 PHE B O 1
ATOM 2736 N N . ILE B 1 52 ? 8.812 22.641 -1.103 1 93.88 52 ILE B N 1
ATOM 2737 C CA . ILE B 1 52 ? 9.211 23.703 -2.023 1 93.88 52 ILE B CA 1
ATOM 2738 C C . ILE B 1 52 ? 9.68 23.094 -3.342 1 93.88 52 ILE B C 1
ATOM 2740 O O . ILE B 1 52 ? 9.297 23.547 -4.418 1 93.88 52 ILE B O 1
ATOM 2744 N N . TYR B 1 53 ? 10.492 22.062 -3.25 1 92.19 53 TYR B N 1
ATOM 2745 C CA . TYR B 1 53 ? 10.961 21.359 -4.438 1 92.19 53 TYR B CA 1
ATOM 2746 C C . TYR B 1 53 ? 9.781 20.844 -5.262 1 92.19 53 TYR B C 1
ATOM 2748 O O . TYR B 1 53 ? 9.734 21.047 -6.477 1 92.19 53 TYR B O 1
ATOM 2756 N N . ASN B 1 54 ? 8.883 20.172 -4.578 1 93.44 54 ASN B N 1
ATOM 2757 C CA . ASN B 1 54 ? 7.738 19.578 -5.258 1 93.44 54 ASN B CA 1
ATOM 2758 C C . ASN B 1 54 ? 6.797 20.625 -5.816 1 93.44 54 ASN B C 1
ATOM 2760 O O . ASN B 1 54 ? 6.191 20.438 -6.871 1 93.44 54 ASN B O 1
ATOM 2764 N N . LEU B 1 55 ? 6.664 21.734 -5.109 1 95.38 55 LEU B N 1
ATOM 2765 C CA . LEU B 1 55 ? 5.844 22.859 -5.582 1 95.38 55 LEU B CA 1
ATOM 2766 C C . LEU B 1 55 ? 6.383 23.406 -6.902 1 95.38 55 LEU B C 1
ATOM 2768 O O . LEU B 1 55 ? 5.609 23.719 -7.805 1 95.38 55 LEU B O 1
ATOM 2772 N N . LYS B 1 56 ? 7.645 23.547 -6.957 1 94.12 56 LYS B N 1
ATOM 2773 C CA . LYS B 1 56 ? 8.266 24.016 -8.188 1 94.12 56 LYS B CA 1
ATOM 2774 C C . LYS B 1 56 ? 7.98 23.078 -9.359 1 94.12 56 LYS B C 1
ATOM 2776 O O . LYS B 1 56 ? 7.75 23.531 -10.477 1 94.12 56 LYS B O 1
ATOM 2781 N N . LYS B 1 57 ? 8.008 21.812 -9.094 1 92.81 57 LYS B N 1
ATOM 2782 C CA . LYS B 1 57 ? 7.664 20.828 -10.125 1 92.81 57 LYS B CA 1
ATOM 2783 C C . LYS B 1 57 ? 6.207 20.984 -10.562 1 92.81 57 LYS B C 1
ATOM 2785 O O . LYS B 1 57 ? 5.895 20.859 -11.75 1 92.81 57 LYS B O 1
ATOM 2790 N N . LEU B 1 58 ? 5.336 21.219 -9.625 1 93.12 58 LEU B N 1
ATOM 2791 C CA . LEU B 1 58 ? 3.926 21.406 -9.945 1 93.12 58 LEU B CA 1
ATOM 2792 C C . LEU B 1 58 ? 3.719 22.672 -10.773 1 93.12 58 LEU B C 1
ATOM 2794 O O . LEU B 1 58 ? 2.867 22.703 -11.664 1 93.12 58 LEU B O 1
ATOM 2798 N N . ILE B 1 59 ? 4.504 23.703 -10.43 1 93.69 59 ILE B N 1
ATOM 2799 C CA . ILE B 1 59 ? 4.43 24.953 -11.203 1 93.69 59 ILE B CA 1
ATOM 2800 C C . ILE B 1 59 ? 4.828 24.672 -12.648 1 93.69 59 ILE B C 1
ATOM 2802 O O . ILE B 1 59 ? 4.18 25.172 -13.578 1 93.69 59 ILE B O 1
ATOM 2806 N N . GLN B 1 60 ? 5.891 23.906 -12.797 1 92.56 60 GLN B N 1
ATOM 2807 C CA . GLN B 1 60 ? 6.316 23.531 -14.141 1 92.56 60 GLN B CA 1
ATOM 2808 C C . GLN B 1 60 ? 5.227 22.766 -14.867 1 92.56 60 GLN B C 1
ATOM 2810 O O . GLN B 1 60 ? 4.992 22.969 -16.062 1 92.56 60 GLN B O 1
ATOM 2815 N N . LEU B 1 61 ? 4.613 21.906 -14.156 1 86.75 61 LEU B N 1
ATOM 2816 C CA . LEU B 1 61 ? 3.539 21.094 -14.719 1 86.75 61 LEU B CA 1
ATOM 2817 C C . LEU B 1 61 ? 2.385 21.969 -15.188 1 86.75 61 LEU B C 1
ATOM 2819 O O . LEU B 1 61 ? 1.763 21.703 -16.219 1 86.75 61 LEU B O 1
ATOM 2823 N N . GLU B 1 62 ? 2.121 23.047 -14.414 1 88 62 GLU B N 1
ATOM 2824 C CA . GLU B 1 62 ? 1.016 23.953 -14.734 1 88 62 GLU B CA 1
ATOM 2825 C C . GLU B 1 62 ? 1.475 25.094 -15.641 1 88 62 GLU B C 1
ATOM 2827 O O . GLU B 1 62 ? 0.703 26 -15.938 1 88 62 GLU B O 1
ATOM 2832 N N . LEU B 1 63 ? 2.721 25.156 -16.031 1 90.44 63 LEU B N 1
ATOM 2833 C CA . LEU B 1 63 ? 3.348 26.078 -16.984 1 90.44 63 LEU B CA 1
ATOM 2834 C C . LEU B 1 63 ? 3.678 27.406 -16.312 1 90.44 63 LEU B C 1
ATOM 2836 O O . LEU B 1 63 ? 4.688 28.031 -16.641 1 90.44 63 LEU B O 1
ATOM 2840 N N . THR B 1 64 ? 2.744 27.906 -15.445 1 91.56 64 THR B N 1
ATOM 2841 C CA . THR B 1 64 ? 3.021 29.188 -14.781 1 91.56 64 THR B CA 1
ATOM 2842 C C . THR B 1 64 ? 2.588 29.125 -13.32 1 91.56 64 THR B C 1
ATOM 2844 O O . THR B 1 64 ? 1.737 28.312 -12.945 1 91.56 64 THR B O 1
ATOM 2847 N N . GLN B 1 65 ? 3.17 30.031 -12.555 1 93.19 65 GLN B N 1
ATOM 2848 C CA . GLN B 1 65 ? 2.777 30.172 -11.156 1 93.19 65 GLN B CA 1
ATOM 2849 C C . GLN B 1 65 ? 1.309 30.562 -11.031 1 93.19 65 GLN B C 1
ATOM 2851 O O . GLN B 1 65 ? 0.606 30.078 -10.141 1 93.19 65 GLN B O 1
ATOM 2856 N N . LYS B 1 66 ? 0.916 31.359 -11.914 1 91.75 66 LYS B N 1
ATOM 2857 C CA . LYS B 1 66 ? -0.465 31.844 -11.922 1 91.75 66 LYS B CA 1
ATOM 2858 C C . LYS B 1 66 ? -1.443 30.688 -12.117 1 91.75 66 LYS B C 1
ATOM 2860 O O . LYS B 1 66 ? -2.453 30.594 -11.414 1 91.75 66 LYS B O 1
ATOM 2865 N N . ASN B 1 67 ? -1.107 29.812 -13 1 89.69 67 ASN B N 1
ATOM 2866 C CA . ASN B 1 67 ? -1.965 28.672 -13.281 1 89.69 67 ASN B CA 1
ATOM 2867 C C . ASN B 1 67 ? -2.098 27.75 -12.062 1 89.69 67 ASN B C 1
ATOM 2869 O O . ASN B 1 67 ? -3.199 27.312 -11.727 1 89.69 67 ASN B O 1
ATOM 2873 N N . LEU B 1 68 ? -1.045 27.484 -11.406 1 91.94 68 LEU B N 1
ATOM 2874 C CA . LEU B 1 68 ? -1.092 26.641 -10.227 1 91.94 68 LEU B CA 1
ATOM 2875 C C . LEU B 1 68 ? -1.86 27.312 -9.094 1 91.94 68 LEU B C 1
ATOM 2877 O O . LEU B 1 68 ? -2.668 26.672 -8.422 1 91.94 68 LEU B O 1
ATOM 2881 N N . ALA B 1 69 ? -1.576 28.562 -8.891 1 92.56 69 ALA B N 1
ATOM 2882 C CA . ALA B 1 69 ? -2.264 29.312 -7.84 1 92.56 69 ALA B CA 1
ATOM 2883 C C . ALA B 1 69 ? -3.777 29.25 -8.023 1 92.56 69 ALA B C 1
ATOM 2885 O O . ALA B 1 69 ? -4.52 29.016 -7.07 1 92.56 69 ALA B O 1
ATOM 2886 N N . ASN B 1 70 ? -4.121 29.453 -9.266 1 86.69 70 ASN B N 1
ATOM 2887 C CA . ASN B 1 70 ? -5.539 29.375 -9.586 1 86.69 70 ASN B CA 1
ATOM 2888 C C . ASN B 1 70 ? -6.094 27.969 -9.344 1 86.69 70 ASN B C 1
ATOM 2890 O O . ASN B 1 70 ? -7.184 27.812 -8.789 1 86.69 70 ASN B O 1
ATOM 2894 N N . LYS B 1 71 ? -5.352 27 -9.688 1 84.44 71 LYS B N 1
ATOM 2895 C CA . LYS B 1 71 ? -5.781 25.609 -9.586 1 84.44 71 LYS B CA 1
ATOM 2896 C C . LYS B 1 71 ? -5.988 25.203 -8.133 1 84.44 71 LYS B C 1
ATOM 2898 O O . LYS B 1 71 ? -6.887 24.422 -7.82 1 84.44 71 LYS B O 1
ATOM 2903 N N . ILE B 1 72 ? -5.168 25.797 -7.281 1 89.19 72 ILE B N 1
ATOM 2904 C CA . ILE B 1 72 ? -5.27 25.344 -5.898 1 89.19 72 ILE B CA 1
ATOM 2905 C C . ILE B 1 72 ? -5.965 26.406 -5.055 1 89.19 72 ILE B C 1
ATOM 2907 O O . ILE B 1 72 ? -6.004 26.312 -3.826 1 89.19 72 ILE B O 1
ATOM 2911 N N . GLY B 1 73 ? -6.418 27.516 -5.648 1 87.94 73 GLY B N 1
ATOM 2912 C CA . GLY B 1 73 ? -7.305 28.484 -5.039 1 87.94 73 GLY B CA 1
ATOM 2913 C C . GLY B 1 73 ? -6.59 29.438 -4.09 1 87.94 73 GLY B C 1
ATOM 2914 O O . GLY B 1 73 ? -7.086 29.719 -3.002 1 87.94 73 GLY B O 1
ATOM 2915 N N . ILE B 1 74 ? -5.414 29.859 -4.473 1 91.44 74 ILE B N 1
ATOM 2916 C CA . ILE B 1 74 ? -4.703 30.844 -3.664 1 91.44 74 ILE B CA 1
ATOM 2917 C C . ILE B 1 74 ? -4.188 31.969 -4.555 1 91.44 74 ILE B C 1
ATOM 2919 O O . ILE B 1 74 ? -4.25 31.875 -5.781 1 91.44 74 ILE B O 1
ATOM 2923 N N . SER B 1 75 ? -3.773 33.031 -3.918 1 92.5 75 SER B N 1
ATOM 2924 C CA . SER B 1 75 ? -3.207 34.156 -4.672 1 92.5 75 SER B CA 1
ATOM 2925 C C . SER B 1 75 ? -1.797 33.844 -5.156 1 92.5 75 SER B C 1
ATOM 2927 O O . SER B 1 75 ? -1.088 33.031 -4.535 1 92.5 75 SER B O 1
ATOM 2929 N N . GLU B 1 76 ? -1.428 34.438 -6.258 1 93.69 76 GLU B N 1
ATOM 2930 C CA . GLU B 1 76 ? -0.065 34.281 -6.758 1 93.69 76 GLU B CA 1
ATOM 2931 C C . GLU B 1 76 ? 0.959 34.75 -5.719 1 93.69 76 GLU B C 1
ATOM 2933 O O . GLU B 1 76 ? 2.049 34.156 -5.625 1 93.69 76 GLU B O 1
ATOM 2938 N N . ASP B 1 77 ? 0.545 35.719 -4.973 1 95.25 77 ASP B N 1
ATOM 2939 C CA . ASP B 1 77 ? 1.427 36.219 -3.92 1 95.25 77 ASP B CA 1
ATOM 2940 C C . ASP B 1 77 ? 1.69 35.125 -2.867 1 95.25 77 ASP B C 1
ATOM 2942 O O . ASP B 1 77 ? 2.834 34.938 -2.447 1 95.25 77 ASP B O 1
ATOM 2946 N N . LEU B 1 78 ? 0.659 34.531 -2.438 1 95.44 78 LEU B N 1
ATOM 2947 C CA . LEU B 1 78 ? 0.802 33.469 -1.443 1 95.44 78 LEU B CA 1
ATOM 2948 C C . LEU B 1 78 ? 1.621 32.312 -1.998 1 95.44 78 LEU B C 1
ATOM 2950 O O . LEU B 1 78 ? 2.451 31.75 -1.29 1 95.44 78 LEU B O 1
ATOM 2954 N N . LEU B 1 79 ? 1.383 31.922 -3.24 1 96.44 79 LEU B N 1
ATOM 2955 C CA . LEU B 1 79 ? 2.16 30.859 -3.865 1 96.44 79 LEU B CA 1
ATOM 2956 C C . LEU B 1 79 ? 3.641 31.219 -3.902 1 96.44 79 LEU B C 1
ATOM 2958 O O . LEU B 1 79 ? 4.5 30.359 -3.725 1 96.44 79 LEU B O 1
ATOM 2962 N N . SER B 1 80 ? 3.924 32.5 -4.188 1 96.19 80 SER B N 1
ATOM 2963 C CA . SER B 1 80 ? 5.301 33 -4.195 1 96.19 80 SER B CA 1
ATOM 2964 C C . SER B 1 80 ? 5.953 32.812 -2.826 1 96.19 80 SER B C 1
ATOM 2966 O O . SER B 1 80 ? 7.121 32.438 -2.732 1 96.19 80 SER B O 1
ATOM 2968 N N . LYS B 1 81 ? 5.176 33.062 -1.816 1 96.88 81 LYS B N 1
ATOM 2969 C CA . LYS B 1 81 ? 5.672 32.875 -0.454 1 96.88 81 LYS B CA 1
ATOM 2970 C C . LYS B 1 81 ? 5.949 31.422 -0.147 1 96.88 81 LYS B C 1
ATOM 2972 O O . LYS B 1 81 ? 6.895 31.094 0.574 1 96.88 81 LYS B O 1
ATOM 2977 N N . TYR B 1 82 ? 5.059 30.547 -0.64 1 96.62 82 TYR B N 1
ATOM 2978 C CA . TYR B 1 82 ? 5.305 29.109 -0.494 1 96.62 82 TYR B CA 1
ATOM 2979 C C . TYR B 1 82 ? 6.605 28.703 -1.176 1 96.62 82 TYR B C 1
ATOM 2981 O O . TYR B 1 82 ? 7.422 27.984 -0.595 1 96.62 82 TYR B O 1
ATOM 2989 N N . LYS B 1 83 ? 6.77 29.234 -2.342 1 95.31 83 LYS B N 1
ATOM 2990 C CA . LYS B 1 83 ? 7.902 28.875 -3.191 1 95.31 83 LYS B CA 1
ATOM 2991 C C . LYS B 1 83 ? 9.219 29.344 -2.582 1 95.31 83 LYS B C 1
ATOM 2993 O O . LYS B 1 83 ? 10.242 28.672 -2.725 1 95.31 83 LYS B O 1
ATOM 2998 N N . SER B 1 84 ? 9.18 30.484 -1.87 1 94.5 84 SER B N 1
ATOM 2999 C CA . SER B 1 84 ? 10.383 31.047 -1.278 1 94.5 84 SER B CA 1
ATOM 3000 C C . SER B 1 84 ? 10.625 30.5 0.125 1 94.5 84 SER B C 1
ATOM 3002 O O . SER B 1 84 ? 11.68 30.734 0.714 1 94.5 84 SER B O 1
ATOM 3004 N N . GLY B 1 85 ? 9.641 29.859 0.709 1 94.12 85 GLY B N 1
ATOM 3005 C CA . GLY B 1 85 ? 9.773 29.312 2.051 1 94.12 85 GLY B CA 1
ATOM 3006 C C . GLY B 1 85 ? 9.32 30.266 3.133 1 94.12 85 GLY B C 1
ATOM 3007 O O . GLY B 1 85 ? 9.438 29.969 4.324 1 94.12 85 GLY B O 1
ATOM 3008 N N . ASP B 1 86 ? 8.789 31.406 2.766 1 95.06 86 ASP B N 1
ATOM 3009 C CA . ASP B 1 86 ? 8.344 32.406 3.723 1 95.06 86 ASP B CA 1
ATOM 3010 C C . ASP B 1 86 ? 7.059 31.984 4.426 1 95.06 86 ASP B C 1
ATOM 3012 O O . ASP B 1 86 ? 6.723 32.5 5.492 1 95.06 86 ASP B O 1
ATOM 3016 N N . ALA B 1 87 ? 6.379 31.109 3.793 1 95.69 87 ALA B N 1
ATOM 3017 C CA . ALA B 1 87 ? 5.172 30.531 4.375 1 95.69 87 ALA B CA 1
ATOM 3018 C C . ALA B 1 87 ? 5.047 29.047 4.035 1 95.69 87 ALA B C 1
ATOM 3020 O O . ALA B 1 87 ? 5.578 28.594 3.018 1 95.69 87 ALA B O 1
ATOM 3021 N N . PHE B 1 88 ? 4.406 28.312 4.879 1 96.44 88 PHE B N 1
ATOM 3022 C CA . PHE B 1 88 ? 4.078 26.922 4.641 1 96.44 88 PHE B CA 1
ATOM 3023 C C . PHE B 1 88 ? 2.57 26.703 4.672 1 96.44 88 PHE B C 1
ATOM 3025 O O . PHE B 1 88 ? 1.874 27.281 5.508 1 96.44 88 PHE B O 1
ATOM 3032 N N . PRO B 1 89 ? 2.057 25.938 3.768 1 96.56 89 PRO B N 1
ATOM 3033 C CA . PRO B 1 89 ? 0.602 25.781 3.689 1 96.56 89 PRO B CA 1
ATOM 3034 C C . PRO B 1 89 ? 0.011 25.125 4.934 1 96.56 89 PRO B C 1
ATOM 3036 O O . PRO B 1 89 ? 0.646 24.25 5.535 1 96.56 89 PRO B O 1
ATOM 3039 N N . ALA B 1 90 ? -1.153 25.547 5.23 1 94.94 90 ALA B N 1
ATOM 3040 C CA . ALA B 1 90 ? -1.919 24.859 6.27 1 94.94 90 ALA B CA 1
ATOM 3041 C C . ALA B 1 90 ? -2.363 23.484 5.801 1 94.94 90 ALA B C 1
ATOM 3043 O O . ALA B 1 90 ? -2.254 23.156 4.617 1 94.94 90 ALA B O 1
ATOM 3044 N N . ILE B 1 91 ? -2.863 22.656 6.691 1 95.69 91 ILE B N 1
ATOM 3045 C CA . ILE B 1 91 ? -3.146 21.25 6.418 1 95.69 91 ILE B CA 1
ATOM 3046 C C . ILE B 1 91 ? -4.23 21.141 5.348 1 95.69 91 ILE B C 1
ATOM 3048 O O . ILE B 1 91 ? -4.16 20.281 4.473 1 95.69 91 ILE B O 1
ATOM 3052 N N . GLU B 1 92 ? -5.238 22.016 5.359 1 93.88 92 GLU B N 1
ATOM 3053 C CA . GLU B 1 92 ? -6.328 21.938 4.391 1 93.88 92 GLU B CA 1
ATOM 3054 C C . GLU B 1 92 ? -5.84 22.25 2.98 1 93.88 92 GLU B C 1
ATOM 3056 O O . GLU B 1 92 ? -6.332 21.688 2.006 1 93.88 92 GLU B O 1
ATOM 3061 N N . THR B 1 93 ? -4.902 23.188 2.902 1 94.62 93 THR B N 1
ATOM 3062 C CA . THR B 1 93 ? -4.324 23.516 1.601 1 94.62 93 THR B CA 1
ATOM 3063 C C . THR B 1 93 ? -3.492 22.344 1.073 1 94.62 93 THR B C 1
ATOM 3065 O O . THR B 1 93 ? -3.582 22 -0.105 1 94.62 93 THR B O 1
ATOM 3068 N N . LEU B 1 94 ? -2.705 21.734 1.983 1 96 94 LEU B N 1
ATOM 3069 C CA . LEU B 1 94 ? -1.908 20.578 1.593 1 96 94 LEU B CA 1
ATOM 3070 C C . LEU B 1 94 ? -2.801 19.453 1.078 1 96 94 LEU B C 1
ATOM 3072 O O . LEU B 1 94 ? -2.537 18.891 0.017 1 96 94 LEU B O 1
ATOM 3076 N N . LEU B 1 95 ? -3.85 19.188 1.792 1 92.5 95 LEU B N 1
ATOM 3077 C CA . LEU B 1 95 ? -4.746 18.094 1.431 1 92.5 95 LEU B CA 1
ATOM 3078 C C . LEU B 1 95 ? -5.508 18.422 0.148 1 92.5 95 LEU B C 1
ATOM 3080 O O . LEU B 1 95 ? -5.793 17.531 -0.651 1 92.5 95 LEU B O 1
ATOM 3084 N N . TYR B 1 96 ? -5.84 19.672 -0.035 1 90.56 96 TYR B N 1
ATOM 3085 C CA . TYR B 1 96 ? -6.504 20.062 -1.271 1 90.56 96 TYR B CA 1
ATOM 3086 C C . TYR B 1 96 ? -5.594 19.844 -2.475 1 90.56 96 TYR B C 1
ATOM 3088 O O . TYR B 1 96 ? -6.039 19.344 -3.51 1 90.56 96 TYR B O 1
ATOM 3096 N N . ILE B 1 97 ? -4.328 20.234 -2.324 1 91 97 ILE B N 1
ATOM 3097 C CA . ILE B 1 97 ? -3.363 20 -3.395 1 91 97 ILE B CA 1
ATOM 3098 C C . ILE B 1 97 ? -3.295 18.5 -3.715 1 91 97 ILE B C 1
ATOM 3100 O O . ILE B 1 97 ? -3.281 18.125 -4.883 1 91 97 ILE B O 1
ATOM 3104 N N . CYS B 1 98 ? -3.27 17.719 -2.68 1 86.88 98 CYS B N 1
ATOM 3105 C CA . CYS B 1 98 ? -3.221 16.266 -2.85 1 86.88 98 CYS B CA 1
ATOM 3106 C C . CYS B 1 98 ? -4.418 15.766 -3.648 1 86.88 98 CYS B C 1
ATOM 3108 O O . CYS B 1 98 ? -4.281 14.898 -4.512 1 86.88 98 CYS B O 1
ATOM 3110 N N . GLU B 1 99 ? -5.566 16.344 -3.377 1 79.94 99 GLU B N 1
ATOM 3111 C CA . GLU B 1 99 ? -6.785 15.953 -4.086 1 79.94 99 GLU B CA 1
ATOM 3112 C C . GLU B 1 99 ? -6.727 16.391 -5.551 1 79.94 99 GLU B C 1
ATOM 3114 O O . GLU B 1 99 ? -7.152 15.641 -6.438 1 79.94 99 GLU B O 1
ATOM 3119 N N . VAL B 1 100 ? -6.227 17.547 -5.746 1 79.81 100 VAL B N 1
ATOM 3120 C CA . VAL B 1 100 ? -6.164 18.094 -7.094 1 79.81 100 VAL B CA 1
ATOM 3121 C C . VAL B 1 100 ? -5.266 17.234 -7.973 1 79.81 100 VAL B C 1
ATOM 3123 O O . VAL B 1 100 ? -5.574 16.984 -9.141 1 79.81 100 VAL B O 1
ATOM 3126 N N . TYR B 1 101 ? -4.211 16.734 -7.379 1 80.75 101 TYR B N 1
ATOM 3127 C CA . TYR B 1 101 ? -3.236 16.016 -8.18 1 80.75 101 TYR B CA 1
ATOM 3128 C C . TYR B 1 101 ? -3.342 14.508 -7.93 1 80.75 101 TYR B C 1
ATOM 3130 O O . TYR B 1 101 ? -2.557 13.727 -8.469 1 80.75 101 TYR B O 1
ATOM 3138 N N . ASN B 1 102 ? -4.254 14.188 -7.031 1 74.94 102 ASN B N 1
ATOM 3139 C CA . ASN B 1 102 ? -4.516 12.789 -6.707 1 74.94 102 ASN B CA 1
ATOM 3140 C C . ASN B 1 102 ? -3.26 12.086 -6.203 1 74.94 102 ASN B C 1
ATOM 3142 O O . ASN B 1 102 ? -2.879 11.039 -6.727 1 74.94 102 ASN B O 1
ATOM 3146 N N . ILE B 1 103 ? -2.654 12.695 -5.242 1 76.75 103 ILE B N 1
ATOM 3147 C CA . ILE B 1 103 ? -1.488 12.102 -4.598 1 76.75 103 ILE B CA 1
ATOM 3148 C C . ILE B 1 103 ? -1.653 12.148 -3.08 1 76.75 103 ILE B C 1
ATOM 3150 O O . ILE B 1 103 ? -2.475 12.914 -2.566 1 76.75 103 ILE B O 1
ATOM 3154 N N . GLY B 1 104 ? -0.972 11.297 -2.459 1 80.5 104 GLY B N 1
ATOM 3155 C CA . GLY B 1 104 ? -0.98 11.32 -1.006 1 80.5 104 GLY B CA 1
ATOM 3156 C C . GLY B 1 104 ? -0.134 12.438 -0.423 1 80.5 104 GLY B C 1
ATOM 3157 O O . GLY B 1 104 ? 0.746 12.977 -1.099 1 80.5 104 GLY B O 1
ATOM 3158 N N . ILE B 1 105 ? -0.392 12.812 0.759 1 88.62 105 ILE B N 1
ATOM 3159 C CA . ILE B 1 105 ? 0.29 13.93 1.398 1 88.62 105 ILE B CA 1
ATOM 3160 C C . ILE B 1 105 ? 1.769 13.594 1.583 1 88.62 105 ILE B C 1
ATOM 3162 O O . ILE B 1 105 ? 2.627 14.477 1.488 1 88.62 105 ILE B O 1
ATOM 3166 N N . GLU B 1 106 ? 2.09 12.336 1.793 1 82.31 106 GLU B N 1
ATOM 3167 C CA . GLU B 1 106 ? 3.486 11.938 1.937 1 82.31 106 GLU B CA 1
ATOM 3168 C C . GLU B 1 106 ? 4.27 12.203 0.657 1 82.31 106 GLU B C 1
ATOM 3170 O O . GLU B 1 106 ? 5.41 12.672 0.708 1 82.31 106 GLU B O 1
ATOM 3175 N N . LYS B 1 107 ? 3.604 11.906 -0.406 1 80.5 107 LYS B N 1
ATOM 3176 C CA . LYS B 1 107 ? 4.238 12.148 -1.7 1 80.5 107 LYS B CA 1
ATOM 3177 C C . LYS B 1 107 ? 4.5 13.633 -1.917 1 80.5 107 LYS B C 1
ATOM 3179 O O . LYS B 1 107 ? 5.477 14.008 -2.572 1 80.5 107 LYS B O 1
ATOM 3184 N N . LEU B 1 108 ? 3.66 14.438 -1.339 1 91.06 108 LEU B N 1
ATOM 3185 C CA . LEU B 1 108 ? 3.758 15.883 -1.523 1 91.06 108 LEU B CA 1
ATOM 3186 C C . LEU B 1 108 ? 4.848 16.469 -0.636 1 91.06 108 LEU B C 1
ATOM 3188 O O . LEU B 1 108 ? 5.523 17.438 -1.025 1 91.06 108 LEU B O 1
ATOM 3192 N N . ILE B 1 109 ? 5.125 15.773 0.539 1 92.38 109 ILE B N 1
ATOM 3193 C CA . ILE B 1 109 ? 5.918 16.562 1.482 1 92.38 109 ILE B CA 1
ATOM 3194 C C . ILE B 1 109 ? 7.086 15.719 1.992 1 92.38 109 ILE B C 1
ATOM 3196 O O . ILE B 1 109 ? 7.957 16.234 2.703 1 92.38 109 ILE B O 1
ATOM 3200 N N . SER B 1 110 ? 7.164 14.484 1.731 1 81.69 110 SER B N 1
ATOM 3201 C CA . SER B 1 110 ? 8.156 13.633 2.373 1 81.69 110 SER B CA 1
ATOM 3202 C C . SER B 1 110 ? 9.328 13.352 1.436 1 81.69 110 SER B C 1
ATOM 3204 O O . SER B 1 110 ? 10.453 13.125 1.887 1 81.69 110 SER B O 1
ATOM 3206 N N . SER B 1 111 ? 9.07 13.305 0.137 1 76.25 111 SER B N 1
ATOM 3207 C CA . SER B 1 111 ? 10.125 13 -0.828 1 76.25 111 SER B CA 1
ATOM 3208 C C . SER B 1 111 ? 9.961 13.836 -2.096 1 76.25 111 SER B C 1
ATOM 3210 O O . SER B 1 111 ? 8.844 14.164 -2.496 1 76.25 111 SER B O 1
ATOM 3212 N N . PRO B 1 112 ? 11.086 14.117 -2.668 1 81.62 112 PRO B N 1
ATOM 3213 C CA . PRO B 1 112 ? 11.016 14.867 -3.926 1 81.62 112 PRO B CA 1
ATOM 3214 C C . PRO B 1 112 ? 10.328 14.086 -5.039 1 81.62 112 PRO B C 1
ATOM 3216 O O . PRO B 1 112 ? 10.562 12.883 -5.195 1 81.62 112 PRO B O 1
ATOM 3219 N N . LEU B 1 113 ? 9.5 14.812 -5.805 1 81.06 113 LEU B N 1
ATOM 3220 C CA . LEU B 1 113 ? 8.828 14.203 -6.945 1 81.06 113 LEU B CA 1
ATOM 3221 C C . LEU B 1 113 ? 9.828 13.859 -8.047 1 81.06 113 LEU B C 1
ATOM 3223 O O . LEU B 1 113 ? 10.68 14.68 -8.391 1 81.06 113 LEU B O 1
ATOM 3227 N N . THR B 1 114 ? 9.688 12.695 -8.516 1 72.31 114 THR B N 1
ATOM 3228 C CA . THR B 1 114 ? 10.539 12.258 -9.617 1 72.31 114 THR B CA 1
ATOM 3229 C C . THR B 1 114 ? 9.891 12.578 -10.961 1 72.31 114 THR B C 1
ATOM 3231 O O . THR B 1 114 ? 8.742 13.023 -11.016 1 72.31 114 THR B O 1
ATOM 3234 N N . THR B 1 115 ? 10.641 12.32 -12.023 1 73.56 115 THR B N 1
ATOM 3235 C CA . THR B 1 115 ? 10.109 12.508 -13.367 1 73.56 115 THR B CA 1
ATOM 3236 C C . THR B 1 115 ? 8.906 11.594 -13.602 1 73.56 115 THR B C 1
ATOM 3238 O O . THR B 1 115 ? 7.93 12 -14.242 1 73.56 115 THR B O 1
ATOM 3241 N N . ALA B 1 116 ? 9.039 10.406 -13.039 1 63.19 116 ALA B N 1
ATOM 3242 C CA . ALA B 1 116 ? 7.949 9.453 -13.18 1 63.19 116 ALA B CA 1
ATOM 3243 C C . ALA B 1 116 ? 6.699 9.938 -12.453 1 63.19 116 ALA B C 1
ATOM 3245 O O . ALA B 1 116 ? 5.582 9.773 -12.945 1 63.19 116 ALA B O 1
ATOM 3246 N N . ASP B 1 117 ? 6.918 10.555 -11.297 1 72.19 117 ASP B N 1
ATOM 3247 C CA . ASP B 1 117 ? 5.797 11.117 -10.555 1 72.19 117 ASP B CA 1
ATOM 3248 C C . ASP B 1 117 ? 5.07 12.18 -11.367 1 72.19 117 ASP B C 1
ATOM 3250 O O . ASP B 1 117 ? 3.838 12.188 -11.438 1 72.19 117 ASP B O 1
ATOM 3254 N N . ILE B 1 118 ? 5.863 12.984 -11.984 1 76.19 118 ILE B N 1
ATOM 3255 C CA . ILE B 1 118 ? 5.312 14.109 -12.727 1 76.19 118 ILE B CA 1
ATOM 3256 C C . ILE B 1 118 ? 4.516 13.602 -13.922 1 76.19 118 ILE B C 1
ATOM 3258 O O . ILE B 1 118 ? 3.449 14.133 -14.234 1 76.19 118 ILE B O 1
ATOM 3262 N N . GLU B 1 119 ? 5.07 12.617 -14.555 1 70.19 119 GLU B N 1
ATOM 3263 C CA . GLU B 1 119 ? 4.359 12.016 -15.68 1 70.19 119 GLU B CA 1
ATOM 3264 C C . GLU B 1 119 ? 3.02 11.438 -15.234 1 70.19 119 GLU B C 1
ATOM 3266 O O . GLU B 1 119 ? 2.016 11.57 -15.938 1 70.19 119 GLU B O 1
ATOM 3271 N N . ASN B 1 120 ? 3.088 10.828 -14.109 1 66.25 120 ASN B N 1
ATOM 3272 C CA . ASN B 1 120 ? 1.856 10.266 -13.578 1 66.25 120 ASN B CA 1
ATOM 3273 C C . ASN B 1 120 ? 0.846 11.352 -13.219 1 66.25 120 ASN B C 1
ATOM 3275 O O . ASN B 1 120 ? -0.361 11.156 -13.375 1 66.25 120 ASN B O 1
ATOM 3279 N N . LEU B 1 121 ? 1.358 12.414 -12.719 1 72.12 121 LEU B N 1
ATOM 3280 C CA . LEU B 1 121 ? 0.493 13.531 -12.359 1 72.12 121 LEU B CA 1
ATOM 3281 C C . LEU B 1 121 ? -0.163 14.133 -13.594 1 72.12 121 LEU B C 1
ATOM 3283 O O . LEU B 1 121 ? -1.311 14.578 -13.539 1 72.12 121 LEU B O 1
ATOM 3287 N N . GLU B 1 122 ? 0.636 14.148 -14.602 1 65.69 122 GLU B N 1
ATOM 3288 C CA . GLU B 1 122 ? 0.129 14.664 -15.875 1 65.69 122 GLU B CA 1
ATOM 3289 C C . GLU B 1 122 ? -0.958 13.75 -16.438 1 65.69 122 GLU B C 1
ATOM 3291 O O . GLU B 1 122 ? -1.954 14.227 -16.984 1 65.69 122 GLU B O 1
ATOM 3296 N N . ASN B 1 123 ? -0.573 12.5 -16.344 1 54.75 123 ASN B N 1
ATOM 3297 C CA . ASN B 1 123 ? -1.522 11.531 -16.875 1 54.75 123 ASN B CA 1
ATOM 3298 C C . ASN B 1 123 ? -2.771 11.43 -16 1 54.75 123 ASN B C 1
ATOM 3300 O O . ASN B 1 123 ? -3.855 11.125 -16.5 1 54.75 123 ASN B O 1
ATOM 3304 N N . HIS B 1 124 ? -2.553 11.484 -14.734 1 49.5 124 HIS B N 1
ATOM 3305 C CA . HIS B 1 124 ? -3.705 11.445 -13.844 1 49.5 124 HIS B CA 1
ATOM 3306 C C . HIS B 1 124 ? -4.652 12.609 -14.109 1 49.5 124 HIS B C 1
ATOM 3308 O O . HIS B 1 124 ? -5.828 12.555 -13.734 1 49.5 124 HIS B O 1
ATOM 3314 N N . ASN B 1 125 ? -4.039 13.867 -14.312 1 45.59 125 ASN B N 1
ATOM 3315 C CA . ASN B 1 125 ? -4.965 14.914 -14.734 1 45.59 125 ASN B CA 1
ATOM 3316 C C . ASN B 1 125 ? -5.875 14.422 -15.859 1 45.59 125 ASN B C 1
ATOM 3318 O O . ASN B 1 125 ? -6.84 15.102 -16.219 1 45.59 125 ASN B O 1
ATOM 3322 N N . GLU B 1 126 ? -5.254 13.797 -16.797 1 41.69 126 GLU B N 1
ATOM 3323 C CA . GLU B 1 126 ? -6.234 13.328 -17.766 1 41.69 126 GLU B CA 1
ATOM 3324 C C . GLU B 1 126 ? -7.398 12.625 -17.078 1 41.69 126 GLU B C 1
ATOM 3326 O O . GLU B 1 126 ? -7.289 12.211 -15.93 1 41.69 126 GLU B O 1
ATOM 3331 N N . LEU B 1 127 ? -8.609 12.258 -17.844 1 38.31 127 LEU B N 1
ATOM 3332 C CA . LEU B 1 127 ? -9.836 11.523 -17.531 1 38.31 127 LEU B CA 1
ATOM 3333 C C . LEU B 1 127 ? -9.555 10.383 -16.578 1 38.31 127 LEU B C 1
ATOM 3335 O O . LEU B 1 127 ? -8.836 9.438 -16.906 1 38.31 127 LEU B O 1
ATOM 3339 N N . GLU B 1 128 ? -9.078 10.625 -15.312 1 46.41 128 GLU B N 1
ATOM 3340 C CA . GLU B 1 128 ? -9.234 9.57 -14.312 1 46.41 128 GLU B CA 1
ATOM 3341 C C . GLU B 1 128 ? -10.023 8.391 -14.875 1 46.41 128 GLU B C 1
ATOM 3343 O O . GLU B 1 128 ? -11.086 8.578 -15.477 1 46.41 128 GLU B O 1
ATOM 3348 N N . PHE B 1 129 ? -9.289 7.473 -15.219 1 47.16 129 PHE B N 1
ATOM 3349 C CA . PHE B 1 129 ? -9.773 6.215 -15.773 1 47.16 129 PHE B CA 1
ATOM 3350 C C . PHE B 1 129 ? -11.109 5.824 -15.141 1 47.16 129 PHE B C 1
ATOM 3352 O O . PHE B 1 129 ? -11.148 5.363 -14 1 47.16 129 PHE B O 1
ATOM 3359 N N . ASN B 1 130 ? -11.969 6.617 -15.227 1 62.5 130 ASN B N 1
ATOM 3360 C CA . ASN B 1 130 ? -13.367 6.242 -15.07 1 62.5 130 ASN B CA 1
ATOM 3361 C C . ASN B 1 130 ? -13.672 4.918 -15.766 1 62.5 130 ASN B C 1
ATOM 3363 O O . ASN B 1 130 ? -14.688 4.793 -16.453 1 62.5 130 ASN B O 1
ATOM 3367 N N . ILE B 1 131 ? -12.617 4.059 -15.688 1 75.88 131 ILE B N 1
ATOM 3368 C CA . ILE B 1 131 ? -12.844 2.84 -16.453 1 75.88 131 ILE B CA 1
ATOM 3369 C C . ILE B 1 131 ? -13.734 1.888 -15.648 1 75.88 131 ILE B C 1
ATOM 3371 O O . ILE B 1 131 ? -14.32 0.958 -16.203 1 75.88 131 ILE B O 1
ATOM 3375 N N . PHE B 1 132 ? -13.797 2.213 -14.383 1 86.75 132 PHE B N 1
ATOM 3376 C CA . PHE B 1 132 ? -14.516 1.245 -13.562 1 86.75 132 PHE B CA 1
ATOM 3377 C C . PHE B 1 132 ? -15.969 1.674 -13.367 1 86.75 132 PHE B C 1
ATOM 3379 O O . PHE B 1 132 ? -16.266 2.869 -13.289 1 86.75 132 PHE B O 1
ATOM 3386 N N . GLU B 1 133 ? -16.797 0.623 -13.312 1 87.88 133 GLU B N 1
ATOM 3387 C CA . GLU B 1 133 ? -18.125 0.815 -12.734 1 87.88 133 GLU B CA 1
ATOM 3388 C C . GLU B 1 133 ? -18.047 0.959 -11.219 1 87.88 133 GLU B C 1
ATOM 3390 O O . GLU B 1 133 ? -17 0.722 -10.617 1 87.88 133 GLU B O 1
ATOM 3395 N N . GLU B 1 134 ? -19.125 1.315 -10.656 1 89.5 134 GLU B N 1
ATOM 3396 C CA . GLU B 1 134 ? -19.141 1.562 -9.219 1 89.5 134 GLU B CA 1
ATOM 3397 C C . GLU B 1 134 ? -19.156 0.253 -8.43 1 89.5 134 GLU B C 1
ATOM 3399 O O . GLU B 1 134 ? -18.812 0.226 -7.25 1 89.5 134 GLU B O 1
ATOM 3404 N N . LYS B 1 135 ? -19.672 -0.769 -9.086 1 95.5 135 LYS B N 1
ATOM 3405 C CA . LYS B 1 135 ? -19.828 -2.02 -8.352 1 95.5 135 LYS B CA 1
ATOM 3406 C C . LYS B 1 135 ? -19.484 -3.221 -9.227 1 95.5 135 LYS B C 1
ATOM 3408 O O . LYS B 1 135 ? -19.875 -3.268 -10.398 1 95.5 135 LYS B O 1
ATOM 3413 N N . TYR B 1 136 ? -18.734 -4.184 -8.594 1 97 136 TYR B N 1
ATOM 3414 C CA . TYR B 1 136 ? -18.453 -5.465 -9.234 1 97 136 TYR B CA 1
ATOM 3415 C C . TYR B 1 136 ? -18.703 -6.617 -8.273 1 97 136 TYR B C 1
ATOM 3417 O O . TYR B 1 136 ? -18.469 -6.496 -7.066 1 97 136 TYR B O 1
ATOM 3425 N N . TYR B 1 137 ? -19.234 -7.688 -8.82 1 97.38 137 TYR B N 1
ATOM 3426 C CA . TYR B 1 137 ? -19.156 -8.969 -8.125 1 97.38 137 TYR B CA 1
ATOM 3427 C C . TYR B 1 137 ? -17.828 -9.672 -8.422 1 97.38 137 TYR B C 1
ATOM 3429 O O . TYR B 1 137 ? -17.328 -9.609 -9.547 1 97.38 137 TYR B O 1
ATOM 3437 N N . VAL B 1 138 ? -17.344 -10.312 -7.391 1 97.94 138 VAL B N 1
ATOM 3438 C CA . VAL B 1 138 ? -16.062 -10.992 -7.617 1 97.94 138 VAL B CA 1
ATOM 3439 C C . VAL B 1 138 ? -16.172 -12.445 -7.18 1 97.94 138 VAL B C 1
ATOM 3441 O O . VAL B 1 138 ? -16.891 -12.766 -6.234 1 97.94 138 VAL B O 1
ATOM 3444 N N . TYR B 1 139 ? -15.422 -13.305 -7.875 1 97.25 139 TYR B N 1
ATOM 3445 C CA . TYR B 1 139 ? -15.438 -14.742 -7.625 1 97.25 139 TYR B CA 1
ATOM 3446 C C . TYR B 1 139 ? -14.023 -15.297 -7.559 1 97.25 139 TYR B C 1
ATOM 3448 O O . TYR B 1 139 ? -13.156 -14.922 -8.359 1 97.25 139 TYR B O 1
ATOM 3456 N N . PHE B 1 140 ? -13.773 -16.172 -6.605 1 96 140 PHE B N 1
ATOM 3457 C CA . PHE B 1 140 ? -12.484 -16.844 -6.461 1 96 140 PHE B CA 1
ATOM 3458 C C . PHE B 1 140 ? -12.633 -18.156 -5.707 1 96 140 PHE B C 1
ATOM 3460 O O . PHE B 1 140 ? -13.633 -18.375 -5.027 1 96 140 PHE B O 1
ATOM 3467 N N . LEU B 1 141 ? -11.68 -19.016 -5.844 1 93 141 LEU B N 1
ATOM 3468 C CA . LEU B 1 141 ? -11.766 -20.359 -5.289 1 93 141 LEU B CA 1
ATOM 3469 C C . LEU B 1 141 ? -11.453 -20.344 -3.797 1 93 141 LEU B C 1
ATOM 3471 O O . LEU B 1 141 ? -10.586 -19.609 -3.342 1 93 141 LEU B O 1
ATOM 3475 N N . VAL B 1 142 ? -12.117 -21.203 -3.062 1 87.5 142 VAL B N 1
ATOM 3476 C CA . VAL B 1 142 ? -11.82 -21.406 -1.649 1 87.5 142 VAL B CA 1
ATOM 3477 C C . VAL B 1 142 ? -10.477 -22.125 -1.501 1 87.5 142 VAL B C 1
ATOM 3479 O O . VAL B 1 142 ? -10.148 -23.016 -2.277 1 87.5 142 VAL B O 1
ATOM 3482 N N . THR B 1 143 ? -9.711 -21.719 -0.5 1 80 143 THR B N 1
ATOM 3483 C CA . THR B 1 143 ? -8.344 -22.219 -0.401 1 80 143 THR B CA 1
ATOM 3484 C C . THR B 1 143 ? -8.25 -23.328 0.641 1 80 143 THR B C 1
ATOM 3486 O O . THR B 1 143 ? -7.242 -24.031 0.715 1 80 143 THR B O 1
ATOM 3489 N N . ASN B 1 144 ? -9.352 -23.5 1.401 1 74.5 144 ASN B N 1
ATOM 3490 C CA . ASN B 1 144 ? -9.359 -24.562 2.4 1 74.5 144 ASN B CA 1
ATOM 3491 C C . ASN B 1 144 ? -9.594 -25.922 1.762 1 74.5 144 ASN B C 1
ATOM 3493 O O . ASN B 1 144 ? -10.484 -26.078 0.92 1 74.5 144 ASN B O 1
ATOM 3497 N N . ILE B 1 145 ? -8.906 -26.906 2.201 1 65.56 145 ILE B N 1
ATOM 3498 C CA . ILE B 1 145 ? -8.898 -28.25 1.615 1 65.56 145 ILE B CA 1
ATOM 3499 C C . ILE B 1 145 ? -10.281 -28.875 1.733 1 65.56 145 ILE B C 1
ATOM 3501 O O . ILE B 1 145 ? -10.75 -29.531 0.803 1 65.56 145 ILE B O 1
ATOM 3505 N N . SER B 1 146 ? -10.891 -28.703 2.848 1 63.31 146 SER B N 1
ATOM 3506 C CA . SER B 1 146 ? -12.188 -29.344 3.053 1 63.31 146 SER B CA 1
ATOM 3507 C C . SER B 1 146 ? -13.227 -28.812 2.072 1 63.31 146 SER B C 1
ATOM 3509 O O . SER B 1 146 ? -14.266 -29.438 1.86 1 63.31 146 SER B O 1
ATOM 3511 N N . LYS B 1 147 ? -12.945 -27.734 1.393 1 67.44 147 LYS B N 1
ATOM 3512 C CA . LYS B 1 147 ? -13.898 -27.094 0.496 1 67.44 147 LYS B CA 1
ATOM 3513 C C . LYS B 1 147 ? -13.258 -26.781 -0.853 1 67.44 147 LYS B C 1
ATOM 3515 O O . LYS B 1 147 ? -13.625 -25.797 -1.51 1 67.44 147 LYS B O 1
ATOM 3520 N N . GLU B 1 148 ? -12.328 -27.656 -1.187 1 64.12 148 GLU B N 1
ATOM 3521 C CA . GLU B 1 148 ? -11.609 -27.406 -2.432 1 64.12 148 GLU B CA 1
ATOM 3522 C C . GLU B 1 148 ? -12.562 -27.391 -3.625 1 64.12 148 GLU B C 1
ATOM 3524 O O . GLU B 1 148 ? -13.477 -28.203 -3.709 1 64.12 148 GLU B O 1
ATOM 3529 N N . GLY B 1 149 ? -12.414 -26.391 -4.32 1 66.81 149 GLY B N 1
ATOM 3530 C CA . GLY B 1 149 ? -13.234 -26.281 -5.516 1 66.81 149 GLY B CA 1
ATOM 3531 C C . GLY B 1 149 ? -14.492 -25.453 -5.301 1 66.81 149 GLY B C 1
ATOM 3532 O O . GLY B 1 149 ? -15.242 -25.188 -6.242 1 66.81 149 GLY B O 1
ATOM 3533 N N . SER B 1 150 ? -14.672 -25.094 -4.113 1 85.62 150 SER B N 1
ATOM 3534 C CA . SER B 1 150 ? -15.797 -24.203 -3.871 1 85.62 150 SER B CA 1
ATOM 3535 C C . SER B 1 150 ? -15.453 -22.766 -4.219 1 85.62 150 SER B C 1
ATOM 3537 O O . SER B 1 150 ? -14.289 -22.453 -4.469 1 85.62 150 SER B O 1
ATOM 3539 N N . LEU B 1 151 ? -16.531 -22.031 -4.406 1 92.19 151 LEU B N 1
ATOM 3540 C CA . LEU B 1 151 ? -16.344 -20.656 -4.852 1 92.19 151 LEU B CA 1
ATOM 3541 C C . LEU B 1 151 ? -16.797 -19.672 -3.781 1 92.19 151 LEU B C 1
ATOM 3543 O O . LEU B 1 151 ? -17.859 -19.844 -3.18 1 92.19 151 LEU B O 1
ATOM 3547 N N . HIS B 1 152 ? -15.938 -18.703 -3.562 1 93 152 HIS B N 1
ATOM 3548 C CA . HIS B 1 152 ? -16.344 -17.547 -2.791 1 93 152 HIS B CA 1
ATOM 3549 C C . HIS B 1 152 ? -16.922 -16.453 -3.695 1 93 152 HIS B C 1
ATOM 3551 O O . HIS B 1 152 ? -16.594 -16.406 -4.887 1 93 152 HIS B O 1
ATOM 3557 N N . GLU B 1 153 ? -17.828 -15.75 -3.074 1 94.31 153 GLU B N 1
ATOM 3558 C CA . GLU B 1 153 ? -18.359 -14.547 -3.701 1 94.31 153 GLU B CA 1
ATOM 3559 C C . GLU B 1 153 ? -18.047 -13.305 -2.863 1 94.31 153 GLU B C 1
ATOM 3561 O O . GLU B 1 153 ? -18.094 -13.359 -1.632 1 94.31 153 GLU B O 1
ATOM 3566 N N . GLY B 1 154 ? -17.656 -12.25 -3.584 1 96.38 154 GLY B N 1
ATOM 3567 C CA . GLY B 1 154 ? -17.438 -10.969 -2.934 1 96.38 154 GLY B CA 1
ATOM 3568 C C . GLY B 1 154 ? -18 -9.797 -3.729 1 96.38 154 GLY B C 1
ATOM 3569 O O . GLY B 1 154 ? -18.594 -9.984 -4.789 1 96.38 154 GLY B O 1
ATOM 3570 N N . ILE B 1 155 ? -17.891 -8.617 -3.137 1 96.94 155 ILE B N 1
ATOM 3571 C CA . ILE B 1 155 ? -18.312 -7.383 -3.777 1 96.94 155 ILE B CA 1
ATOM 3572 C C . ILE B 1 155 ? -17.219 -6.336 -3.682 1 96.94 155 ILE B C 1
ATOM 3574 O O . ILE B 1 155 ? -16.672 -6.09 -2.602 1 96.94 155 ILE B O 1
ATOM 3578 N N . VAL B 1 156 ? -16.891 -5.762 -4.855 1 97.19 156 VAL B N 1
ATOM 3579 C CA . VAL B 1 156 ? -15.953 -4.641 -4.902 1 97.19 156 VAL B CA 1
ATOM 3580 C C . VAL B 1 156 ? -16.688 -3.371 -5.328 1 97.19 156 VAL B C 1
ATOM 3582 O O . VAL B 1 156 ? -17.375 -3.357 -6.348 1 97.19 156 VAL B O 1
ATOM 3585 N N . GLU B 1 157 ? -16.562 -2.406 -4.555 1 94.06 157 GLU B N 1
ATOM 3586 C CA . GLU B 1 157 ? -17.125 -1.099 -4.887 1 94.06 157 GLU B CA 1
ATOM 3587 C C . GLU B 1 157 ? -16.031 -0.054 -5.051 1 94.06 157 GLU B C 1
ATOM 3589 O O . GLU B 1 157 ? -15.094 0.009 -4.242 1 94.06 157 GLU B O 1
ATOM 3594 N N . ILE B 1 158 ? -16.125 0.65 -6.164 1 86.88 158 ILE B N 1
ATOM 3595 C CA . ILE B 1 158 ? -15.141 1.679 -6.48 1 86.88 158 ILE B CA 1
ATOM 3596 C C . ILE B 1 158 ? -15.836 3.029 -6.633 1 86.88 158 ILE B C 1
ATOM 3598 O O . ILE B 1 158 ? -16.672 3.207 -7.527 1 86.88 158 ILE B O 1
ATOM 3602 N N . LYS B 1 159 ? -15.555 3.838 -5.742 1 76.31 159 LYS B N 1
ATOM 3603 C CA . LYS B 1 159 ? -16.141 5.172 -5.781 1 76.31 159 LYS B CA 1
ATOM 3604 C C . LYS B 1 159 ? -15.078 6.246 -5.566 1 76.31 159 LYS B C 1
ATOM 3606 O O . LYS B 1 159 ? -14.461 6.312 -4.5 1 76.31 159 LYS B O 1
ATOM 3611 N N . ASN B 1 160 ? -14.836 7.047 -6.57 1 63.12 160 ASN B N 1
ATOM 3612 C CA . ASN B 1 160 ? -13.914 8.172 -6.488 1 63.12 160 ASN B CA 1
ATOM 3613 C C . ASN B 1 160 ? -12.523 7.723 -6.043 1 63.12 160 ASN B C 1
ATOM 3615 O O . ASN B 1 160 ? -11.938 8.305 -5.129 1 63.12 160 ASN B O 1
ATOM 3619 N N . GLY B 1 161 ? -12.164 6.605 -6.617 1 68 161 GLY B N 1
ATOM 3620 C CA . GLY B 1 161 ? -10.82 6.121 -6.332 1 68 161 GLY B CA 1
ATOM 3621 C C . GLY B 1 161 ? -10.75 5.258 -5.086 1 68 161 GLY B C 1
ATOM 3622 O O . GLY B 1 161 ? -9.766 4.555 -4.867 1 68 161 GLY B O 1
ATOM 3623 N N . ASN B 1 162 ? -11.805 5.355 -4.23 1 75.12 162 ASN B N 1
ATOM 3624 C CA . ASN B 1 162 ? -11.883 4.5 -3.049 1 75.12 162 ASN B CA 1
ATOM 3625 C C . ASN B 1 162 ? -12.445 3.123 -3.393 1 75.12 162 ASN B C 1
ATOM 3627 O O . ASN B 1 162 ? -13.367 3.008 -4.199 1 75.12 162 ASN B O 1
ATOM 3631 N N . VAL B 1 163 ? -11.797 2.205 -2.756 1 88.12 163 VAL B N 1
ATOM 3632 C CA . VAL B 1 163 ? -12.195 0.833 -3.057 1 88.12 163 VAL B CA 1
ATOM 3633 C C . VAL B 1 163 ? -12.625 0.129 -1.773 1 88.12 163 VAL B C 1
ATOM 3635 O O . VAL B 1 163 ? -11.961 0.242 -0.74 1 88.12 163 VAL B O 1
ATOM 3638 N N . SER B 1 164 ? -13.766 -0.467 -1.803 1 90.25 164 SER B N 1
ATOM 3639 C CA . SER B 1 164 ? -14.172 -1.395 -0.753 1 90.25 164 SER B CA 1
ATOM 3640 C C . SER B 1 164 ? -14.344 -2.809 -1.301 1 90.25 164 SER B C 1
ATOM 3642 O O . SER B 1 164 ? -14.836 -2.992 -2.418 1 90.25 164 SER B O 1
ATOM 3644 N N . PHE B 1 165 ? -13.812 -3.789 -0.614 1 96.69 165 PHE B N 1
ATOM 3645 C CA . PHE B 1 165 ? -13.891 -5.199 -0.975 1 96.69 165 PHE B CA 1
ATOM 3646 C C . PHE B 1 165 ? -14.445 -6.023 0.181 1 96.69 165 PHE B C 1
ATOM 3648 O O . PHE B 1 165 ? -13.805 -6.145 1.228 1 96.69 165 PHE B O 1
ATOM 3655 N N . LYS B 1 166 ? -15.625 -6.633 -0.067 1 94.75 166 LYS B N 1
ATOM 3656 C CA . LYS B 1 166 ? -16.297 -7.465 0.922 1 94.75 166 LYS B CA 1
ATOM 3657 C C . LYS B 1 166 ? -16.344 -8.922 0.479 1 94.75 166 LYS B C 1
ATOM 3659 O O . LYS B 1 166 ? -16.625 -9.219 -0.683 1 94.75 166 LYS B O 1
ATOM 3664 N N . ILE B 1 167 ? -15.938 -9.789 1.336 1 93.81 167 ILE B N 1
ATOM 3665 C CA . ILE B 1 167 ? -16.109 -11.219 1.107 1 93.81 167 ILE B CA 1
ATOM 3666 C C . ILE B 1 167 ? -17.312 -11.727 1.902 1 93.81 167 ILE B C 1
ATOM 3668 O O . ILE B 1 167 ? -17.406 -11.492 3.109 1 93.81 167 ILE B O 1
ATOM 3672 N N . CYS B 1 168 ? -18.141 -12.406 1.175 1 88.38 168 CYS B N 1
ATOM 3673 C CA . CYS B 1 168 ? -19.406 -12.805 1.781 1 88.38 168 CYS B CA 1
ATOM 3674 C C . CYS B 1 168 ? -19.516 -14.32 1.891 1 88.38 168 CYS B C 1
ATOM 3676 O O . CYS B 1 168 ? -18.938 -15.047 1.07 1 88.38 168 CYS B O 1
ATOM 3678 N N . SER B 1 169 ? -20.031 -14.812 2.922 1 83.19 169 SER B N 1
ATOM 3679 C CA . SER B 1 169 ? -20.469 -16.188 3.123 1 83.19 169 SER B CA 1
ATOM 3680 C C . SER B 1 169 ? -21.891 -16.266 3.66 1 83.19 169 SER B C 1
ATOM 3682 O O . SER B 1 169 ? -22.188 -15.711 4.719 1 83.19 169 SER B O 1
ATOM 3684 N N . ASN B 1 170 ? -22.781 -16.969 2.938 1 80.75 170 ASN B N 1
ATOM 3685 C CA . ASN B 1 170 ? -24.188 -17.078 3.299 1 80.75 170 ASN B CA 1
ATOM 3686 C C . ASN B 1 170 ? -24.812 -15.711 3.559 1 80.75 170 ASN B C 1
ATOM 3688 O O . ASN B 1 170 ? -25.406 -15.484 4.609 1 80.75 170 ASN B O 1
ATOM 3692 N N . ASP B 1 171 ? -24.5 -14.664 2.785 1 75.31 171 ASP B N 1
ATOM 3693 C CA . ASP B 1 171 ? -25.062 -13.32 2.748 1 75.31 171 ASP B CA 1
ATOM 3694 C C . ASP B 1 171 ? -24.562 -12.477 3.92 1 75.31 171 ASP B C 1
ATOM 3696 O O . ASP B 1 171 ? -25.156 -11.445 4.246 1 75.31 171 ASP B O 1
ATOM 3700 N N . LYS B 1 172 ? -23.641 -12.992 4.641 1 87.12 172 LYS B N 1
ATOM 3701 C CA . LYS B 1 172 ? -23 -12.219 5.695 1 87.12 172 LYS B CA 1
ATOM 3702 C C . LYS B 1 172 ? -21.578 -11.836 5.301 1 87.12 172 LYS B C 1
ATOM 3704 O O . LYS B 1 172 ? -20.859 -12.625 4.684 1 87.12 172 LYS B O 1
ATOM 3709 N N . VAL B 1 173 ? -21.203 -10.68 5.664 1 87 173 VAL B N 1
ATOM 3710 C CA . VAL B 1 173 ? -19.859 -10.203 5.387 1 87 173 VAL B CA 1
ATOM 3711 C C . VAL B 1 173 ? -18.875 -10.812 6.395 1 87 173 VAL B C 1
ATOM 3713 O O . VAL B 1 173 ? -19.016 -10.609 7.602 1 87 173 VAL B O 1
ATOM 3716 N N . ILE B 1 174 ? -17.906 -11.531 5.891 1 86.62 174 ILE B N 1
ATOM 3717 C CA . ILE B 1 174 ? -16.984 -12.188 6.801 1 86.62 174 ILE B CA 1
ATOM 3718 C C . ILE B 1 174 ? -15.648 -11.43 6.812 1 86.62 174 ILE B C 1
ATOM 3720 O O . ILE B 1 174 ? -14.898 -11.5 7.789 1 86.62 174 ILE B O 1
ATOM 3724 N N . LYS B 1 175 ? -15.328 -10.82 5.711 1 89 175 LYS B N 1
ATOM 3725 C CA . LYS B 1 175 ? -14.148 -9.961 5.637 1 89 175 LYS B CA 1
ATOM 3726 C C . LYS B 1 175 ? -14.469 -8.656 4.914 1 89 175 LYS B C 1
ATOM 3728 O O . LYS B 1 175 ? -15.266 -8.633 3.977 1 89 175 LYS B O 1
ATOM 3733 N N . TYR B 1 176 ? -13.852 -7.617 5.395 1 87.25 176 TYR B N 1
ATOM 3734 C CA . TYR B 1 176 ? -14.086 -6.293 4.828 1 87.25 176 TYR B CA 1
ATOM 3735 C C . TYR B 1 176 ? -12.781 -5.508 4.719 1 87.25 176 TYR B C 1
ATOM 3737 O O . TYR B 1 176 ? -12.141 -5.219 5.73 1 87.25 176 TYR B O 1
ATOM 3745 N N . PHE B 1 177 ? -12.43 -5.172 3.455 1 89.06 177 PHE B N 1
ATOM 3746 C CA . PHE B 1 177 ? -11.203 -4.434 3.174 1 89.06 177 PHE B CA 1
ATOM 3747 C C . PHE B 1 177 ? -11.516 -3.086 2.537 1 89.06 177 PHE B C 1
ATOM 3749 O O . PHE B 1 177 ? -12.477 -2.963 1.772 1 89.06 177 PHE B O 1
ATOM 3756 N N . THR B 1 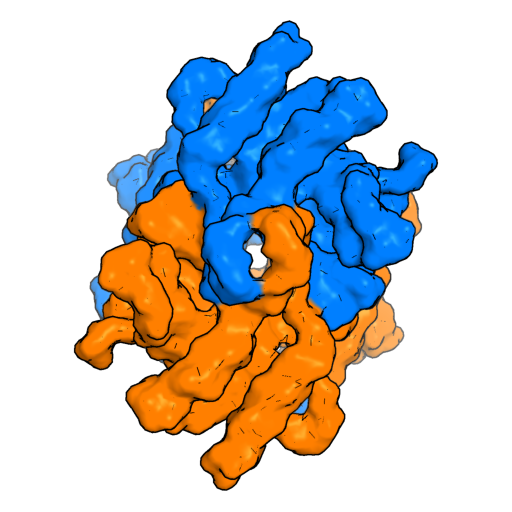178 ? -10.711 -2.102 2.838 1 83.44 178 THR B N 1
ATOM 3757 C CA . THR B 1 178 ? -10.828 -0.792 2.205 1 83.44 178 THR B CA 1
ATOM 3758 C C . THR B 1 178 ? -9.461 -0.263 1.789 1 83.44 178 THR B C 1
ATOM 3760 O O . THR B 1 178 ? -8.438 -0.656 2.355 1 83.44 178 THR B O 1
ATOM 3763 N N . GLY B 1 179 ? -9.43 0.549 0.745 1 83.5 179 GLY B N 1
ATOM 3764 C CA . GLY B 1 179 ? -8.195 1.143 0.252 1 83.5 179 GLY B CA 1
ATOM 3765 C C . GLY B 1 179 ? -8.367 1.863 -1.071 1 83.5 179 GLY B C 1
ATOM 3766 O O . GLY B 1 179 ? -9.406 2.471 -1.323 1 83.5 179 GLY B O 1
ATOM 3767 N N . ASN B 1 180 ? -7.285 1.83 -1.839 1 82.38 180 ASN B N 1
ATOM 3768 C CA . ASN B 1 180 ? -7.277 2.52 -3.125 1 82.38 180 ASN B CA 1
ATOM 3769 C C . ASN B 1 180 ? -6.535 1.714 -4.188 1 82.38 180 ASN B C 1
ATOM 3771 O O . ASN B 1 180 ? -6.078 0.601 -3.922 1 82.38 180 ASN B O 1
ATOM 3775 N N . TYR B 1 181 ? -6.648 2.23 -5.398 1 86.44 181 TYR B N 1
ATOM 3776 C CA . TYR B 1 181 ? -5.848 1.642 -6.465 1 86.44 181 TYR B CA 1
ATOM 3777 C C . TYR B 1 181 ? -5.004 2.703 -7.16 1 86.44 181 TYR B C 1
ATOM 3779 O O . TYR B 1 181 ? -5.312 3.895 -7.09 1 86.44 181 TYR B O 1
ATOM 3787 N N . THR B 1 182 ? -3.912 2.252 -7.742 1 80.5 182 THR B N 1
ATOM 3788 C CA . THR B 1 182 ? -3.035 3.084 -8.562 1 80.5 182 THR B CA 1
ATOM 3789 C C . THR B 1 182 ? -2.711 2.393 -9.883 1 80.5 182 THR B C 1
ATOM 3791 O O . THR B 1 182 ? -2.74 1.163 -9.969 1 80.5 182 THR B O 1
ATOM 3794 N N . THR B 1 183 ? -2.494 3.176 -10.859 1 81.06 183 THR B N 1
ATOM 3795 C CA . THR B 1 183 ? -2.15 2.631 -12.164 1 81.06 183 THR B CA 1
ATOM 3796 C C . THR B 1 183 ? -0.701 2.951 -12.523 1 81.06 183 THR B C 1
ATOM 3798 O O . THR B 1 183 ? -0.232 4.066 -12.289 1 81.06 183 THR B O 1
ATOM 3801 N N . SER B 1 184 ? 0.018 1.954 -12.914 1 80.69 184 SER B N 1
ATOM 3802 C CA . SER B 1 184 ? 1.365 2.115 -13.453 1 80.69 184 SER B CA 1
ATOM 3803 C C . SER B 1 184 ? 1.578 1.245 -14.688 1 80.69 184 SER B C 1
ATOM 3805 O O . SER B 1 184 ? 1.414 0.024 -14.625 1 80.69 184 SER B O 1
ATOM 3807 N N . ASN B 1 185 ? 1.932 1.854 -15.812 1 79.88 185 ASN B N 1
ATOM 3808 C CA . ASN B 1 185 ? 2.084 1.154 -17.078 1 79.88 185 ASN B CA 1
ATOM 3809 C C . ASN B 1 185 ? 0.812 0.401 -17.469 1 79.88 185 ASN B C 1
ATOM 3811 O O . ASN B 1 185 ? -0.263 0.996 -17.547 1 79.88 185 ASN B O 1
ATOM 3815 N N . LYS B 1 186 ? 0.919 -0.864 -17.594 1 86.25 186 LYS B N 1
ATOM 3816 C CA . LYS B 1 186 ? -0.206 -1.656 -18.078 1 86.25 186 LYS B CA 1
ATOM 3817 C C . LYS B 1 186 ? -0.895 -2.395 -16.938 1 86.25 186 LYS B C 1
ATOM 3819 O O . LYS B 1 186 ? -1.702 -3.297 -17.172 1 86.25 186 LYS B O 1
ATOM 3824 N N . ILE B 1 187 ? -0.572 -1.967 -15.695 1 91.75 187 ILE B N 1
ATOM 3825 C CA . ILE B 1 187 ? -1.105 -2.725 -14.562 1 91.75 187 ILE B CA 1
ATOM 3826 C C . ILE B 1 187 ? -1.783 -1.775 -13.578 1 91.75 187 ILE B C 1
ATOM 3828 O O . ILE B 1 187 ? -1.301 -0.664 -13.344 1 91.75 187 ILE B O 1
ATOM 3832 N N . ILE B 1 188 ? -2.887 -2.186 -13.039 1 91.12 188 ILE B N 1
ATOM 3833 C CA . ILE B 1 188 ? -3.559 -1.513 -11.93 1 91.12 188 ILE B CA 1
ATOM 3834 C C . ILE B 1 188 ? -3.266 -2.248 -10.625 1 91.12 188 ILE B C 1
ATOM 3836 O O . ILE B 1 188 ? -3.361 -3.475 -10.562 1 91.12 188 ILE B O 1
ATOM 3840 N N . PHE B 1 189 ? -2.893 -1.495 -9.594 1 92.19 189 PHE B N 1
ATOM 3841 C CA . PHE B 1 189 ? -2.486 -2.037 -8.297 1 92.19 189 PHE B CA 1
ATOM 3842 C C . PHE B 1 189 ? -3.465 -1.622 -7.207 1 92.19 189 PHE B C 1
ATOM 3844 O O . PHE B 1 189 ? -3.631 -0.431 -6.934 1 92.19 189 PHE B O 1
ATOM 3851 N N . PHE B 1 190 ? -4.109 -2.646 -6.574 1 93.19 190 PHE B N 1
ATOM 3852 C CA . PHE B 1 190 ? -4.977 -2.373 -5.434 1 93.19 190 PHE B CA 1
ATOM 3853 C C . PHE B 1 190 ? -4.266 -2.693 -4.125 1 93.19 190 PHE B C 1
ATOM 3855 O O . PHE B 1 190 ? -3.641 -3.748 -3.992 1 93.19 190 PHE B O 1
ATOM 3862 N N . ASN B 1 191 ? -4.289 -1.812 -3.199 1 89.69 191 ASN B N 1
ATOM 3863 C CA . ASN B 1 191 ? -3.848 -1.986 -1.821 1 89.69 191 ASN B CA 1
ATOM 3864 C C . ASN B 1 191 ? -4.988 -1.769 -0.833 1 89.69 191 ASN B C 1
ATOM 3866 O O . ASN B 1 191 ? -5.41 -0.633 -0.605 1 89.69 191 ASN B O 1
ATOM 3870 N N . LEU B 1 192 ? -5.48 -2.943 -0.244 1 90.44 192 LEU B N 1
ATOM 3871 C CA . LEU B 1 192 ? -6.68 -2.895 0.584 1 90.44 192 LEU B CA 1
ATOM 3872 C C . LEU B 1 192 ? -6.402 -3.451 1.978 1 90.44 192 LEU B C 1
ATOM 3874 O O . LEU B 1 192 ? -5.75 -4.488 2.117 1 90.44 192 LEU B O 1
ATOM 3878 N N . GLN B 1 193 ? -6.887 -2.82 2.955 1 84.5 193 GLN B N 1
ATOM 3879 C CA . GLN B 1 193 ? -6.582 -3.186 4.336 1 84.5 193 GLN B CA 1
ATOM 3880 C C . GLN B 1 193 ? -7.855 -3.467 5.125 1 84.5 193 GLN B C 1
ATOM 3882 O O . GLN B 1 193 ? -8.898 -2.863 4.863 1 84.5 193 GLN B O 1
ATOM 3887 N N . SER B 1 194 ? -7.77 -4.43 5.984 1 83.12 194 SER B N 1
ATOM 3888 C CA . SER B 1 194 ? -8.828 -4.766 6.93 1 83.12 194 SER B CA 1
ATOM 3889 C C . SER B 1 194 ? -8.375 -4.555 8.367 1 83.12 194 SER B C 1
ATOM 3891 O O . SER B 1 194 ? -7.188 -4.699 8.68 1 83.12 194 SER B O 1
ATOM 3893 N N . SER B 1 195 ? -9.312 -4.25 9.203 1 67 195 SER B N 1
ATOM 3894 C CA . SER B 1 195 ? -9 -4.066 10.617 1 67 195 SER B CA 1
ATOM 3895 C C . SER B 1 195 ? -8.664 -5.395 11.289 1 67 195 SER B C 1
ATOM 3897 O O . SER B 1 195 ? -7.891 -5.438 12.25 1 67 195 SER B O 1
ATOM 3899 N N . SER B 1 196 ? -9.141 -6.426 10.711 1 69.81 196 SER B N 1
ATOM 3900 C CA . SER B 1 196 ? -9.023 -7.699 11.422 1 69.81 196 SER B CA 1
ATOM 3901 C C . SER B 1 196 ? -8.367 -8.758 10.539 1 69.81 196 SER B C 1
ATOM 3903 O O . SER B 1 196 ? -7.871 -9.773 11.047 1 69.81 196 SER B O 1
ATOM 3905 N N . ASP B 1 197 ? -8.289 -8.461 9.281 1 83.75 197 ASP B N 1
ATOM 3906 C CA . ASP B 1 197 ? -7.906 -9.562 8.398 1 83.75 197 ASP B CA 1
ATOM 3907 C C . ASP B 1 197 ? -6.629 -9.227 7.633 1 83.75 197 ASP B C 1
ATOM 3909 O O . ASP B 1 197 ? -6.301 -9.891 6.648 1 83.75 197 ASP B O 1
ATOM 3913 N N . GLY B 1 198 ? -5.965 -8.148 8.055 1 85.88 198 GLY B N 1
ATOM 3914 C CA . GLY B 1 198 ? -4.695 -7.797 7.441 1 85.88 198 GLY B CA 1
ATOM 3915 C C . GLY B 1 198 ? -4.852 -7.02 6.148 1 85.88 198 GLY B C 1
ATOM 3916 O O . GLY B 1 198 ? -5.695 -6.129 6.051 1 85.88 198 GLY B O 1
ATOM 3917 N N . ILE B 1 199 ? -3.881 -7.332 5.184 1 91.44 199 ILE B N 1
ATOM 3918 C CA . ILE B 1 199 ? -3.85 -6.582 3.932 1 91.44 199 ILE B CA 1
ATOM 3919 C C . ILE B 1 199 ? -4.078 -7.531 2.756 1 91.44 199 ILE B C 1
ATOM 3921 O O . ILE B 1 199 ? -3.631 -8.68 2.777 1 91.44 199 ILE B O 1
ATOM 3925 N N . THR B 1 200 ? -4.812 -7.062 1.768 1 95.5 200 THR B N 1
ATOM 3926 C CA . THR B 1 200 ? -4.961 -7.781 0.508 1 95.5 200 THR B CA 1
ATOM 3927 C C . THR B 1 200 ? -4.488 -6.926 -0.664 1 95.5 200 THR B C 1
ATOM 3929 O O . THR B 1 200 ? -4.828 -5.746 -0.751 1 95.5 200 THR B O 1
ATOM 3932 N N . TYR B 1 201 ? -3.668 -7.523 -1.489 1 97.06 201 TYR B N 1
ATOM 3933 C CA . TYR B 1 201 ? -3.191 -6.875 -2.707 1 97.06 201 TYR B CA 1
ATOM 3934 C C . TYR B 1 201 ? -3.84 -7.488 -3.941 1 97.06 201 TYR B C 1
ATOM 3936 O O . TYR B 1 201 ? -4.012 -8.711 -4.02 1 97.06 201 TYR B O 1
ATOM 3944 N N . ILE B 1 202 ? -4.234 -6.617 -4.902 1 97.81 202 ILE B N 1
ATOM 3945 C CA . ILE B 1 202 ? -4.793 -7.078 -6.168 1 97.81 202 ILE B CA 1
ATOM 3946 C C . ILE B 1 202 ? -4.098 -6.375 -7.328 1 97.81 202 ILE B C 1
ATOM 3948 O O . ILE B 1 202 ? -3.945 -5.148 -7.32 1 97.81 202 ILE B O 1
ATOM 3952 N N . ASN B 1 203 ? -3.602 -7.133 -8.297 1 97.62 203 ASN B N 1
ATOM 3953 C CA . ASN B 1 203 ? -3.059 -6.605 -9.547 1 97.62 203 ASN B CA 1
ATOM 3954 C C . ASN B 1 203 ? -3.883 -7.051 -10.75 1 97.62 203 ASN B C 1
ATOM 3956 O O . ASN B 1 203 ? -4.262 -8.219 -10.844 1 97.62 203 ASN B O 1
ATOM 3960 N N . MET B 1 204 ? -4.188 -6.156 -11.617 1 95.56 204 MET B N 1
ATOM 3961 C CA . MET B 1 204 ? -4.875 -6.543 -12.844 1 95.56 204 MET B CA 1
ATOM 3962 C C . MET B 1 204 ? -4.305 -5.793 -14.039 1 95.56 204 MET B C 1
ATOM 3964 O O . MET B 1 204 ? -3.736 -4.707 -13.891 1 95.56 204 MET B O 1
ATOM 3968 N N . ILE B 1 205 ? -4.48 -6.438 -15.18 1 93.56 205 ILE B N 1
ATOM 3969 C CA . ILE B 1 205 ? -4.105 -5.785 -16.422 1 93.56 205 ILE B CA 1
ATOM 3970 C C . ILE B 1 205 ? -5.047 -4.613 -16.703 1 93.56 205 ILE B C 1
ATOM 3972 O O . ILE B 1 205 ? -6.27 -4.754 -16.609 1 93.56 205 ILE B O 1
ATOM 3976 N N . LYS B 1 206 ? -4.484 -3.496 -16.938 1 88.38 206 LYS B N 1
ATOM 3977 C CA . LYS B 1 206 ? -5.277 -2.314 -17.266 1 88.38 206 LYS B CA 1
ATOM 3978 C C . LYS B 1 206 ? -6.156 -2.557 -18.484 1 88.38 206 LYS B C 1
ATOM 3980 O O . LYS B 1 206 ? -5.656 -2.924 -19.547 1 88.38 206 LYS B O 1
ATOM 3985 N N . PRO B 1 207 ? -7.469 -2.424 -18.297 1 82.81 207 PRO B N 1
ATOM 3986 C CA . PRO B 1 207 ? -8.352 -2.627 -19.453 1 82.81 207 PRO B CA 1
ATOM 3987 C C . PRO B 1 207 ? -8.125 -1.601 -20.562 1 82.81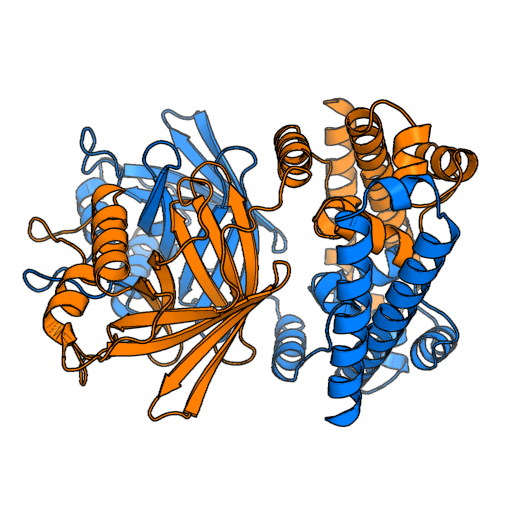 207 PRO B C 1
ATOM 3989 O O . PRO B 1 207 ? -7.793 -0.445 -20.281 1 82.81 207 PRO B O 1
ATOM 3992 N N . ASN B 1 208 ? -8.133 -2.051 -21.844 1 68.69 208 ASN B N 1
ATOM 3993 C CA . ASN B 1 208 ? -8.031 -1.151 -22.984 1 68.69 208 ASN B CA 1
ATOM 3994 C C . ASN B 1 208 ? -9.242 -0.235 -23.094 1 68.69 208 ASN B C 1
ATOM 3996 O O . ASN B 1 208 ? -10.367 -0.648 -22.797 1 68.69 208 ASN B O 1
ATOM 4000 N N . VAL B 1 209 ? -9.148 1.081 -22.781 1 55.62 209 VAL B N 1
ATOM 4001 C CA . VAL B 1 209 ? -10.18 2.098 -22.656 1 55.62 209 VAL B CA 1
ATOM 4002 C C . VAL B 1 209 ? -10.922 2.252 -23.969 1 55.62 209 VAL B C 1
ATOM 4004 O O . VAL B 1 209 ? -10.383 2.797 -24.938 1 55.62 209 VAL B O 1
ATOM 4007 N N . ASN B 1 210 ? -11.289 1.193 -24.531 1 53.34 210 ASN B N 1
ATOM 4008 C CA . ASN B 1 210 ? -12.289 1.736 -25.453 1 53.34 210 ASN B CA 1
ATOM 4009 C C . ASN B 1 210 ? -13.398 2.473 -24.688 1 53.34 210 ASN B C 1
ATOM 4011 O O . ASN B 1 210 ? -13.516 2.344 -23.469 1 53.34 210 ASN B O 1
ATOM 4015 N N . LYS B 1 211 ? -14.18 3.391 -25.391 1 53.81 211 LYS B N 1
ATOM 4016 C CA . LYS B 1 211 ? -15.234 4.281 -24.906 1 53.81 211 LYS B CA 1
ATOM 4017 C C . LYS B 1 211 ? -16.109 3.586 -23.875 1 53.81 211 LYS B C 1
ATOM 4019 O O . LYS B 1 211 ? -16.922 4.23 -23.203 1 53.81 211 LYS B O 1
ATOM 4024 N N . ASN B 1 212 ? -15.875 2.207 -23.562 1 60.84 212 ASN B N 1
ATOM 4025 C CA . ASN B 1 212 ? -16.797 1.554 -22.641 1 60.84 212 ASN B CA 1
ATOM 4026 C C . ASN B 1 212 ? -16.125 1.198 -21.328 1 60.84 212 ASN B C 1
ATOM 4028 O O . ASN B 1 212 ? -14.906 0.981 -21.297 1 60.84 212 ASN B O 1
ATOM 4032 N N . LYS B 1 213 ? -16.859 1.328 -20.203 1 76.56 213 LYS B N 1
ATOM 4033 C CA . LYS B 1 213 ? -16.469 1.016 -18.828 1 76.56 213 LYS B CA 1
ATOM 4034 C C . LYS B 1 213 ? -16.109 -0.46 -18.688 1 76.56 213 LYS B C 1
ATOM 4036 O O . LYS B 1 213 ? -16.625 -1.309 -19.406 1 76.56 213 LYS B O 1
ATOM 4041 N N . TYR B 1 214 ? -15.227 -0.821 -17.875 1 88.12 214 TYR B N 1
ATOM 4042 C CA . TYR B 1 214 ? -14.742 -2.164 -17.578 1 88.12 214 TYR B CA 1
ATOM 4043 C C . TYR B 1 214 ? -15.867 -3.041 -17.031 1 88.12 214 TYR B C 1
ATOM 4045 O O . TYR B 1 214 ? -16.484 -2.717 -16.016 1 88.12 214 TYR B O 1
ATOM 4053 N N . VAL B 1 215 ? -16.203 -4.145 -17.797 1 91.81 215 VAL B N 1
ATOM 4054 C CA . VAL B 1 215 ? -17.359 -4.945 -17.406 1 91.81 215 VAL B CA 1
ATOM 4055 C C . VAL B 1 215 ? -16.891 -6.184 -16.641 1 91.81 215 VAL B C 1
ATOM 4057 O O . VAL B 1 215 ? -17.703 -6.887 -16.031 1 91.81 215 VAL B O 1
ATOM 4060 N N . GLY B 1 216 ? -15.664 -6.508 -16.766 1 94.19 216 GLY B N 1
ATOM 4061 C CA . GLY B 1 216 ? -15.141 -7.66 -16.047 1 94.19 216 GLY B CA 1
ATOM 4062 C C . GLY B 1 216 ? -13.805 -8.148 -16.594 1 94.19 216 GLY B C 1
ATOM 4063 O O . GLY B 1 216 ? -13.336 -7.672 -17.625 1 94.19 216 GLY B O 1
ATOM 4064 N N . GLY B 1 217 ? -13.211 -9.07 -15.922 1 95.81 217 GLY B N 1
ATOM 4065 C CA . GLY B 1 217 ? -11.914 -9.641 -16.266 1 95.81 217 GLY B CA 1
ATOM 4066 C C . GLY B 1 217 ? -11.203 -10.266 -15.07 1 95.81 217 GLY B C 1
ATOM 4067 O O . GLY B 1 217 ? -11.805 -10.422 -14 1 95.81 217 GLY B O 1
ATOM 4068 N N . LEU B 1 218 ? -9.945 -10.648 -15.289 1 97.19 218 LEU B N 1
ATOM 4069 C CA . LEU B 1 218 ? -9.188 -11.359 -14.266 1 97.19 218 LEU B CA 1
ATOM 4070 C C . LEU B 1 218 ? -8.258 -10.414 -13.516 1 97.19 218 LEU B C 1
ATOM 4072 O O . LEU B 1 218 ? -7.82 -9.406 -14.07 1 97.19 218 LEU B O 1
ATOM 4076 N N . ALA B 1 219 ? -8.016 -10.75 -12.328 1 98 219 ALA B N 1
ATOM 4077 C CA . ALA B 1 219 ? -6.977 -10.117 -11.516 1 98 219 ALA B CA 1
ATOM 4078 C C . ALA B 1 219 ? -6.27 -11.148 -10.633 1 98 219 ALA B C 1
ATOM 4080 O O . ALA B 1 219 ? -6.75 -12.273 -10.477 1 98 219 ALA B O 1
ATOM 4081 N N . MET B 1 220 ? -5.059 -10.812 -10.219 1 98.19 220 MET B N 1
ATOM 4082 C CA . MET B 1 220 ? -4.301 -11.594 -9.25 1 98.19 220 MET B CA 1
ATOM 4083 C C . MET B 1 220 ? -4.508 -11.055 -7.836 1 98.19 220 MET B C 1
ATOM 4085 O O . MET B 1 220 ? -4.309 -9.867 -7.59 1 98.19 220 MET B O 1
ATOM 4089 N N . MET B 1 221 ? -4.887 -11.906 -6.938 1 98.25 221 MET B N 1
ATOM 4090 C CA . MET B 1 221 ? -5.141 -11.469 -5.566 1 98.25 221 MET B CA 1
ATOM 4091 C C . MET B 1 221 ? -4.219 -12.188 -4.586 1 98.25 221 MET B C 1
ATOM 4093 O O . MET B 1 221 ? -4.113 -13.414 -4.613 1 98.25 221 MET B O 1
ATOM 4097 N N . MET B 1 222 ? -3.516 -11.469 -3.785 1 97.38 222 MET B N 1
ATOM 4098 C CA . MET B 1 222 ? -2.729 -11.984 -2.672 1 97.38 222 MET B CA 1
ATOM 4099 C C . MET B 1 222 ? -3.393 -11.664 -1.338 1 97.38 222 MET B C 1
ATOM 4101 O O . MET B 1 222 ? -3.43 -10.5 -0.924 1 97.38 222 MET B O 1
ATOM 4105 N N . LEU B 1 223 ? -3.957 -12.633 -0.674 1 93.81 223 LEU B N 1
ATOM 4106 C CA . LEU B 1 223 ? -4.715 -12.555 0.569 1 93.81 223 LEU B CA 1
ATOM 4107 C C . LEU B 1 223 ? -4.281 -13.648 1.543 1 93.81 223 LEU B C 1
ATOM 4109 O O . LEU B 1 223 ? -4.109 -14.805 1.15 1 93.81 223 LEU B O 1
ATOM 4113 N N . PRO B 1 224 ? -4.035 -13.227 2.82 1 90.44 224 PRO B N 1
ATOM 4114 C CA . PRO B 1 224 ? -3.686 -14.273 3.787 1 90.44 224 PRO B CA 1
ATOM 4115 C C . PRO B 1 224 ? -4.766 -15.344 3.918 1 90.44 224 PRO B C 1
ATOM 4117 O O . PRO B 1 224 ? -5.957 -15.023 3.941 1 90.44 224 PRO B O 1
ATOM 4120 N N . SER B 1 225 ? -4.359 -16.578 3.922 1 88.75 225 SER B N 1
ATOM 4121 C CA . SER B 1 225 ? -5.27 -17.703 4.086 1 88.75 225 SER B CA 1
ATOM 4122 C C . SER B 1 225 ? -5.02 -18.422 5.406 1 88.75 225 SER B C 1
ATOM 4124 O O . SER B 1 225 ? -4.117 -18.062 6.16 1 88.75 225 SER B O 1
ATOM 4126 N N . ASP B 1 226 ? -5.879 -19.438 5.711 1 83.75 226 ASP B N 1
ATOM 4127 C CA . ASP B 1 226 ? -5.738 -20.297 6.883 1 83.75 226 ASP B CA 1
ATOM 4128 C C . ASP B 1 226 ? -5.609 -19.469 8.164 1 83.75 226 ASP B C 1
ATOM 4130 O O . ASP B 1 226 ? -4.602 -19.562 8.867 1 83.75 226 ASP B O 1
ATOM 4134 N N . ALA B 1 227 ? -6.645 -18.688 8.461 1 77.06 227 ALA B N 1
ATOM 4135 C CA . ALA B 1 227 ? -6.715 -17.828 9.641 1 77.06 227 ALA B CA 1
ATOM 4136 C C . ALA B 1 227 ? -5.598 -16.797 9.633 1 77.06 227 ALA B C 1
ATOM 4138 O O . ALA B 1 227 ? -4.914 -16.609 10.648 1 77.06 227 ALA B O 1
ATOM 4139 N N . ASN B 1 228 ? -5.281 -16.281 8.438 1 81.12 228 ASN B N 1
ATOM 4140 C CA . ASN B 1 228 ? -4.324 -15.195 8.242 1 81.12 228 ASN B CA 1
ATOM 4141 C C . ASN B 1 228 ? -2.91 -15.617 8.633 1 81.12 228 ASN B C 1
ATOM 4143 O O . ASN B 1 228 ? -2.15 -14.828 9.188 1 81.12 228 ASN B O 1
ATOM 4147 N N . SER B 1 229 ? -2.578 -16.938 8.344 1 85.62 229 SER B N 1
ATOM 4148 C CA . SER B 1 229 ? -1.279 -17.422 8.797 1 85.62 229 SER B CA 1
ATOM 4149 C C . SER B 1 229 ? -0.357 -17.719 7.617 1 85.62 229 SER B C 1
ATOM 4151 O O . SER B 1 229 ? 0.848 -17.906 7.801 1 85.62 229 SER B O 1
ATOM 4153 N N . LYS B 1 230 ? -0.898 -17.734 6.418 1 92.75 230 LYS B N 1
ATOM 4154 C CA . LYS B 1 230 ? -0.104 -18.109 5.254 1 92.75 230 LYS B CA 1
ATOM 4155 C C . LYS B 1 230 ? -0.312 -17.125 4.105 1 92.75 230 LYS B C 1
ATOM 4157 O O . LYS B 1 230 ? -1.448 -16.781 3.777 1 92.75 230 LYS B O 1
ATOM 4162 N N . PRO B 1 231 ? 0.817 -16.641 3.508 1 94.81 231 PRO B N 1
ATOM 4163 C CA . PRO B 1 231 ? 0.624 -15.945 2.234 1 94.81 231 PRO B CA 1
ATOM 4164 C C . PRO B 1 231 ? -0.037 -16.828 1.176 1 94.81 231 PRO B C 1
ATOM 4166 O O . PRO B 1 231 ? 0.377 -17.969 0.972 1 94.81 231 PRO B O 1
ATOM 4169 N N . CYS B 1 232 ? -1.04 -16.344 0.534 1 95.69 232 CYS B N 1
ATOM 4170 C CA . CYS B 1 232 ? -1.791 -17.094 -0.464 1 95.69 232 CYS B CA 1
ATOM 4171 C C . CYS B 1 232 ? -2.135 -16.219 -1.663 1 95.69 232 CYS B C 1
ATOM 4173 O O . CYS B 1 232 ? -2.439 -15.031 -1.505 1 95.69 232 CYS B O 1
ATOM 4175 N N . VAL B 1 233 ? -2.018 -16.812 -2.883 1 96.5 233 VAL B N 1
ATOM 4176 C CA . VAL B 1 233 ? -2.33 -16.078 -4.109 1 96.5 233 VAL B CA 1
ATOM 4177 C C . VAL B 1 233 ? -3.293 -16.906 -4.965 1 96.5 233 VAL B C 1
ATOM 4179 O O . VAL B 1 233 ? -3.158 -18.125 -5.07 1 96.5 233 VAL B O 1
ATOM 4182 N N . GLN B 1 234 ? -4.195 -16.234 -5.52 1 96.25 234 GLN B N 1
ATOM 4183 C CA . GLN B 1 234 ? -5.16 -16.859 -6.418 1 96.25 234 GLN B CA 1
ATOM 4184 C C . GLN B 1 234 ? -5.684 -15.859 -7.445 1 96.25 234 GLN B C 1
ATOM 4186 O O . GLN B 1 234 ? -5.508 -14.648 -7.289 1 96.25 234 GLN B O 1
ATOM 4191 N N . LYS B 1 235 ? -6.324 -16.438 -8.5 1 97.25 235 LYS B N 1
ATOM 4192 C CA . LYS B 1 235 ? -7.035 -15.578 -9.445 1 97.25 235 LYS B CA 1
ATOM 4193 C C . LYS B 1 235 ? -8.383 -15.141 -8.891 1 97.25 235 LYS B C 1
ATOM 4195 O O . LYS B 1 235 ? -9.008 -15.875 -8.125 1 97.25 235 LYS B O 1
ATOM 4200 N N . ILE B 1 236 ? -8.773 -13.984 -9.281 1 98.12 236 ILE B N 1
ATOM 4201 C CA . ILE B 1 236 ? -10.102 -13.469 -8.961 1 98.12 236 ILE B CA 1
ATOM 4202 C C . ILE B 1 236 ? -10.758 -12.93 -10.234 1 98.12 236 ILE B C 1
ATOM 4204 O O . ILE B 1 236 ? -10.102 -12.305 -11.062 1 98.12 236 ILE B O 1
ATOM 4208 N N . LEU B 1 237 ? -12.039 -13.242 -10.359 1 98.31 237 LEU B N 1
ATOM 4209 C CA . LEU B 1 237 ? -12.805 -12.758 -11.508 1 98.31 237 LEU B CA 1
ATOM 4210 C C . LEU B 1 237 ? -13.703 -11.594 -11.117 1 98.31 237 LEU B C 1
ATOM 4212 O O . LEU B 1 237 ? -14.547 -11.727 -10.234 1 98.31 237 LEU B O 1
ATOM 4216 N N . PHE B 1 238 ? -13.5 -10.461 -11.766 1 97.5 238 PHE B N 1
ATOM 4217 C CA . PHE B 1 238 ? -14.406 -9.328 -11.656 1 97.5 238 PHE B CA 1
ATOM 4218 C C . PHE B 1 238 ? -15.562 -9.461 -12.633 1 97.5 238 PHE B C 1
ATOM 4220 O O . PHE B 1 238 ? -15.367 -9.805 -13.805 1 97.5 238 PHE B O 1
ATOM 4227 N N . SER B 1 239 ? -16.797 -9.195 -12.156 1 97.62 239 SER B N 1
ATOM 4228 C CA . SER B 1 239 ? -17.984 -9.258 -13.008 1 97.62 239 SER B CA 1
ATOM 4229 C C . SER B 1 239 ? -18.953 -8.125 -12.688 1 97.62 239 SER B C 1
ATOM 4231 O O . SER B 1 239 ? -19.344 -7.949 -11.531 1 97.62 239 SER B O 1
ATOM 4233 N N . LYS B 1 240 ? -19.312 -7.477 -13.688 1 95.25 240 LYS B N 1
ATOM 4234 C CA . LYS B 1 240 ? -20.297 -6.414 -13.516 1 95.25 240 LYS B CA 1
ATOM 4235 C C . LYS B 1 240 ? -21.656 -6.98 -13.086 1 95.25 240 LYS B C 1
ATOM 4237 O O . LYS B 1 240 ? -22.406 -6.324 -12.367 1 95.25 240 LYS B O 1
ATOM 4242 N N . ILE B 1 241 ? -21.938 -8.18 -13.492 1 96.5 241 ILE B N 1
ATOM 4243 C CA . ILE B 1 241 ? -23.219 -8.797 -13.156 1 96.5 241 ILE B CA 1
ATOM 4244 C C . ILE B 1 241 ? -22.984 -9.961 -12.188 1 96.5 241 ILE B C 1
ATOM 4246 O O . ILE B 1 241 ? -21.938 -10.594 -12.211 1 96.5 241 ILE B O 1
ATOM 4250 N N . LYS B 1 242 ? -24.016 -10.172 -11.406 1 96.69 242 LYS B N 1
ATOM 4251 C CA . LYS B 1 242 ? -23.953 -11.312 -10.5 1 96.69 242 LYS B CA 1
ATOM 4252 C C . LYS B 1 242 ? -24.094 -12.625 -11.25 1 96.69 242 LYS B C 1
ATOM 4254 O O . LYS B 1 242 ? -25 -12.781 -12.07 1 96.69 242 LYS B O 1
ATOM 4259 N N . LEU B 1 243 ? -23.266 -13.555 -10.977 1 96.62 243 LEU B N 1
ATOM 4260 C CA . LEU B 1 243 ? -23.312 -14.844 -11.656 1 96.62 243 LEU B CA 1
ATOM 4261 C C . LEU B 1 243 ? -23.922 -15.914 -10.766 1 96.62 243 LEU B C 1
ATOM 4263 O O . LEU B 1 243 ? -23.688 -15.93 -9.555 1 96.62 243 LEU B O 1
ATOM 4267 N N . ASP B 1 244 ? -24.703 -16.75 -11.422 1 95.19 244 ASP B N 1
ATOM 4268 C CA . ASP B 1 244 ? -25.141 -17.969 -10.734 1 95.19 244 ASP B CA 1
ATOM 4269 C C . ASP B 1 244 ? -23.984 -18.953 -10.594 1 95.19 244 ASP B C 1
ATOM 4271 O O . ASP B 1 244 ? -23.594 -19.609 -11.555 1 95.19 244 ASP B O 1
ATOM 4275 N N . ARG B 1 245 ? -23.578 -19.188 -9.406 1 92.5 245 ARG B N 1
ATOM 4276 C CA . ARG B 1 245 ? -22.359 -19.953 -9.156 1 92.5 245 ARG B CA 1
ATOM 4277 C C . ARG B 1 245 ? -22.562 -21.422 -9.508 1 92.5 245 ARG B C 1
ATOM 4279 O O . ARG B 1 245 ? -21.625 -22.094 -9.945 1 92.5 245 ARG B O 1
ATOM 4286 N N . GLU B 1 246 ? -23.734 -21.828 -9.273 1 92.75 246 GLU B N 1
ATOM 4287 C CA . GLU B 1 246 ? -24 -23.219 -9.602 1 92.75 246 GLU B CA 1
ATOM 4288 C C . GLU B 1 246 ? -24.094 -23.438 -11.109 1 92.75 246 GLU B C 1
ATOM 4290 O O . GLU B 1 246 ? -23.516 -24.375 -11.648 1 92.75 246 GLU B O 1
ATOM 4295 N N . LEU B 1 247 ? -24.797 -22.578 -11.758 1 95.12 247 LEU B N 1
ATOM 4296 C CA . LEU B 1 247 ? -25 -22.672 -13.195 1 95.12 247 LEU B CA 1
ATOM 4297 C C . LEU B 1 247 ? -23.672 -22.547 -13.945 1 95.12 247 LEU B C 1
ATOM 4299 O O . LEU B 1 247 ? -23.438 -23.25 -14.93 1 95.12 247 LEU B O 1
ATOM 4303 N N . TYR B 1 248 ? -22.781 -21.688 -13.477 1 95.88 248 TYR B N 1
ATOM 4304 C CA . TYR B 1 248 ? -21.547 -21.391 -14.227 1 95.88 248 TYR B CA 1
ATOM 4305 C C . TYR B 1 248 ? -20.328 -21.984 -13.523 1 95.88 248 TYR B C 1
ATOM 4307 O O . TYR B 1 248 ? -19.219 -21.5 -13.703 1 95.88 248 TYR B O 1
ATOM 4315 N N . TYR B 1 249 ? -20.5 -22.938 -12.695 1 94.5 249 TYR B N 1
ATOM 4316 C CA . TYR B 1 249 ? -19.438 -23.469 -11.852 1 94.5 249 TYR B CA 1
ATOM 4317 C C . TYR B 1 249 ? -18.266 -23.953 -12.695 1 94.5 249 TYR B C 1
ATOM 4319 O O . TYR B 1 249 ? -17.109 -23.625 -12.406 1 94.5 249 TYR B O 1
ATOM 4327 N N . THR B 1 250 ? -18.531 -24.703 -13.742 1 94 250 THR B N 1
ATOM 4328 C CA . THR B 1 250 ? -17.469 -25.266 -14.578 1 94 250 THR B CA 1
ATOM 4329 C C . THR B 1 250 ? -16.688 -24.172 -15.297 1 94 250 THR B C 1
ATOM 4331 O O . THR B 1 250 ? -15.461 -24.219 -15.367 1 94 250 THR B O 1
ATOM 4334 N N . ASN B 1 251 ? -17.406 -23.172 -15.82 1 95.44 251 ASN B N 1
ATOM 4335 C CA . ASN B 1 251 ? -16.766 -22.031 -16.469 1 95.44 251 ASN B CA 1
ATOM 4336 C C . ASN B 1 251 ? -15.867 -21.266 -15.508 1 95.44 251 ASN B C 1
ATOM 4338 O O . ASN B 1 251 ? -14.727 -20.938 -15.844 1 95.44 251 ASN B O 1
ATOM 4342 N N . LEU B 1 252 ? -16.391 -21.078 -14.312 1 95.94 252 LEU B N 1
ATOM 4343 C CA . LEU B 1 252 ? -15.664 -20.297 -13.312 1 95.94 252 LEU B CA 1
ATOM 4344 C C . LEU B 1 252 ? -14.422 -21.047 -12.852 1 95.94 252 LEU B C 1
ATOM 4346 O O . LEU B 1 252 ? -13.352 -20.453 -12.703 1 95.94 252 LEU B O 1
ATOM 4350 N N . LYS B 1 253 ? -14.578 -22.297 -12.648 1 93.19 253 LYS B N 1
ATOM 4351 C CA . LYS B 1 253 ? -13.43 -23.109 -12.234 1 93.19 253 LYS B CA 1
ATOM 4352 C C . LYS B 1 253 ? -12.32 -23.062 -13.273 1 93.19 253 LYS B C 1
ATOM 4354 O O . LYS B 1 253 ? -11.141 -22.938 -12.93 1 93.19 253 LYS B O 1
ATOM 4359 N N . GLU B 1 254 ? -12.68 -23.156 -14.477 1 92.94 254 GLU B N 1
ATOM 4360 C CA . GLU B 1 254 ? -11.695 -23.109 -15.562 1 92.94 254 GLU B CA 1
ATOM 4361 C C . GLU B 1 254 ? -10.992 -21.766 -15.625 1 92.94 254 GLU B C 1
ATOM 4363 O O . GLU B 1 254 ? -9.773 -21.703 -15.773 1 92.94 254 GLU B O 1
ATOM 4368 N N . ILE B 1 255 ? -11.719 -20.703 -15.469 1 95.5 255 ILE B N 1
ATOM 4369 C CA . ILE B 1 255 ? -11.195 -19.344 -15.555 1 95.5 255 ILE B CA 1
ATOM 4370 C C . ILE B 1 255 ? -10.281 -19.062 -14.367 1 95.5 255 ILE B C 1
ATOM 4372 O O . ILE B 1 255 ? -9.25 -18.391 -14.516 1 95.5 255 ILE B O 1
ATOM 4376 N N . LEU B 1 256 ? -10.617 -19.641 -13.242 1 96.25 256 LEU B N 1
ATOM 4377 C CA . LEU B 1 256 ? -9.984 -19.25 -11.984 1 96.25 256 LEU B CA 1
ATOM 4378 C C . LEU B 1 256 ? -8.789 -20.156 -11.672 1 96.25 256 LEU B C 1
ATOM 4380 O O . LEU B 1 256 ? -7.98 -19.828 -10.805 1 96.25 256 LEU B O 1
ATOM 4384 N N . ASN B 1 257 ? -8.672 -21.219 -12.43 1 93.06 257 ASN B N 1
ATOM 4385 C CA . ASN B 1 257 ? -7.527 -22.094 -12.195 1 93.06 257 ASN B CA 1
ATOM 4386 C C . ASN B 1 257 ? -6.293 -21.625 -12.953 1 93.06 257 ASN B C 1
ATOM 4388 O O . ASN B 1 257 ? -6.402 -21.125 -14.078 1 93.06 257 ASN B O 1
ATOM 4392 N N . PHE B 1 258 ? -5.164 -21.766 -12.266 1 91.5 258 PHE B N 1
ATOM 4393 C CA . PHE B 1 258 ? -3.906 -21.594 -12.984 1 91.5 258 PHE B CA 1
ATOM 4394 C C . PHE B 1 258 ? -3.645 -22.766 -13.922 1 91.5 258 PHE B C 1
ATOM 4396 O O . PHE B 1 258 ? -3.943 -23.906 -13.586 1 91.5 258 PHE B O 1
ATOM 4403 N N . ASN B 1 259 ? -3.123 -22.391 -15.094 1 79.5 259 ASN B N 1
ATOM 4404 C CA . ASN B 1 259 ? -2.684 -23.453 -15.992 1 79.5 259 ASN B CA 1
ATOM 4405 C C . ASN B 1 259 ? -1.297 -23.969 -15.617 1 79.5 259 ASN B C 1
ATOM 4407 O O . ASN B 1 259 ? -0.356 -23.172 -15.484 1 79.5 259 ASN B O 1
ATOM 4411 N N . VAL B 1 260 ? -1.209 -25.219 -15.266 1 78.69 260 VAL B N 1
ATOM 4412 C CA . VAL B 1 260 ? 0.06 -25.812 -14.844 1 78.69 260 VAL B CA 1
ATOM 4413 C C . VAL B 1 260 ? 0.568 -26.781 -15.906 1 78.69 260 VAL B C 1
ATOM 4415 O O . VAL B 1 260 ? -0.175 -27.641 -16.375 1 78.69 260 VAL B O 1
ATOM 4418 N N . GLU B 1 261 ? 1.692 -26.234 -16.547 1 69.06 261 GLU B N 1
ATOM 4419 C CA . GLU B 1 261 ? 2.354 -27.188 -17.438 1 69.06 261 GLU B CA 1
ATOM 4420 C C . GLU B 1 261 ? 3.482 -27.922 -16.719 1 69.06 261 GLU B C 1
ATOM 4422 O O . GLU B 1 261 ? 4.473 -27.312 -16.312 1 69.06 261 GLU B O 1
ATOM 4427 N N . GLY B 1 262 ? 3.328 -29.219 -16.328 1 67.44 262 GLY B N 1
ATOM 4428 C CA . GLY B 1 262 ? 4.379 -30 -15.711 1 67.44 262 GLY B CA 1
ATOM 4429 C C . GLY B 1 262 ? 4.219 -30.141 -14.211 1 67.44 262 GLY B C 1
ATOM 4430 O O . GLY B 1 262 ? 3.139 -29.875 -13.672 1 67.44 262 GLY B O 1
ATOM 4431 N N . VAL B 1 263 ? 5.352 -30.516 -13.531 1 65.81 263 VAL B N 1
ATOM 4432 C CA . VAL B 1 263 ? 5.281 -30.891 -12.125 1 65.81 263 VAL B CA 1
ATOM 4433 C C . VAL B 1 263 ? 5.668 -29.703 -11.25 1 65.81 263 VAL B C 1
ATOM 4435 O O . VAL B 1 263 ? 5.277 -29.625 -10.086 1 65.81 263 VAL B O 1
ATOM 4438 N N . THR B 1 264 ? 6.465 -28.844 -11.703 1 69.94 264 THR B N 1
ATOM 4439 C CA . THR B 1 264 ? 6.887 -27.688 -10.93 1 69.94 264 THR B CA 1
ATOM 4440 C C . THR B 1 264 ? 6.512 -26.391 -11.648 1 69.94 264 THR B C 1
ATOM 4442 O O . THR B 1 264 ? 6.43 -26.359 -12.883 1 69.94 264 THR B O 1
ATOM 4445 N N . LEU B 1 265 ? 6.18 -25.453 -10.742 1 84.12 265 LEU B N 1
ATOM 4446 C CA . LEU B 1 265 ? 5.773 -24.141 -11.258 1 84.12 265 LEU B CA 1
ATOM 4447 C C . LEU B 1 265 ? 6.578 -23.031 -10.602 1 84.12 265 LEU B C 1
ATOM 4449 O O . LEU B 1 265 ? 6.527 -22.859 -9.375 1 84.12 265 LEU B O 1
ATOM 4453 N N . GLY B 1 266 ? 7.383 -22.375 -11.367 1 88.19 266 GLY B N 1
ATOM 4454 C CA . GLY B 1 266 ? 8.258 -21.344 -10.828 1 88.19 266 GLY B CA 1
ATOM 4455 C C . GLY B 1 266 ? 7.531 -20.047 -10.531 1 88.19 266 GLY B C 1
ATOM 4456 O O . GLY B 1 266 ? 7.992 -19.25 -9.711 1 88.19 266 GLY B O 1
ATOM 4457 N N . HIS B 1 267 ? 6.477 -19.859 -11.234 1 90.75 267 HIS B N 1
ATOM 4458 C CA . HIS B 1 267 ? 5.676 -18.641 -11.094 1 90.75 267 HIS B CA 1
ATOM 4459 C C . HIS B 1 267 ? 4.273 -18.844 -11.656 1 90.75 267 HIS B C 1
ATOM 4461 O O . HIS B 1 267 ? 4.012 -19.828 -12.352 1 90.75 267 HIS B O 1
ATOM 4467 N N . VAL B 1 268 ? 3.42 -18.047 -11.25 1 92.12 268 VAL B N 1
ATOM 4468 C CA . VAL B 1 268 ? 2.104 -17.969 -11.867 1 92.12 268 VAL B CA 1
ATOM 4469 C C . VAL B 1 268 ? 1.86 -16.562 -12.406 1 92.12 268 VAL B C 1
ATOM 4471 O O . VAL B 1 268 ? 2.283 -15.578 -11.797 1 92.12 268 VAL B O 1
ATOM 4474 N N . LYS B 1 269 ? 1.166 -16.516 -13.586 1 93.12 269 LYS B N 1
ATOM 4475 C CA . LYS B 1 269 ? 0.884 -15.242 -14.234 1 93.12 269 LYS B CA 1
ATOM 4476 C C . LYS B 1 269 ? -0.538 -15.211 -14.789 1 93.12 269 LYS B C 1
ATOM 4478 O O . LYS B 1 269 ? -1.205 -16.25 -14.859 1 93.12 269 LYS B O 1
ATOM 4483 N N . ILE B 1 270 ? -0.988 -14.008 -15 1 94.75 270 ILE B N 1
ATOM 4484 C CA . ILE B 1 270 ? -2.197 -13.812 -15.789 1 94.75 270 ILE B CA 1
ATOM 4485 C C . ILE B 1 270 ? -1.831 -13.219 -17.156 1 94.75 270 ILE B C 1
ATOM 4487 O O . ILE B 1 270 ? -1.285 -12.117 -17.234 1 94.75 270 ILE B O 1
ATOM 4491 N N . SER B 1 271 ? -2.139 -13.984 -18.203 1 91.69 271 SER B N 1
ATOM 4492 C CA . SER B 1 271 ? -1.853 -13.484 -19.547 1 91.69 271 SER B CA 1
ATOM 4493 C C . SER B 1 271 ? -2.986 -12.609 -20.062 1 91.69 271 SER B C 1
ATOM 4495 O O . SER B 1 271 ? -4.109 -12.68 -19.562 1 91.69 271 SER B O 1
ATOM 4497 N N . GLN B 1 272 ? -2.619 -11.836 -21.062 1 91.5 272 GLN B N 1
ATOM 4498 C CA . GLN B 1 272 ? -3.631 -11.008 -21.703 1 91.5 272 GLN B CA 1
ATOM 4499 C C . GLN B 1 272 ? -4.734 -11.859 -22.312 1 91.5 272 GLN B C 1
ATOM 4501 O O . GLN B 1 272 ? -5.91 -11.492 -22.281 1 91.5 272 GLN B O 1
ATOM 4506 N N . TRP B 1 273 ? -4.359 -12.953 -22.828 1 91.06 273 TRP B N 1
ATOM 4507 C CA . TRP B 1 273 ? -5.32 -13.852 -23.453 1 91.06 273 TRP B CA 1
ATOM 4508 C C . TRP B 1 273 ? -6.312 -14.391 -22.438 1 91.06 273 TRP B C 1
ATOM 4510 O O . TRP B 1 273 ? -7.512 -14.461 -22.703 1 91.06 273 TRP B O 1
ATOM 4520 N N . GLU B 1 274 ? -5.797 -14.766 -21.312 1 93.88 274 GLU B N 1
ATOM 4521 C CA . GLU B 1 274 ? -6.672 -15.25 -20.25 1 93.88 274 GLU B CA 1
ATOM 4522 C C . GLU B 1 274 ? -7.645 -14.172 -19.797 1 93.88 274 GLU B C 1
ATOM 4524 O O . GLU B 1 274 ? -8.82 -14.438 -19.562 1 93.88 274 GLU B O 1
ATOM 4529 N N . ASP B 1 275 ? -7.098 -12.984 -19.609 1 94.62 275 ASP B N 1
ATOM 4530 C CA . ASP B 1 275 ? -7.93 -11.859 -19.188 1 94.62 275 ASP B CA 1
ATOM 4531 C C . ASP B 1 275 ? -9.008 -11.547 -20.234 1 94.62 275 ASP B C 1
ATOM 4533 O O . ASP B 1 275 ? -10.156 -11.297 -19.875 1 94.62 275 ASP B O 1
ATOM 4537 N N . GLU B 1 276 ? -8.641 -11.617 -21.484 1 93.19 276 GLU B N 1
ATOM 4538 C CA . GLU B 1 276 ? -9.594 -11.367 -22.578 1 93.19 276 GLU B CA 1
ATOM 4539 C C . GLU B 1 276 ? -10.672 -12.438 -22.609 1 93.19 276 GLU B C 1
ATOM 4541 O O . GLU B 1 276 ? -11.844 -12.141 -22.875 1 93.19 276 GLU B O 1
ATOM 4546 N N . ALA B 1 277 ? -10.266 -13.648 -22.422 1 93.94 277 ALA B N 1
ATOM 4547 C CA . ALA B 1 277 ? -11.242 -14.734 -22.391 1 93.94 277 ALA B CA 1
ATOM 4548 C C . ALA B 1 277 ? -12.258 -14.531 -21.266 1 93.94 277 ALA B C 1
ATOM 4550 O O . ALA B 1 277 ? -13.453 -14.75 -21.453 1 93.94 277 ALA B O 1
ATOM 4551 N N . ALA B 1 278 ? -11.773 -14.125 -20.125 1 95.94 278 ALA B N 1
ATOM 4552 C CA . ALA B 1 278 ? -12.656 -13.852 -18.984 1 95.94 278 ALA B CA 1
ATOM 4553 C C . ALA B 1 278 ? -13.578 -12.672 -19.281 1 95.94 278 ALA B C 1
ATOM 4555 O O . ALA B 1 278 ? -14.773 -12.719 -18.984 1 95.94 278 ALA B O 1
ATOM 4556 N N . PHE B 1 279 ? -12.992 -11.664 -19.859 1 93.94 279 PHE B N 1
ATOM 4557 C CA . PHE B 1 279 ? -13.766 -10.492 -20.266 1 93.94 279 PHE B CA 1
ATOM 4558 C C . PHE B 1 279 ? -14.891 -10.891 -21.219 1 93.94 279 PHE B C 1
ATOM 4560 O O . PHE B 1 279 ? -16.047 -10.492 -21.031 1 93.94 279 PHE B O 1
ATOM 4567 N N . ASN B 1 280 ? -14.578 -11.688 -22.188 1 93.81 280 ASN B N 1
ATOM 4568 C CA . ASN B 1 280 ? -15.555 -12.125 -23.172 1 93.81 280 ASN B CA 1
ATOM 4569 C C . ASN B 1 280 ? -16.656 -12.977 -22.531 1 93.81 280 ASN B C 1
ATOM 4571 O O . ASN B 1 280 ? -17.812 -12.891 -22.922 1 93.81 280 ASN B O 1
ATOM 4575 N N . PHE B 1 281 ? -16.25 -13.812 -21.641 1 96.44 281 PHE B N 1
ATOM 4576 C CA . PHE B 1 281 ? -17.219 -14.633 -20.922 1 96.44 281 PHE B CA 1
ATOM 4577 C C . PHE B 1 281 ? -18.266 -13.766 -20.25 1 96.44 281 PHE B C 1
ATOM 4579 O O . PHE B 1 281 ? -19.469 -14.039 -20.359 1 96.44 281 PHE B O 1
ATOM 4586 N N . ILE B 1 282 ? -17.828 -12.664 -19.547 1 95.38 282 ILE B N 1
ATOM 4587 C CA . ILE B 1 282 ? -18.75 -11.766 -18.859 1 95.38 282 ILE B CA 1
ATOM 4588 C C . ILE B 1 282 ? -19.562 -10.984 -19.875 1 95.38 282 ILE B C 1
ATOM 4590 O O . ILE B 1 282 ? -20.766 -10.797 -19.703 1 95.38 282 ILE B O 1
ATOM 4594 N N . LEU B 1 283 ? -18.938 -10.562 -20.922 1 92 283 LEU B N 1
ATOM 4595 C CA . LEU B 1 283 ? -19.594 -9.773 -21.953 1 92 283 LEU B CA 1
ATOM 4596 C C . LEU B 1 283 ? -20.75 -10.547 -22.578 1 92 283 LEU B C 1
ATOM 4598 O O . LEU B 1 283 ? -21.781 -9.969 -22.891 1 92 283 LEU B O 1
ATOM 4602 N N . LYS B 1 284 ? -20.594 -11.82 -22.766 1 94.12 284 LYS B N 1
ATOM 4603 C CA . LYS B 1 284 ? -21.609 -12.664 -23.375 1 94.12 284 LYS B CA 1
ATOM 4604 C C . LYS B 1 284 ? -22.844 -12.766 -22.469 1 94.12 284 LYS B C 1
ATOM 4606 O O . LYS B 1 284 ? -23.938 -13.062 -22.953 1 94.12 284 LYS B O 1
ATOM 4611 N N . LEU B 1 285 ? -22.625 -12.562 -21.234 1 94.06 285 LEU B N 1
ATOM 4612 C CA . LEU B 1 285 ? -23.719 -12.711 -20.281 1 94.06 285 LEU B CA 1
ATOM 4613 C C . LEU B 1 285 ? -24.453 -11.383 -20.094 1 94.06 285 LEU B C 1
ATOM 4615 O O . LEU B 1 285 ? -25.484 -11.336 -19.422 1 94.06 285 LEU B O 1
ATOM 4619 N N . LEU B 1 286 ? -23.875 -10.289 -20.562 1 88.44 286 LEU B N 1
ATOM 4620 C CA . LEU B 1 286 ? -24.516 -8.969 -20.531 1 88.44 286 LEU B CA 1
ATOM 4621 C C . LEU B 1 286 ? -25.484 -8.797 -21.688 1 88.44 286 LEU B C 1
ATOM 4623 O O . LEU B 1 286 ? -26.531 -8.18 -21.531 1 88.44 286 LEU B O 1
#

Secondary structure (DSSP, 8-state):
-HHHHHHHHHHHHHHHHHHHHHHH-HHHHHH-HHHHHHHHHHHHHHHHHHHHHHHHHHHHHTSSHHHHHHHHT--HHHHHHHHHTS----HHHHHHHHHHHT--HHHHHTSPPPHHHHHHHHHHHS---TTB-SEEEEEEE--SGGGTT-EEEEEEEEETTEEEEEEEETTEEEEEEEEEEEEETTEEEEEEEETTTEEEEEEEEPP---SS-B-EEEEEEE--BTTTTB-EEEEEEEESS---TTTTHHHHHHHHSEE--SSEESEEE--HHHHHHHHHHHHHH-/-HHHHHHHHHHHHHHHHHHHHHHH-HHHHHH-HHHHHHHHHHHHHHHHHHHHHHHHHHHHHTSSHHHHHHHHT--HHHHHHHHHTS----HHHHHHHHHHHT--HHHHHTS---HHHHHHHHHHSS---TTB-SEEEEEEE--SGGGTT-EEEEEEEEETTEEEEEEEETTEEEEEEEEEEEEETTEEEEEEEETTTEEEEEEEEPP---SS-B-EEEEEEE--BTTTTB-EEEEEEEESS---TTTTHHHHHHHHSEE--SSEESEEE--HHHHHHHHHHHHHH-